Protein AF-A0A5E4J7X2-F1 (afdb_monomer_lite)

Secondary structure (DSSP, 8-state):
---------------------------------TTHHHHHHHHHHHHHHT-------HHHHHHHHT--TTTTTSHHHHHHHHHTT-SSHHHHHHHHHHHHHHH-EE-HHHHHHT------HHHHHHHSEE-HHHHHHHHHHHHHHTT-EEEEEEEEE--TT--TT----SS--EEEEEEEETTEEEEE-TTGGGEEE-TTS-EEE---GGGSSB-HHHHTTTEEESSGGGG--SSPPPHHHHHHB-EE-HHHHHTT-EESS--BSEEEESSEEEEEEE--TTEEEEEEEEESS--S-----TT-EEEEEETTEEEEEEE-SSSEEEEEEEEEEETTS-SPPEEEEEEEEEESSPPPTT---PEEPHHHHHTT-EEEE---SEE-TTSEEEEEEE-TT-SEEEEEETTEEEEPEEETTEEEEEEE--SS-EEEEEEEETTEEEEEEEEEE-

Sequence (450 aa):
MKRMPIFVIVILMAFSILGIMALSDETDAKATDPSASSILVLADEINDTAKNDDYSYERIDKYALNTPSSAETSIESLAAYLIAPARNDREKARSIFRWIAENIDYNVEGYYTGSFGNMESADVLRSRKSVCEGYSDLFQSLADASGLEAVRISGYGKGYSYQPGIGINEPSNHAWNAVKINGTWYLMDSTWGAGYINENKKFVREFDDHYFMTPPAQFIFDHLPENESWQLLTRPVSKTEFEQLIYVKSDFFKYGLAVSNYSDGVCKAKSDINISILAPKGVLLMADLNYAENNPSTDSLDNMVFRQRAGDKYYILAQFPVRGKYLLRVYAKQKDEPDIFHEAIEYLVDATAGSNANAGFPMIYSKFTESGAYLYSPMEGRLKSGVGQHFKILVPGAENVSVTCGENWSDLDLKGEIFEGNLTAEKGDVRVFARFEKESYDGLLGYTGY

Foldseek 3Di:
DDDDDDDDDDDDDDDDDDDDDDDDDPDDDPPPDPLVVVVVQLVVLLVVVPPDPPDDLVVLLVQLVPDDVVQLQFLLSVLCSSCPVPPFLLSSLVSLLSNLLAQAFEPLVCLVVVNFDDLALRVCSVVSYGHQSSSQNVSCSSCVSNVWDKDKFWAFFCAPPHAQPDADPDPTSHIFMWTAGPNDIFFAGSRVQSAGQDPVSGGDGDGDPCRRRHRLSVCLQGTDTPDQVVSVDPDGDDSVSSSQAFRFDSVCVVQPKDWPDRRGLEAEAAFKDKTKMFGDPQKFKDKDKDAPDVDVDPDDLPQQWDWADDDRIIIIMGGAQAFHKMKMWMWMDGNPDPPDTHTTGIHIYGHRGGDDPQHGAWDFDPLLRVQRKDWPDDGGLEDEAQDKTKGKMFGPQFPWKWKDAPNDIDTFDDDPRMGIDIDHHHQAKMWMWTHNDDDDTDTGTIGHYD

Radius of gyration: 26.77 Å; chains: 1; bounding box: 60×85×67 Å

pLDDT: mean 86.41, std 20.01, range [22.5, 98.88]

Structure (mmCIF, N/CA/C/O backbone):
data_AF-A0A5E4J7X2-F1
#
_entry.id   AF-A0A5E4J7X2-F1
#
loop_
_atom_site.group_PDB
_atom_site.id
_atom_site.type_symbol
_atom_site.label_atom_id
_atom_site.label_alt_id
_atom_site.label_comp_id
_atom_site.label_asym_id
_atom_site.label_entity_id
_atom_site.label_seq_id
_atom_site.pdbx_PDB_ins_code
_atom_site.Cartn_x
_atom_site.Cartn_y
_atom_site.Cartn_z
_atom_site.occupancy
_atom_site.B_iso_or_equiv
_atom_site.auth_seq_id
_atom_site.auth_comp_id
_atom_site.auth_asym_id
_atom_site.auth_atom_id
_atom_site.pdbx_PDB_model_num
ATOM 1 N N . MET A 1 1 ? -5.197 -67.584 -11.672 1.00 36.66 1 MET A N 1
ATOM 2 C CA . MET A 1 1 ? -4.759 -66.832 -12.870 1.00 36.66 1 MET A CA 1
ATOM 3 C C . MET A 1 1 ? -4.195 -65.496 -12.399 1.00 36.66 1 MET A C 1
ATOM 5 O O . MET A 1 1 ? -4.678 -64.968 -11.409 1.00 36.66 1 MET A O 1
ATOM 9 N N . LYS A 1 2 ? -3.074 -65.081 -12.986 1.00 33.31 2 LYS A N 1
ATOM 10 C CA . LYS A 1 2 ? -2.024 -64.224 -12.410 1.00 33.31 2 LYS A CA 1
ATOM 11 C C . LYS A 1 2 ? -2.469 -62.790 -12.071 1.00 33.31 2 LYS A C 1
ATOM 13 O O . LYS A 1 2 ? -3.167 -62.163 -12.855 1.00 33.31 2 LYS A O 1
ATOM 18 N N . ARG A 1 3 ? -1.963 -62.268 -10.944 1.00 28.20 3 ARG A N 1
ATOM 19 C CA . ARG A 1 3 ? -1.819 -60.826 -10.679 1.00 28.20 3 ARG A CA 1
ATOM 20 C C . ARG A 1 3 ? -0.707 -60.268 -11.584 1.00 28.20 3 ARG A C 1
ATOM 22 O O . ARG A 1 3 ? 0.366 -60.863 -11.641 1.00 28.20 3 ARG A O 1
ATOM 29 N N . MET A 1 4 ? -0.954 -59.137 -12.240 1.00 28.67 4 MET A N 1
ATOM 30 C CA . MET A 1 4 ? 0.055 -58.263 -12.857 1.00 28.67 4 MET A CA 1
ATOM 31 C C . MET A 1 4 ? -0.172 -56.833 -12.342 1.00 28.67 4 MET A C 1
ATOM 33 O O . MET A 1 4 ? -1.332 -56.444 -12.200 1.00 28.67 4 MET A O 1
ATOM 37 N N . PRO A 1 5 ? 0.886 -56.063 -12.037 1.00 32.47 5 PRO A N 1
ATOM 38 C CA . PRO A 1 5 ? 0.756 -54.687 -11.579 1.00 32.47 5 PRO A CA 1
ATOM 39 C C . PRO A 1 5 ? 0.677 -53.713 -12.762 1.00 32.47 5 PRO A C 1
ATOM 41 O O . PRO A 1 5 ? 1.351 -53.883 -13.778 1.00 32.47 5 PRO A O 1
ATOM 44 N N . ILE A 1 6 ? -0.144 -52.677 -12.597 1.00 27.98 6 ILE A N 1
ATOM 45 C CA . ILE A 1 6 ? -0.243 -51.517 -13.484 1.00 27.98 6 ILE A CA 1
ATOM 46 C C . ILE A 1 6 ? 0.908 -50.571 -13.121 1.00 27.98 6 ILE A C 1
ATOM 48 O O . ILE A 1 6 ? 0.916 -49.995 -12.037 1.00 27.98 6 ILE A O 1
ATOM 52 N N . PHE A 1 7 ? 1.884 -50.429 -14.017 1.00 25.72 7 PHE A N 1
ATOM 53 C CA . PHE A 1 7 ? 2.825 -49.308 -14.016 1.00 25.72 7 PHE A CA 1
ATOM 54 C C . PHE A 1 7 ? 2.171 -48.153 -14.780 1.00 25.72 7 PHE A C 1
ATOM 56 O O . PHE A 1 7 ? 1.925 -48.264 -15.980 1.00 25.72 7 PHE A O 1
ATOM 63 N N . VAL A 1 8 ? 1.879 -47.051 -14.090 1.00 26.08 8 VAL A N 1
ATOM 64 C CA . VAL A 1 8 ? 1.510 -45.782 -14.727 1.00 26.08 8 VAL A CA 1
ATOM 65 C C . VAL A 1 8 ? 2.808 -45.077 -15.111 1.00 26.08 8 VAL A C 1
ATOM 67 O O . VAL A 1 8 ? 3.563 -44.629 -14.253 1.00 26.08 8 VAL A O 1
ATOM 70 N N . ILE A 1 9 ? 3.079 -45.025 -16.413 1.00 24.44 9 ILE A N 1
ATOM 71 C CA . ILE A 1 9 ? 4.140 -44.216 -17.014 1.00 24.44 9 ILE A CA 1
ATOM 72 C C . ILE A 1 9 ? 3.576 -42.800 -17.169 1.00 24.44 9 ILE A C 1
ATOM 74 O O . ILE A 1 9 ? 2.712 -42.569 -18.011 1.00 24.44 9 ILE A O 1
ATOM 78 N N . VAL A 1 10 ? 4.048 -41.858 -16.352 1.00 25.52 10 VAL A N 1
ATOM 79 C CA . VAL A 1 10 ? 3.838 -40.423 -16.584 1.00 25.52 10 VAL A CA 1
ATOM 80 C C . VAL A 1 10 ? 4.968 -39.939 -17.486 1.00 25.52 10 VAL A C 1
ATOM 82 O O . VAL A 1 10 ? 6.132 -39.918 -17.092 1.00 25.52 10 VAL A O 1
ATOM 85 N N . ILE A 1 11 ? 4.615 -39.595 -18.723 1.00 25.08 11 ILE A N 1
ATOM 86 C CA . ILE A 1 11 ? 5.504 -38.971 -19.704 1.00 25.08 11 ILE A CA 1
ATOM 87 C C . ILE A 1 11 ? 5.664 -37.498 -19.305 1.00 25.08 11 ILE A C 1
ATOM 89 O O . ILE A 1 11 ? 4.776 -36.687 -19.549 1.00 25.08 11 ILE A O 1
ATOM 93 N N . LEU A 1 12 ? 6.795 -37.154 -18.686 1.00 24.36 12 LEU A N 1
ATOM 94 C CA . LEU A 1 12 ? 7.281 -35.775 -18.629 1.00 24.36 12 LEU A CA 1
ATOM 95 C C . LEU A 1 12 ? 7.917 -35.443 -19.984 1.00 24.36 12 LEU A C 1
ATOM 97 O O . LEU A 1 12 ? 8.978 -35.968 -20.322 1.00 24.36 12 LEU A O 1
ATOM 101 N N . MET A 1 13 ? 7.268 -34.579 -20.767 1.00 24.91 13 MET A N 1
ATOM 102 C CA . MET A 1 13 ? 7.913 -33.939 -21.912 1.00 24.91 13 MET A CA 1
ATOM 103 C C . MET A 1 13 ? 8.907 -32.895 -21.400 1.00 24.91 13 MET A C 1
ATOM 105 O O . MET A 1 13 ? 8.528 -31.817 -20.950 1.00 24.91 13 MET A O 1
ATOM 109 N N . ALA A 1 14 ? 10.188 -33.245 -21.469 1.00 23.97 14 ALA A N 1
ATOM 110 C CA . ALA A 1 14 ? 11.294 -32.312 -21.372 1.00 23.97 14 ALA A CA 1
ATOM 111 C C . ALA A 1 14 ? 11.418 -31.546 -22.698 1.00 23.97 14 ALA A C 1
ATOM 113 O O . ALA A 1 14 ? 11.655 -32.154 -23.741 1.00 23.97 14 ALA A O 1
ATOM 114 N N . PHE A 1 15 ? 11.286 -30.220 -22.654 1.00 25.33 15 PHE A N 1
ATOM 115 C CA . PHE A 1 15 ? 11.829 -29.350 -23.692 1.00 25.33 15 PHE A CA 1
ATOM 116 C C . PHE A 1 15 ? 13.174 -28.822 -23.207 1.00 25.33 15 PHE A C 1
ATOM 118 O O . PHE A 1 15 ? 13.259 -28.001 -22.299 1.00 25.33 15 PHE A O 1
ATOM 125 N N . SER A 1 16 ? 14.232 -29.322 -23.828 1.00 22.50 16 SER A N 1
ATOM 126 C CA . SER A 1 16 ? 15.571 -28.760 -23.781 1.00 22.50 16 SER A CA 1
ATOM 127 C C . SER A 1 16 ? 16.037 -28.556 -25.218 1.00 22.50 16 SER A C 1
ATOM 129 O O . SER A 1 16 ? 15.926 -29.468 -26.034 1.00 22.50 16 SER A O 1
ATOM 131 N N . ILE A 1 17 ? 16.530 -27.351 -25.527 1.00 25.30 17 ILE A N 1
ATOM 132 C CA . ILE A 1 17 ? 17.867 -27.082 -26.089 1.00 25.30 17 ILE A CA 1
ATOM 133 C C . ILE A 1 17 ? 17.982 -25.596 -26.492 1.00 25.30 17 ILE A C 1
ATOM 135 O O . ILE A 1 17 ? 17.219 -25.115 -27.321 1.00 25.30 17 ILE A O 1
ATOM 139 N N . LEU A 1 18 ? 18.954 -24.937 -25.838 1.00 25.59 18 LEU A N 1
ATOM 140 C CA . LEU A 1 18 ? 19.943 -23.928 -26.273 1.00 25.59 18 LEU A CA 1
ATOM 141 C C . LEU A 1 18 ? 19.576 -22.921 -27.386 1.00 25.59 18 LEU A C 1
ATOM 143 O O . LEU A 1 18 ? 19.073 -23.288 -28.434 1.00 25.59 18 LEU A O 1
ATOM 147 N N . GLY A 1 19 ? 19.973 -21.649 -27.325 1.00 23.31 19 GLY A N 1
ATOM 148 C CA . GLY A 1 19 ? 20.878 -20.947 -26.415 1.00 23.31 19 GLY A CA 1
ATOM 149 C C . GLY A 1 19 ? 21.475 -19.733 -27.135 1.00 23.31 19 GLY A C 1
ATOM 150 O O . GLY A 1 19 ? 21.730 -19.831 -28.325 1.00 23.31 19 GLY A O 1
ATOM 151 N N . ILE A 1 20 ? 21.722 -18.628 -26.425 1.00 25.70 20 ILE A N 1
ATOM 152 C CA . ILE A 1 20 ? 22.729 -17.606 -26.761 1.00 25.70 20 ILE A CA 1
ATOM 153 C C . ILE A 1 20 ? 23.336 -17.150 -25.426 1.00 25.70 20 ILE A C 1
ATOM 155 O O . ILE A 1 20 ? 22.627 -16.721 -24.519 1.00 25.70 20 ILE A O 1
ATOM 159 N N . MET A 1 21 ? 24.654 -17.314 -25.319 1.00 24.14 21 MET A N 1
ATOM 160 C CA . MET A 1 21 ? 25.515 -16.789 -24.263 1.00 24.14 21 MET A CA 1
ATOM 161 C C . MET A 1 21 ? 25.517 -15.256 -24.265 1.00 24.14 21 MET A C 1
ATOM 163 O O . MET A 1 21 ? 25.766 -14.649 -25.303 1.00 24.14 21 MET A O 1
ATOM 167 N N . ALA A 1 22 ? 25.426 -14.657 -23.082 1.00 25.09 22 ALA A N 1
ATOM 168 C CA . ALA A 1 22 ? 26.248 -13.508 -22.721 1.00 25.09 22 ALA A CA 1
ATOM 169 C C . ALA A 1 22 ? 26.648 -13.676 -21.251 1.00 25.09 22 ALA A C 1
ATOM 171 O O . ALA A 1 22 ? 25.803 -13.788 -20.369 1.00 25.09 22 ALA A O 1
ATOM 172 N N . LEU A 1 23 ? 27.956 -13.804 -21.037 1.00 27.55 23 LEU A N 1
ATOM 173 C CA . LEU A 1 23 ? 28.608 -13.922 -19.742 1.00 27.55 23 LEU A CA 1
ATOM 174 C C . LEU A 1 23 ? 28.537 -12.590 -18.986 1.00 27.55 23 LEU A C 1
ATOM 176 O O . LEU A 1 23 ? 29.002 -11.577 -19.502 1.00 27.55 23 LEU A O 1
ATOM 180 N N . SER A 1 24 ? 28.092 -12.636 -17.734 1.00 25.62 24 SER A N 1
ATOM 181 C CA . SER A 1 24 ? 28.666 -11.824 -16.659 1.00 25.62 24 SER A CA 1
ATOM 182 C C . SER A 1 24 ? 28.486 -12.564 -15.333 1.00 25.62 24 SER A C 1
ATOM 184 O O . SER A 1 24 ? 27.365 -12.729 -14.862 1.00 25.62 24 SER A O 1
ATOM 186 N N . ASP A 1 25 ? 29.611 -13.058 -14.820 1.00 23.75 25 ASP A N 1
ATOM 187 C CA . ASP A 1 25 ? 29.900 -13.625 -13.500 1.00 23.75 25 ASP A CA 1
ATOM 188 C C . ASP A 1 25 ? 28.760 -13.654 -12.461 1.00 23.75 25 ASP A C 1
ATOM 190 O O . ASP A 1 25 ? 28.558 -12.719 -11.686 1.00 23.75 25 ASP A O 1
ATOM 194 N N . GLU A 1 26 ? 28.096 -14.809 -12.354 1.00 30.86 26 GLU A N 1
ATOM 195 C CA . GLU A 1 26 ? 27.507 -15.267 -11.094 1.00 30.86 26 GLU A CA 1
ATOM 196 C C . GLU A 1 26 ? 28.633 -15.791 -10.194 1.00 30.86 26 GLU A C 1
ATOM 198 O O . GLU A 1 26 ? 28.995 -16.968 -10.242 1.00 30.86 26 GLU A O 1
ATOM 203 N N . THR A 1 27 ? 29.184 -14.930 -9.341 1.00 27.67 27 THR A N 1
ATOM 204 C CA . THR A 1 27 ? 29.908 -15.390 -8.151 1.00 27.67 27 THR A CA 1
ATOM 205 C C . THR A 1 27 ? 29.493 -14.586 -6.925 1.00 27.67 27 THR A C 1
ATOM 207 O O . THR A 1 27 ? 29.711 -13.378 -6.850 1.00 27.67 27 THR A O 1
ATOM 210 N N . ASP A 1 28 ? 28.949 -15.337 -5.967 1.00 29.86 28 ASP A N 1
ATOM 211 C CA . ASP A 1 28 ? 28.850 -15.078 -4.531 1.00 29.86 28 ASP A CA 1
ATOM 212 C C . ASP A 1 28 ? 27.777 -14.115 -4.004 1.00 29.86 28 ASP A C 1
ATOM 214 O O . ASP A 1 28 ? 28.030 -12.977 -3.619 1.00 29.86 28 ASP A O 1
ATOM 218 N N . ALA A 1 29 ? 26.590 -14.692 -3.787 1.00 28.61 29 ALA A N 1
ATOM 219 C CA . ALA A 1 29 ? 25.763 -14.402 -2.616 1.00 28.61 29 ALA A CA 1
ATOM 220 C C . ALA A 1 29 ? 25.119 -15.694 -2.073 1.00 28.61 29 ALA A C 1
ATOM 222 O O . ALA A 1 29 ? 23.903 -15.834 -2.001 1.00 28.61 29 ALA A O 1
ATOM 223 N N . LYS A 1 30 ? 25.944 -16.671 -1.672 1.00 28.53 30 LYS A N 1
ATOM 224 C CA . LYS A 1 30 ? 25.521 -17.705 -0.712 1.00 28.53 30 LYS A CA 1
ATOM 225 C C . LYS A 1 30 ? 25.768 -17.187 0.705 1.00 28.53 30 LYS A C 1
ATOM 227 O O . LYS A 1 30 ? 26.695 -17.610 1.387 1.00 28.53 30 LYS A O 1
ATOM 232 N N . ALA A 1 31 ? 24.924 -16.259 1.136 1.00 26.42 31 ALA A N 1
ATOM 233 C CA . ALA A 1 31 ? 24.621 -16.092 2.548 1.00 26.42 31 ALA A CA 1
ATOM 234 C C . ALA A 1 31 ? 23.268 -16.775 2.764 1.00 26.42 31 ALA A C 1
ATOM 236 O O . ALA A 1 31 ? 22.237 -16.277 2.326 1.00 26.42 31 ALA A O 1
ATOM 237 N N . THR A 1 32 ? 23.273 -17.969 3.354 1.00 31.98 32 THR A N 1
ATOM 238 C CA . THR A 1 32 ? 22.054 -18.543 3.929 1.00 31.98 32 THR A CA 1
ATOM 239 C C . THR A 1 32 ? 21.699 -17.691 5.140 1.00 31.98 32 THR A C 1
ATOM 241 O O . THR A 1 32 ? 22.252 -17.891 6.221 1.00 31.98 32 THR A O 1
ATOM 244 N N . ASP A 1 33 ? 20.868 -16.682 4.907 1.00 35.72 33 ASP A N 1
ATOM 245 C CA . ASP A 1 33 ? 20.341 -15.784 5.923 1.00 35.72 33 ASP A CA 1
ATOM 246 C C . ASP A 1 33 ? 19.298 -16.528 6.782 1.00 35.72 33 ASP A C 1
ATOM 248 O O . ASP A 1 33 ? 18.353 -17.099 6.226 1.00 35.72 33 ASP A O 1
ATOM 252 N N . PRO A 1 34 ? 19.439 -16.569 8.118 1.00 31.62 34 PRO A N 1
ATOM 253 C CA . PRO A 1 34 ? 18.409 -17.098 9.009 1.00 31.62 34 PRO A CA 1
ATOM 254 C C . PRO A 1 34 ? 17.042 -16.400 8.865 1.00 31.62 34 PRO A C 1
ATOM 256 O O . PRO A 1 34 ? 16.033 -17.024 9.190 1.00 31.62 34 PRO A O 1
ATOM 259 N N . SER A 1 35 ? 16.978 -15.163 8.347 1.00 38.53 35 SER A N 1
ATOM 260 C CA . SER A 1 35 ? 15.724 -14.420 8.101 1.00 38.53 35 SER A CA 1
ATOM 261 C C . SER A 1 35 ? 14.833 -15.069 7.031 1.00 38.53 35 SER A C 1
ATOM 263 O O . SER A 1 35 ? 13.603 -15.016 7.122 1.00 38.53 35 SER A O 1
ATOM 265 N N . ALA A 1 36 ? 15.436 -15.787 6.073 1.00 38.16 36 ALA A N 1
ATOM 266 C CA . ALA A 1 36 ? 14.711 -16.496 5.021 1.00 38.16 36 ALA A CA 1
ATOM 267 C C . ALA A 1 36 ? 13.767 -17.570 5.596 1.00 38.16 36 ALA A C 1
ATOM 269 O O . ALA A 1 36 ? 12.735 -17.872 5.003 1.00 38.16 36 ALA A O 1
ATOM 270 N N . SER A 1 37 ? 14.077 -18.113 6.780 1.00 47.00 37 SER A N 1
ATOM 271 C CA . SER A 1 37 ? 13.227 -19.076 7.490 1.00 47.00 37 SER A CA 1
ATOM 272 C C . SER A 1 37 ? 11.927 -18.454 8.005 1.00 47.00 37 SER A C 1
ATOM 274 O O . SER A 1 37 ? 10.902 -19.128 8.050 1.00 47.00 37 SER A O 1
ATOM 276 N N . SER A 1 38 ? 11.965 -17.197 8.442 1.00 46.72 38 SER A N 1
ATOM 277 C CA . SER A 1 38 ? 10.856 -16.540 9.138 1.00 46.72 38 SER A CA 1
ATOM 278 C C . SER A 1 38 ? 9.774 -16.054 8.178 1.00 46.72 38 SER A C 1
ATOM 280 O O . SER A 1 38 ? 8.587 -16.148 8.487 1.00 46.72 38 SER A O 1
ATOM 282 N N . ILE A 1 39 ? 10.182 -15.593 6.995 1.00 52.66 39 ILE A N 1
ATOM 283 C CA . ILE A 1 39 ? 9.281 -15.040 5.979 1.00 52.66 39 ILE A CA 1
ATOM 284 C C . ILE A 1 39 ? 8.671 -16.136 5.105 1.00 52.66 39 ILE A C 1
ATOM 286 O O . ILE A 1 39 ? 7.512 -16.014 4.726 1.00 52.66 39 ILE A O 1
ATOM 290 N N . LEU A 1 40 ? 9.379 -17.246 4.856 1.00 49.66 40 LEU A N 1
ATOM 291 C CA . LEU A 1 40 ? 8.777 -18.418 4.205 1.00 49.66 40 LEU A CA 1
ATOM 292 C C . LEU A 1 40 ? 7.606 -18.983 5.028 1.00 49.66 40 LEU A C 1
ATOM 294 O O . LEU A 1 40 ? 6.582 -19.344 4.458 1.00 49.66 40 LEU A O 1
ATOM 298 N N . VAL A 1 41 ? 7.721 -18.980 6.362 1.00 53.62 41 VAL A N 1
ATOM 299 C CA . VAL A 1 41 ? 6.631 -19.399 7.262 1.00 53.62 41 VAL A CA 1
ATOM 300 C C . VAL A 1 41 ? 5.436 -18.443 7.176 1.00 53.62 41 VAL A C 1
ATOM 302 O O . VAL A 1 41 ? 4.301 -18.901 7.086 1.00 53.62 41 VAL A O 1
ATOM 305 N N . LEU A 1 42 ? 5.676 -17.126 7.144 1.00 59.75 42 LEU A N 1
ATOM 306 C CA . LEU A 1 42 ? 4.600 -16.143 6.962 1.00 59.75 42 LEU A CA 1
ATOM 307 C C . LEU A 1 42 ? 3.968 -16.242 5.568 1.00 59.75 42 LEU A C 1
ATOM 309 O O . LEU A 1 42 ? 2.758 -16.113 5.454 1.00 59.75 42 LEU A O 1
ATOM 313 N N . ALA A 1 43 ? 4.744 -16.510 4.516 1.00 58.88 43 ALA A N 1
ATOM 314 C CA . ALA A 1 43 ? 4.229 -16.654 3.154 1.00 58.88 43 ALA A CA 1
ATOM 315 C C . ALA A 1 43 ? 3.238 -17.826 3.025 1.00 58.88 43 ALA A C 1
ATOM 317 O O . ALA A 1 43 ? 2.209 -17.688 2.360 1.00 58.88 43 ALA A O 1
ATOM 318 N N . ASP A 1 44 ? 3.510 -18.951 3.691 1.00 55.19 44 ASP A N 1
ATOM 319 C CA . ASP A 1 44 ? 2.592 -20.093 3.730 1.00 55.19 44 ASP A CA 1
ATOM 320 C C . ASP A 1 44 ? 1.301 -19.763 4.511 1.00 55.19 44 ASP A C 1
ATOM 322 O O . ASP A 1 44 ? 0.206 -20.092 4.050 1.00 55.19 44 ASP A O 1
ATOM 326 N N . GLU A 1 45 ? 1.395 -19.042 5.638 1.00 61.56 45 GLU A N 1
ATOM 327 C CA . GLU A 1 45 ? 0.224 -18.593 6.416 1.00 61.56 45 GLU A CA 1
ATOM 328 C C . GLU A 1 45 ? -0.590 -17.488 5.698 1.00 61.56 45 GLU A C 1
ATOM 330 O O . GLU A 1 45 ? -1.824 -17.484 5.748 1.00 61.56 45 GLU A O 1
ATOM 335 N N . ILE A 1 46 ? 0.062 -16.577 4.964 1.00 60.41 46 ILE A N 1
ATOM 336 C CA . ILE A 1 46 ? -0.595 -15.565 4.113 1.00 60.41 46 ILE A CA 1
ATOM 337 C C . ILE A 1 46 ? -1.414 -16.254 3.014 1.00 60.41 46 ILE A C 1
ATOM 339 O O . ILE A 1 46 ? -2.566 -15.891 2.778 1.00 60.41 46 ILE A O 1
ATOM 343 N N . ASN A 1 47 ? -0.854 -17.284 2.374 1.00 52.66 47 ASN A N 1
ATOM 344 C CA . ASN A 1 47 ? -1.546 -18.026 1.320 1.00 52.66 47 ASN A CA 1
ATOM 345 C C . ASN A 1 47 ? -2.758 -18.823 1.838 1.00 52.66 47 ASN A C 1
ATOM 347 O O . ASN A 1 47 ? -3.741 -18.960 1.109 1.00 52.66 47 ASN A O 1
ATOM 351 N N . ASP A 1 48 ? -2.730 -19.332 3.077 1.00 48.75 48 ASP A N 1
ATOM 352 C CA . ASP A 1 48 ? -3.877 -20.054 3.658 1.00 48.75 48 ASP A CA 1
ATOM 353 C C . ASP A 1 48 ? -4.982 -19.106 4.168 1.00 48.75 48 ASP A C 1
ATOM 355 O O . ASP A 1 48 ? -6.170 -19.439 4.120 1.00 48.75 48 ASP A O 1
ATOM 359 N N . THR A 1 49 ? -4.614 -17.889 4.585 1.00 52.06 49 THR A N 1
ATOM 360 C CA . THR A 1 49 ? -5.554 -16.849 5.049 1.00 52.06 49 THR A CA 1
ATOM 361 C C . THR A 1 49 ? -6.182 -16.025 3.922 1.00 52.06 49 THR A C 1
ATOM 363 O O . THR A 1 49 ? -7.234 -15.427 4.129 1.00 52.06 49 THR A O 1
ATOM 366 N N . ALA A 1 50 ? -5.629 -16.070 2.704 1.00 47.41 50 ALA A N 1
ATOM 367 C CA . ALA A 1 50 ? -6.218 -15.481 1.495 1.00 47.41 50 ALA A CA 1
ATOM 368 C C . ALA A 1 50 ? -7.523 -16.167 1.022 1.00 47.41 50 ALA A C 1
ATOM 370 O O . ALA A 1 50 ? -8.082 -15.810 -0.019 1.00 47.41 50 ALA A O 1
ATOM 371 N N . LYS A 1 51 ? -8.041 -17.153 1.770 1.00 45.62 51 LYS A N 1
ATOM 372 C CA . LYS A 1 51 ? -9.402 -17.669 1.589 1.00 45.62 51 LYS A CA 1
ATOM 373 C C . LYS A 1 51 ? -10.405 -16.589 1.993 1.00 45.62 51 LYS A C 1
ATOM 375 O O . LYS A 1 51 ? -10.849 -16.541 3.134 1.00 45.62 51 LYS A O 1
ATOM 380 N N . ASN A 1 52 ? -10.748 -15.744 1.020 1.00 48.59 52 ASN A N 1
ATOM 381 C CA . ASN A 1 52 ? -11.867 -14.809 1.065 1.00 48.59 52 ASN A CA 1
ATOM 382 C C . ASN A 1 52 ? -13.105 -15.502 1.647 1.00 48.59 52 ASN A C 1
ATOM 384 O O . ASN A 1 52 ? -13.735 -16.330 0.983 1.00 48.59 52 ASN A O 1
ATOM 388 N N . ASP A 1 53 ? -13.478 -15.136 2.869 1.00 57.97 53 ASP A N 1
ATOM 389 C CA . ASP A 1 53 ? -14.870 -15.246 3.271 1.00 57.97 53 ASP A CA 1
ATOM 390 C C . ASP A 1 53 ? -15.633 -14.244 2.397 1.00 57.97 53 ASP A C 1
ATOM 392 O O . ASP A 1 53 ? -15.470 -13.037 2.560 1.00 57.97 53 ASP A O 1
ATOM 396 N N . ASP A 1 54 ? -16.444 -14.735 1.458 1.00 65.00 54 ASP A N 1
ATOM 397 C CA . ASP A 1 54 ? -17.369 -13.956 0.614 1.00 65.00 54 ASP A CA 1
ATOM 398 C C . ASP A 1 54 ? -18.519 -13.357 1.460 1.00 65.00 54 ASP A C 1
ATOM 400 O O . ASP A 1 54 ? -19.709 -13.601 1.249 1.00 65.00 54 ASP A O 1
ATOM 404 N N . TYR A 1 55 ? -18.159 -12.652 2.534 1.00 81.50 55 TYR A N 1
ATOM 405 C CA . TYR A 1 55 ? -19.069 -12.098 3.520 1.00 81.50 55 TYR A CA 1
ATOM 406 C C . TYR A 1 55 ? -19.307 -10.623 3.211 1.00 81.50 55 TYR A C 1
ATOM 408 O O . TYR A 1 55 ? -18.464 -9.771 3.472 1.00 81.50 55 TYR A O 1
ATOM 416 N N . SER A 1 56 ? -20.490 -10.299 2.694 1.00 89.94 56 SER A N 1
ATOM 417 C CA . SER A 1 56 ? -20.859 -8.906 2.433 1.00 89.94 56 SER A CA 1
ATOM 418 C C . SER A 1 56 ? -21.220 -8.160 3.724 1.00 89.94 56 SER A C 1
ATOM 420 O O . SER A 1 56 ? -22.139 -8.549 4.455 1.00 89.94 56 SER A O 1
ATOM 422 N N . TYR A 1 57 ? -20.533 -7.040 3.972 1.00 94.81 57 TYR A N 1
ATOM 423 C CA . TYR A 1 57 ? -20.805 -6.128 5.089 1.00 94.81 57 TYR A CA 1
ATOM 424 C C . TYR A 1 57 ? -21.707 -4.942 4.729 1.00 94.81 57 TYR A C 1
ATOM 426 O O . TYR A 1 57 ? -22.141 -4.226 5.629 1.00 94.81 57 TYR A O 1
ATOM 434 N N . GLU A 1 58 ? -22.078 -4.767 3.456 1.00 95.94 58 GLU A N 1
ATOM 435 C CA . GLU A 1 58 ? -22.782 -3.577 2.941 1.00 95.94 58 GLU A CA 1
ATOM 436 C C . GLU A 1 58 ? -23.996 -3.160 3.779 1.00 95.94 58 GLU A C 1
ATOM 438 O O . GLU A 1 58 ? -24.207 -1.984 4.069 1.00 95.94 58 GLU A O 1
ATOM 443 N N . ARG A 1 59 ? -24.817 -4.134 4.189 1.00 97.25 59 ARG A N 1
ATOM 444 C CA . ARG A 1 59 ? -26.021 -3.887 4.991 1.00 97.25 59 ARG A CA 1
ATOM 445 C C . ARG A 1 59 ? -25.683 -3.334 6.375 1.00 97.25 59 ARG A C 1
ATOM 447 O O . ARG A 1 59 ? -26.380 -2.440 6.852 1.00 97.25 59 ARG A O 1
ATOM 454 N N . ILE A 1 60 ? -24.678 -3.915 7.024 1.00 98.31 60 ILE A N 1
ATOM 455 C CA . ILE A 1 60 ? -24.247 -3.514 8.364 1.00 98.31 60 ILE A CA 1
ATOM 456 C C . ILE A 1 60 ? -23.550 -2.160 8.292 1.00 98.31 60 ILE A C 1
ATOM 458 O O . ILE A 1 60 ? -23.908 -1.263 9.049 1.00 98.31 60 ILE A O 1
ATOM 462 N N . ASP A 1 61 ? -22.667 -1.974 7.314 1.00 98.44 61 ASP A N 1
ATOM 463 C CA . ASP A 1 61 ? -21.966 -0.713 7.098 1.00 98.44 61 ASP A CA 1
ATOM 464 C C . ASP A 1 61 ? -22.949 0.415 6.822 1.00 98.44 61 ASP A C 1
ATOM 466 O O . ASP A 1 61 ? -22.904 1.453 7.475 1.00 98.44 61 ASP A O 1
ATOM 470 N N . LYS A 1 62 ? -23.917 0.197 5.925 1.00 98.44 62 LYS A N 1
ATOM 471 C CA . LYS A 1 62 ? -24.960 1.186 5.651 1.00 98.44 62 LYS A CA 1
ATOM 472 C C . LYS A 1 62 ? -25.738 1.551 6.911 1.00 98.44 62 LYS A C 1
ATOM 474 O O . LYS A 1 62 ? -26.060 2.720 7.090 1.00 98.44 62 LYS A O 1
ATOM 479 N N . TYR A 1 63 ? -26.066 0.588 7.768 1.00 98.62 63 TYR A N 1
ATOM 480 C CA . TYR A 1 63 ? -26.780 0.882 9.008 1.00 98.62 63 TYR A CA 1
ATOM 481 C C . TYR A 1 63 ? -25.913 1.704 9.974 1.00 98.62 63 TYR A C 1
ATOM 483 O O . TYR A 1 63 ? -26.366 2.741 10.452 1.00 98.62 63 TYR A O 1
ATOM 491 N N . ALA A 1 64 ? -24.654 1.304 10.182 1.00 98.62 64 ALA A N 1
ATOM 492 C CA . ALA A 1 64 ? -23.689 2.027 11.008 1.00 98.62 64 ALA A CA 1
ATOM 493 C C . ALA A 1 64 ? -23.506 3.481 10.539 1.00 98.62 64 ALA A C 1
ATOM 495 O O . ALA A 1 64 ? -23.584 4.411 11.339 1.00 98.62 64 ALA A O 1
ATOM 496 N N . LEU A 1 65 ? -23.359 3.694 9.230 1.00 98.44 65 LEU A N 1
ATOM 497 C CA . LEU A 1 65 ? -23.185 5.019 8.624 1.00 98.44 65 LEU A CA 1
ATOM 498 C C . LEU A 1 65 ? -24.432 5.912 8.705 1.00 98.44 65 LEU A C 1
ATOM 500 O O . LEU A 1 65 ? -24.322 7.123 8.550 1.00 98.44 65 LEU A O 1
ATOM 504 N N . ASN A 1 66 ? -25.615 5.341 8.947 1.00 98.31 66 ASN A N 1
ATOM 505 C CA . ASN A 1 66 ? -26.870 6.084 9.107 1.00 98.31 66 ASN A CA 1
ATOM 506 C C . ASN A 1 66 ? -27.298 6.209 10.581 1.00 98.31 66 ASN A C 1
ATOM 508 O O . ASN A 1 66 ? -28.480 6.424 10.864 1.00 98.31 66 ASN A O 1
ATOM 512 N N . THR A 1 67 ? -26.355 6.076 11.520 1.00 98.56 67 THR A N 1
ATOM 513 C CA . THR A 1 67 ? -26.632 6.228 12.953 1.00 98.56 67 THR A CA 1
ATOM 514 C C . THR A 1 67 ? -27.159 7.636 13.256 1.00 98.56 67 THR A C 1
ATOM 516 O O . THR A 1 67 ? -26.509 8.623 12.914 1.00 98.56 67 THR A O 1
ATOM 519 N N . PRO A 1 68 ? -28.347 7.779 13.873 1.00 98.00 68 PRO A N 1
ATOM 520 C CA . PRO A 1 68 ? -28.891 9.083 14.215 1.00 98.00 68 PRO A CA 1
ATOM 521 C C . PRO A 1 68 ? -28.232 9.615 15.489 1.00 98.00 68 PRO A C 1
ATOM 523 O O . PRO A 1 68 ? -28.018 8.865 16.439 1.00 98.00 68 PRO A O 1
ATOM 526 N N . SER A 1 69 ? -28.052 10.933 15.591 1.00 96.00 69 SER A N 1
ATOM 527 C CA . SER A 1 69 ? -27.454 11.565 16.781 1.00 96.00 69 SER A CA 1
ATOM 528 C C . SER A 1 69 ? -28.191 11.253 18.093 1.00 96.00 69 SER A C 1
ATOM 530 O O . SER A 1 69 ? -27.595 11.307 19.163 1.00 96.00 69 SER A O 1
ATOM 532 N N . SER A 1 70 ? -29.479 10.887 18.041 1.00 97.31 70 SER A N 1
ATOM 533 C CA . SER A 1 70 ? -30.242 10.447 19.220 1.00 97.31 70 SER A CA 1
ATOM 534 C C . SER A 1 70 ? -29.765 9.114 19.808 1.00 97.31 70 SER A C 1
ATOM 536 O O . SER A 1 70 ? -30.047 8.842 20.970 1.00 97.31 70 SER A O 1
ATOM 538 N N . ALA A 1 71 ? -29.085 8.277 19.021 1.00 97.62 71 ALA A N 1
ATOM 539 C CA . ALA A 1 71 ? -28.465 7.038 19.489 1.00 97.62 71 ALA A CA 1
ATOM 540 C C . ALA A 1 71 ? -27.066 7.278 20.084 1.00 97.62 71 ALA A C 1
ATOM 542 O O . ALA A 1 71 ? -26.567 6.465 20.847 1.00 97.62 71 ALA A O 1
ATOM 543 N N . GLU A 1 72 ? -26.438 8.415 19.792 1.00 97.06 72 GLU A N 1
ATOM 544 C CA . GLU A 1 72 ? -25.032 8.691 20.115 1.00 97.06 72 GLU A CA 1
ATOM 545 C C . GLU A 1 72 ? -24.845 9.361 21.489 1.00 97.06 72 GLU A C 1
ATOM 547 O O . GLU A 1 72 ? -23.846 10.027 21.744 1.00 97.06 72 GLU A O 1
ATOM 552 N N . THR A 1 73 ? -25.828 9.227 22.383 1.00 96.06 73 THR A N 1
ATOM 553 C CA . THR A 1 73 ? -25.876 9.943 23.669 1.00 96.06 73 THR A CA 1
ATOM 554 C C . THR A 1 73 ? -25.027 9.307 24.766 1.00 96.06 73 THR A C 1
ATOM 556 O O . THR A 1 73 ? -24.642 9.988 25.714 1.00 96.06 73 THR A O 1
ATOM 559 N N . SER A 1 74 ? -24.786 8.000 24.678 1.00 98.31 74 SER A N 1
ATOM 560 C CA . SER A 1 74 ? -23.930 7.237 25.588 1.00 98.31 74 SER A CA 1
ATOM 561 C C . SER A 1 74 ? -23.397 5.996 24.877 1.00 98.31 74 SER A C 1
ATOM 563 O O . SER A 1 74 ? -23.902 5.628 23.813 1.00 98.31 74 SER A O 1
ATOM 565 N N . ILE A 1 75 ? -22.408 5.337 25.480 1.00 98.62 75 ILE A N 1
ATOM 566 C CA . ILE A 1 75 ? -21.846 4.081 24.970 1.00 98.62 75 ILE A CA 1
ATOM 567 C C . ILE A 1 75 ? -22.937 3.013 24.843 1.00 98.62 75 ILE A C 1
ATOM 569 O O . ILE A 1 75 ? -23.044 2.366 23.809 1.00 98.62 75 ILE A O 1
ATOM 573 N N . GLU A 1 76 ? -23.803 2.873 25.846 1.00 98.56 76 GLU A N 1
ATOM 574 C CA . GLU A 1 76 ? -24.862 1.859 25.880 1.00 98.56 76 GLU A CA 1
ATOM 575 C C . GLU A 1 76 ? -25.936 2.120 24.821 1.00 98.56 76 GLU A C 1
ATOM 577 O O . GLU A 1 76 ? -26.367 1.192 24.137 1.00 98.56 76 GLU A O 1
ATOM 582 N N . SER A 1 77 ? -26.359 3.382 24.669 1.00 98.56 77 SER A N 1
ATOM 583 C CA . SER A 1 77 ? -27.351 3.780 23.661 1.00 98.56 77 SER A CA 1
ATOM 584 C C . SER A 1 77 ? -26.828 3.518 22.248 1.00 98.56 77 SER A C 1
ATOM 586 O O . SER A 1 77 ? -27.523 2.928 21.414 1.00 98.56 77 SER A O 1
ATOM 588 N N . LEU A 1 78 ? -25.566 3.881 22.006 1.00 98.81 78 LEU A N 1
ATOM 589 C CA . LEU A 1 78 ? -24.922 3.701 20.716 1.00 98.81 78 LEU A CA 1
ATOM 590 C C . LEU A 1 78 ? -24.700 2.220 20.405 1.00 98.81 78 LEU A C 1
ATOM 592 O O . LEU A 1 78 ? -25.071 1.767 19.325 1.00 98.81 78 LEU A O 1
ATOM 596 N N . ALA A 1 79 ? -24.153 1.455 21.352 1.00 98.81 79 ALA A N 1
ATOM 597 C CA . ALA A 1 79 ? -23.951 0.017 21.205 1.00 98.81 79 ALA A CA 1
ATOM 598 C C . ALA A 1 79 ? -25.271 -0.693 20.877 1.00 98.81 79 ALA A C 1
ATOM 600 O O . ALA A 1 79 ? -25.346 -1.419 19.885 1.00 98.81 79 ALA A O 1
ATOM 601 N N . ALA A 1 80 ? -26.338 -0.415 21.637 1.00 98.69 80 ALA A N 1
ATOM 602 C CA . ALA A 1 80 ? -27.659 -0.994 21.404 1.00 98.69 80 ALA A CA 1
ATOM 603 C C . ALA A 1 80 ? -28.203 -0.677 20.002 1.00 98.69 80 ALA A C 1
ATOM 605 O O . ALA A 1 80 ? -28.792 -1.550 19.360 1.00 98.69 80 ALA A O 1
ATOM 606 N N . TYR A 1 81 ? -27.989 0.548 19.508 1.00 98.81 81 TYR A N 1
ATOM 607 C CA . TYR A 1 81 ? -28.364 0.913 18.145 1.00 98.81 81 TYR A CA 1
ATOM 608 C C . TYR A 1 81 ? -27.542 0.139 17.111 1.00 98.81 81 TYR A C 1
ATOM 610 O O . TYR A 1 81 ? -28.131 -0.514 16.249 1.00 98.81 81 TYR A O 1
ATOM 618 N N . LEU A 1 82 ? -26.208 0.183 17.204 1.00 98.75 82 LEU A N 1
ATOM 619 C CA . LEU A 1 82 ? -25.287 -0.398 16.220 1.00 98.75 82 LEU A CA 1
ATOM 620 C C . LEU A 1 82 ? -25.479 -1.908 16.051 1.00 98.75 82 LEU A C 1
ATOM 622 O O . LEU A 1 82 ? -25.368 -2.417 14.939 1.00 98.75 82 LEU A O 1
ATOM 626 N N . ILE A 1 83 ? -25.815 -2.634 17.119 1.00 98.19 83 ILE A N 1
ATOM 627 C CA . ILE A 1 83 ? -26.008 -4.088 17.035 1.00 98.19 83 ILE A CA 1
ATOM 628 C C . ILE A 1 83 ? -27.422 -4.517 16.648 1.00 98.19 83 ILE A C 1
ATOM 630 O O . ILE A 1 83 ? -27.623 -5.692 16.347 1.00 98.19 83 ILE A O 1
ATOM 634 N N . ALA A 1 84 ? -28.404 -3.613 16.629 1.00 98.44 84 ALA A N 1
ATOM 635 C CA . ALA A 1 84 ? -29.789 -3.946 16.294 1.00 98.44 84 ALA A CA 1
ATOM 636 C C . ALA A 1 84 ? -29.963 -4.725 14.967 1.00 98.44 84 ALA A C 1
ATOM 638 O O . ALA A 1 84 ? -30.779 -5.651 14.933 1.00 98.44 84 ALA A O 1
ATOM 639 N N . PRO A 1 85 ? -29.229 -4.424 13.872 1.00 97.62 85 PRO A N 1
ATOM 640 C CA . PRO A 1 85 ? -29.316 -5.199 12.635 1.00 97.62 85 PRO A CA 1
ATOM 641 C C . PRO A 1 85 ? -28.418 -6.450 12.625 1.00 97.62 85 PRO A C 1
ATOM 643 O O . PRO A 1 85 ? -28.486 -7.217 11.658 1.00 97.62 85 PRO A O 1
ATOM 646 N N . ALA A 1 86 ? -27.541 -6.641 13.612 1.00 97.44 86 ALA A N 1
ATOM 647 C CA . ALA A 1 86 ? -26.523 -7.685 13.597 1.00 97.44 86 ALA A CA 1
ATOM 648 C C . ALA A 1 86 ? -27.117 -9.071 13.888 1.00 97.44 86 ALA A C 1
ATOM 650 O O . ALA A 1 86 ? -27.948 -9.256 14.774 1.00 97.44 86 ALA A O 1
ATOM 651 N N . ARG A 1 87 ? -26.668 -10.072 13.131 1.00 95.94 87 ARG A N 1
ATOM 652 C CA . ARG A 1 87 ? -27.130 -11.468 13.212 1.00 95.94 87 ARG A CA 1
ATOM 653 C C . ARG A 1 87 ? -26.158 -12.378 13.952 1.00 95.94 87 ARG A C 1
ATOM 655 O O . ARG A 1 87 ? -26.510 -13.502 14.293 1.00 95.94 87 ARG A O 1
ATOM 662 N N . ASN A 1 88 ? -24.928 -11.922 14.137 1.00 95.25 88 ASN A N 1
ATOM 663 C CA . ASN A 1 88 ? -23.836 -12.661 14.752 1.00 95.25 88 ASN A CA 1
ATOM 664 C C . ASN A 1 88 ? -22.790 -11.674 15.292 1.00 95.25 88 ASN A C 1
ATOM 666 O O . ASN A 1 88 ? -22.851 -10.475 15.012 1.00 95.25 88 ASN A O 1
ATOM 670 N N . ASP A 1 89 ? -21.828 -12.181 16.057 1.00 96.81 89 ASP A N 1
ATOM 671 C CA . ASP A 1 89 ? -20.810 -11.351 16.711 1.00 96.81 89 ASP A CA 1
ATOM 672 C C . ASP A 1 89 ? -19.869 -10.655 15.717 1.00 96.81 89 ASP A C 1
ATOM 674 O O . ASP A 1 89 ? -19.468 -9.517 15.951 1.00 96.81 89 ASP A O 1
ATOM 678 N N . ARG A 1 90 ? -19.603 -11.277 14.558 1.00 96.88 90 ARG A N 1
ATOM 679 C CA . ARG A 1 90 ? -18.852 -10.652 13.456 1.00 96.88 90 ARG A CA 1
ATOM 680 C C . ARG A 1 90 ? -19.541 -9.379 12.961 1.00 96.88 90 ARG A C 1
ATOM 682 O O . ARG A 1 90 ? -18.882 -8.361 12.788 1.00 96.88 90 ARG A O 1
ATOM 689 N N . GLU A 1 91 ? -20.855 -9.409 12.749 1.00 97.81 91 GLU A N 1
ATOM 690 C CA . GLU A 1 91 ? -21.612 -8.227 12.318 1.00 97.81 91 GLU A CA 1
ATOM 691 C C . GLU A 1 91 ? -21.683 -7.144 13.400 1.00 97.81 91 GLU A C 1
ATOM 693 O O . GLU A 1 91 ? -21.636 -5.962 13.068 1.00 97.81 91 GLU A O 1
ATOM 698 N N . LYS A 1 92 ? -21.748 -7.521 14.685 1.00 98.56 92 LYS A N 1
ATOM 699 C CA . LYS A 1 92 ? -21.670 -6.548 15.788 1.00 98.56 92 LYS A CA 1
ATOM 700 C C . LYS A 1 92 ? -20.327 -5.817 15.765 1.00 98.56 92 LYS A C 1
ATOM 702 O O . LYS A 1 92 ? -20.304 -4.589 15.727 1.00 98.56 92 LYS A O 1
ATOM 707 N N . ALA A 1 93 ? -19.226 -6.573 15.718 1.00 98.50 93 ALA A N 1
ATOM 708 C CA . ALA A 1 93 ? -17.874 -6.023 15.646 1.00 98.50 93 ALA A CA 1
ATOM 709 C C . ALA A 1 93 ? -17.706 -5.126 14.412 1.00 98.50 93 ALA A C 1
ATOM 711 O O . ALA A 1 93 ? -17.182 -4.019 14.523 1.00 98.50 93 ALA A O 1
ATOM 712 N N . ARG A 1 94 ? -18.230 -5.558 13.254 1.00 98.25 94 ARG A N 1
ATOM 713 C CA . ARG A 1 94 ? -18.207 -4.769 12.018 1.00 98.25 94 ARG A CA 1
ATOM 714 C C . ARG A 1 94 ? -18.924 -3.433 12.164 1.00 98.25 94 ARG A C 1
ATOM 716 O O . ARG A 1 94 ? -18.378 -2.407 11.770 1.00 98.25 94 ARG A O 1
ATOM 723 N N . SER A 1 95 ? -20.136 -3.440 12.718 1.00 98.75 95 SER A N 1
ATOM 724 C CA . SER A 1 95 ? -20.930 -2.219 12.864 1.00 98.75 95 SER A CA 1
ATOM 725 C C . SER A 1 95 ? -20.231 -1.192 13.755 1.00 98.75 95 SER A C 1
ATOM 727 O O . SER A 1 95 ? -20.247 -0.003 13.444 1.00 98.75 95 SER A O 1
ATOM 729 N N . ILE A 1 96 ? -19.602 -1.652 14.843 1.00 98.88 96 ILE A N 1
ATOM 730 C CA . ILE A 1 96 ? -18.816 -0.810 15.755 1.00 98.88 96 ILE A CA 1
ATOM 731 C C . ILE A 1 96 ? -17.591 -0.249 15.031 1.00 98.88 96 ILE A C 1
ATOM 733 O O . ILE A 1 96 ? -17.400 0.966 15.011 1.00 98.88 96 ILE A O 1
ATOM 737 N N . PHE A 1 97 ? -16.808 -1.119 14.384 1.00 98.88 97 PHE A N 1
ATOM 738 C CA . PHE A 1 97 ? -15.615 -0.738 13.627 1.00 98.88 97 PHE A CA 1
ATOM 739 C C . PHE A 1 97 ? -15.929 0.333 12.579 1.00 98.88 97 PHE A C 1
ATOM 741 O O . PHE A 1 97 ? -15.302 1.392 12.566 1.00 98.88 97 PHE A O 1
ATOM 748 N N . ARG A 1 98 ? -16.945 0.092 11.737 1.00 98.75 98 ARG A N 1
ATOM 749 C CA . ARG A 1 98 ? -17.316 1.012 10.657 1.00 98.75 98 ARG A CA 1
ATOM 750 C C . ARG A 1 98 ? -17.804 2.352 11.196 1.00 98.75 98 ARG A C 1
ATOM 752 O O . ARG A 1 98 ? -17.444 3.383 10.634 1.00 98.75 98 ARG A O 1
ATOM 759 N N . TRP A 1 99 ? -18.592 2.355 12.273 1.00 98.88 99 TRP A N 1
ATOM 760 C CA . TRP A 1 99 ? -19.064 3.602 12.874 1.00 98.88 99 TRP A CA 1
ATOM 761 C C . TRP A 1 99 ? -17.904 4.425 13.451 1.00 98.88 99 TRP A C 1
ATOM 763 O O . TRP A 1 99 ? -17.846 5.626 13.191 1.00 98.88 99 TRP A O 1
ATOM 773 N N . ILE A 1 100 ? -16.953 3.809 14.167 1.00 98.88 100 ILE A N 1
ATOM 774 C CA . ILE A 1 100 ? -15.777 4.521 14.706 1.00 98.88 100 ILE A CA 1
ATOM 775 C C . ILE A 1 100 ? -14.948 5.108 13.562 1.00 98.88 100 ILE A C 1
ATOM 777 O O . ILE A 1 100 ? -14.637 6.300 13.578 1.00 98.88 100 ILE A O 1
ATOM 781 N N . ALA A 1 101 ? -14.663 4.289 12.546 1.00 98.62 101 ALA A N 1
ATOM 782 C CA . ALA A 1 101 ? -13.869 4.675 11.386 1.00 98.62 101 ALA A CA 1
ATOM 783 C C . ALA A 1 101 ? -14.477 5.839 10.583 1.00 98.62 101 ALA A C 1
ATOM 785 O O . ALA A 1 101 ? -13.760 6.559 9.894 1.00 98.62 101 ALA A O 1
ATOM 786 N N . GLU A 1 102 ? -15.792 6.048 10.669 1.00 98.50 102 GLU A N 1
ATOM 787 C CA . GLU A 1 102 ? -16.477 7.180 10.042 1.00 98.50 102 GLU A CA 1
ATOM 788 C C . GLU A 1 102 ? -16.562 8.418 10.947 1.00 98.50 102 GLU A C 1
ATOM 790 O O . GLU A 1 102 ? -16.528 9.542 10.457 1.00 98.50 102 GLU A O 1
ATOM 795 N N . ASN A 1 103 ? -16.691 8.236 12.264 1.00 98.56 103 ASN A N 1
ATOM 796 C CA . ASN A 1 103 ? -17.141 9.309 13.155 1.00 98.56 103 ASN A CA 1
ATOM 797 C C . ASN A 1 103 ? -16.059 9.892 14.065 1.00 98.56 103 ASN A C 1
ATOM 799 O O . ASN A 1 103 ? -16.322 10.894 14.731 1.00 98.56 103 ASN A O 1
ATOM 803 N N . ILE A 1 104 ? -14.875 9.284 14.144 1.00 98.62 104 ILE A N 1
ATOM 804 C CA . ILE A 1 104 ? -13.774 9.785 14.976 1.00 98.62 104 ILE A CA 1
ATOM 805 C C . ILE A 1 104 ? -12.660 10.310 14.069 1.00 98.62 104 ILE A C 1
ATOM 807 O O . ILE A 1 104 ? -12.284 9.653 13.102 1.00 98.62 104 ILE A O 1
ATOM 811 N N . ASP A 1 105 ? -12.193 11.535 14.311 1.00 98.25 105 ASP A N 1
ATOM 812 C CA . ASP A 1 105 ? -11.044 12.162 13.650 1.00 98.25 105 ASP A CA 1
ATOM 813 C C . ASP A 1 105 ? -9.750 11.874 14.418 1.00 98.25 105 ASP A C 1
ATOM 815 O O . ASP A 1 105 ? -9.721 11.849 15.653 1.00 98.25 105 ASP A O 1
ATOM 819 N N . TYR A 1 106 ? -8.639 11.686 13.706 1.00 97.81 106 TYR A N 1
ATOM 820 C CA . TYR A 1 106 ? -7.347 11.520 14.367 1.00 97.81 106 TYR A CA 1
ATOM 821 C C . TYR A 1 106 ? -6.826 12.857 14.922 1.00 97.81 106 TYR A C 1
ATOM 823 O O . TYR A 1 106 ? -6.798 13.885 14.236 1.00 97.81 106 TYR A O 1
ATOM 831 N N . ASN A 1 107 ? -6.379 12.864 16.179 1.00 97.00 107 ASN A N 1
ATOM 832 C CA . ASN A 1 107 ? -5.834 14.041 16.848 1.00 97.00 107 ASN A CA 1
ATOM 833 C C . ASN A 1 107 ? -4.372 14.288 16.457 1.00 97.00 107 ASN A C 1
ATOM 835 O O . ASN A 1 107 ? -3.459 14.114 17.260 1.00 97.00 107 ASN A O 1
ATOM 839 N N . VAL A 1 108 ? -4.157 14.732 15.217 1.00 94.88 108 VAL A N 1
ATOM 840 C CA . VAL A 1 108 ? -2.817 14.971 14.657 1.00 94.88 108 VAL A CA 1
ATOM 841 C C . VAL A 1 108 ? -2.006 15.988 15.470 1.00 94.88 108 VAL A C 1
ATOM 843 O O . VAL A 1 108 ? -0.822 15.785 15.718 1.00 94.88 108 VAL A O 1
ATOM 846 N N . GLU A 1 109 ? -2.636 17.072 15.927 1.00 94.31 109 GLU A N 1
ATOM 847 C CA . GLU A 1 109 ? -1.976 18.078 16.770 1.00 94.31 109 GLU A CA 1
ATOM 848 C C . GLU A 1 109 ? -1.539 17.485 18.114 1.00 94.31 109 GLU A C 1
ATOM 850 O O . GLU A 1 109 ? -0.383 17.638 18.511 1.00 94.31 109 GLU A O 1
ATOM 855 N N . GLY A 1 110 ? -2.438 16.762 18.790 1.00 92.75 110 GLY A N 1
ATOM 856 C CA . GLY A 1 110 ? -2.114 16.077 20.040 1.00 92.75 110 GLY A CA 1
ATOM 857 C C . GLY A 1 110 ? -0.996 15.054 19.861 1.00 92.75 110 GLY A C 1
ATOM 858 O O . GLY A 1 110 ? -0.087 15.003 20.683 1.00 92.75 110 GLY A O 1
ATOM 859 N N . TYR A 1 111 ? -1.011 14.309 18.752 1.00 90.75 111 TYR A N 1
ATOM 860 C CA . TYR A 1 111 ? 0.038 13.358 18.391 1.00 90.75 111 TYR A CA 1
ATOM 861 C C . TYR A 1 111 ? 1.419 14.025 18.293 1.00 90.75 111 TYR A C 1
ATOM 863 O O . TYR A 1 111 ? 2.352 13.599 18.966 1.00 90.75 111 TYR A O 1
ATOM 871 N N . TYR A 1 112 ? 1.554 15.113 17.525 1.00 89.00 112 TYR A N 1
ATOM 872 C CA . TYR A 1 112 ? 2.852 15.782 17.351 1.00 89.00 112 TYR A CA 1
ATOM 873 C C . TYR A 1 112 ? 3.329 16.568 18.577 1.00 89.00 112 TYR A C 1
ATOM 875 O O . TYR A 1 112 ? 4.526 16.805 18.720 1.00 89.00 112 TYR A O 1
ATOM 883 N N . THR A 1 113 ? 2.413 17.011 19.438 1.00 92.38 113 THR A N 1
ATOM 884 C CA . THR A 1 113 ? 2.748 17.788 20.644 1.00 92.38 113 THR A CA 1
ATOM 885 C C . THR A 1 113 ? 2.905 16.923 21.895 1.00 92.38 113 THR A C 1
ATOM 887 O O . THR A 1 113 ? 3.331 17.433 22.930 1.00 92.38 113 THR A O 1
ATOM 890 N N . GLY A 1 114 ? 2.520 15.643 21.838 1.00 88.56 114 GLY A N 1
ATOM 891 C CA . GLY A 1 114 ? 2.387 14.774 23.012 1.00 88.56 114 GLY A CA 1
ATOM 892 C C . GLY A 1 114 ? 1.207 15.136 23.927 1.00 88.56 114 GLY A C 1
ATOM 893 O O . GLY A 1 114 ? 1.059 14.564 25.003 1.00 88.56 114 GLY A O 1
ATOM 894 N N . SER A 1 115 ? 0.364 16.097 23.531 1.00 91.81 115 SER A N 1
ATOM 895 C CA . SER A 1 115 ? -0.805 16.547 24.295 1.00 91.81 115 SER A CA 1
ATOM 896 C C . SER A 1 115 ? -2.071 15.875 23.766 1.00 91.81 115 SER A C 1
ATOM 898 O O . SER A 1 115 ? -2.893 16.495 23.092 1.00 91.81 115 SER A O 1
ATOM 900 N N . PHE A 1 116 ? -2.218 14.579 24.045 1.00 90.75 116 PHE A N 1
ATOM 901 C CA . PHE A 1 116 ? -3.251 13.738 23.424 1.00 90.75 116 PHE A CA 1
ATOM 902 C C . PHE A 1 116 ? -4.694 14.131 23.779 1.00 90.75 116 PHE A C 1
ATOM 904 O O . PHE A 1 116 ? -5.600 13.915 22.971 1.00 90.75 116 PHE A O 1
ATOM 911 N N . GLY A 1 117 ? -4.903 14.781 24.928 1.00 90.69 117 GLY A N 1
ATOM 912 C CA . GLY A 1 117 ? -6.231 15.105 25.454 1.00 90.69 117 GLY A CA 1
ATOM 913 C C . GLY A 1 117 ? -6.824 13.953 26.268 1.00 90.69 117 GLY A C 1
ATOM 914 O O . GLY A 1 117 ? -6.101 13.048 26.677 1.00 90.69 117 GLY A O 1
ATOM 915 N N . ASN A 1 118 ? -8.133 14.004 26.539 1.00 92.44 118 ASN A N 1
ATOM 916 C CA . ASN A 1 118 ? -8.823 12.897 27.203 1.00 92.44 118 ASN A CA 1
ATOM 917 C C . ASN A 1 118 ? -9.170 11.804 26.181 1.00 92.44 118 ASN A C 1
ATOM 919 O O . ASN A 1 118 ? -9.795 12.093 25.161 1.00 92.44 118 ASN A O 1
ATOM 923 N N . MET A 1 119 ? -8.757 10.572 26.469 1.00 95.62 119 MET A N 1
ATOM 924 C CA . MET A 1 119 ? -8.910 9.406 25.598 1.00 95.62 119 MET A CA 1
ATOM 925 C C . MET A 1 119 ? -9.983 8.428 26.094 1.00 95.62 119 MET A C 1
ATOM 927 O O . MET A 1 119 ? -10.230 7.429 25.430 1.00 95.62 119 MET A O 1
ATOM 931 N N . GLU A 1 120 ? -10.652 8.734 27.209 1.00 95.88 120 GLU A N 1
ATOM 932 C CA . GLU A 1 120 ? -11.766 7.946 27.742 1.00 95.88 120 GLU A CA 1
ATOM 933 C C . GLU A 1 120 ? -12.922 7.863 26.734 1.00 95.88 120 GLU A C 1
ATOM 935 O O . GLU A 1 120 ? -13.364 8.877 26.183 1.00 95.88 120 GLU A O 1
ATOM 940 N N . SER A 1 121 ? -13.472 6.664 26.544 1.00 97.00 121 SER A N 1
ATOM 941 C CA . SER A 1 121 ? -14.530 6.365 25.566 1.00 97.00 121 SER A CA 1
ATOM 942 C C . SER A 1 121 ? -15.688 7.377 25.520 1.00 97.00 121 SER A C 1
ATOM 944 O O . SER A 1 121 ? -16.094 7.818 24.443 1.00 97.00 121 SER A O 1
ATOM 946 N N . ALA A 1 122 ? -16.223 7.787 26.676 1.00 96.38 122 ALA A N 1
ATOM 947 C CA . ALA A 1 122 ? -17.334 8.745 26.744 1.00 96.38 122 ALA A CA 1
ATOM 948 C C . ALA A 1 122 ? -16.944 10.152 26.249 1.00 96.38 122 ALA A C 1
ATOM 950 O O . ALA A 1 122 ? -17.772 10.887 25.701 1.00 96.38 122 ALA A O 1
ATOM 951 N N . ASP A 1 123 ? -15.680 10.527 26.431 1.00 97.12 123 ASP A N 1
ATOM 952 C CA . ASP A 1 123 ? -15.140 11.795 25.966 1.00 97.12 123 ASP A CA 1
ATOM 953 C C . ASP A 1 123 ? -14.816 11.748 24.478 1.00 97.12 123 ASP A C 1
ATOM 955 O O . ASP A 1 123 ? -15.151 12.702 23.781 1.00 97.12 123 ASP A O 1
ATOM 959 N N . VAL A 1 124 ? -14.274 10.635 23.974 1.00 98.25 124 VAL A N 1
ATOM 960 C CA . VAL A 1 124 ? -14.033 10.425 22.536 1.00 98.25 124 VAL A CA 1
ATOM 961 C C . VAL A 1 124 ? -15.346 10.413 21.749 1.00 98.25 124 VAL A C 1
ATOM 963 O O . VAL A 1 124 ? -15.451 11.090 20.725 1.00 98.25 124 VAL A O 1
ATOM 966 N N . LEU A 1 125 ? -16.380 9.725 22.254 1.00 98.25 125 LEU A N 1
ATOM 967 C CA . LEU A 1 125 ? -17.731 9.739 21.674 1.00 98.25 125 LEU A CA 1
ATOM 968 C C . LEU A 1 125 ? -18.260 11.175 21.527 1.00 98.25 125 LEU A C 1
ATOM 970 O O . LEU A 1 125 ? -18.826 11.531 20.495 1.00 98.25 125 LEU A O 1
ATOM 974 N N . ARG A 1 126 ? -18.047 12.014 22.546 1.00 97.25 126 ARG A N 1
ATOM 975 C CA . ARG A 1 126 ? -18.514 13.404 22.557 1.00 97.25 126 ARG A CA 1
ATOM 976 C C . ARG A 1 126 ? -17.656 14.328 21.691 1.00 97.25 126 ARG A C 1
ATOM 978 O O . ARG A 1 126 ? -18.201 15.191 21.009 1.00 97.25 126 ARG A O 1
ATOM 985 N N . SER A 1 127 ? -16.332 14.203 21.762 1.00 97.25 127 SER A N 1
ATOM 986 C CA . SER A 1 127 ? -15.379 15.098 21.093 1.00 97.25 127 SER A CA 1
ATOM 987 C C . SER A 1 127 ? -15.212 14.788 19.609 1.00 97.25 127 SER A C 1
ATOM 989 O O . SER A 1 127 ? -14.778 15.668 18.867 1.00 97.25 127 SER A O 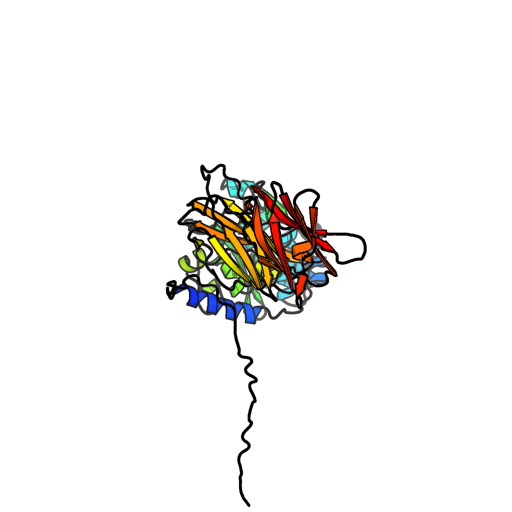1
ATOM 991 N N . ARG A 1 128 ? -15.531 13.552 19.192 1.00 97.88 128 ARG A N 1
ATOM 992 C CA . ARG A 1 128 ? -15.298 13.027 17.839 1.00 97.88 128 ARG A CA 1
ATOM 993 C C . ARG A 1 128 ? -13.825 13.034 17.434 1.00 97.88 128 ARG A C 1
ATOM 995 O O . ARG A 1 128 ? -13.524 13.044 16.247 1.00 97.88 128 ARG A O 1
ATOM 1002 N N . LYS A 1 129 ? -12.892 13.046 18.394 1.00 98.19 129 LYS A N 1
ATOM 1003 C CA . LYS A 1 129 ? -11.457 13.185 18.110 1.00 98.19 129 LYS A CA 1
ATOM 1004 C C . LYS A 1 129 ? -10.588 12.501 19.161 1.00 98.19 129 LYS A C 1
ATOM 1006 O O . LYS A 1 129 ? -10.775 12.751 20.350 1.00 98.19 129 LYS A O 1
ATOM 1011 N N . SER A 1 130 ? -9.609 11.701 18.735 1.00 98.12 130 SER A N 1
ATOM 1012 C CA . SER A 1 130 ? -8.621 11.085 19.640 1.00 98.12 130 SER A CA 1
ATOM 1013 C C . SER A 1 130 ? -7.366 10.584 18.910 1.00 98.12 130 SER A C 1
ATOM 1015 O O . SER A 1 130 ? -7.252 10.738 17.698 1.00 98.12 130 SER A O 1
ATOM 1017 N N . VAL A 1 131 ? -6.413 10.003 19.639 1.00 96.94 131 VAL A N 1
ATOM 1018 C CA . VAL A 1 131 ? -5.311 9.181 19.092 1.00 96.94 131 VAL A CA 1
ATOM 1019 C C . VAL A 1 131 ? -5.635 7.687 19.248 1.00 96.94 131 VAL A C 1
ATOM 1021 O O . VAL A 1 131 ? -6.678 7.350 19.809 1.00 96.94 131 VAL A O 1
ATOM 1024 N N . CYS A 1 132 ? -4.760 6.794 18.774 1.00 96.88 132 CYS A N 1
ATOM 1025 C CA . CYS A 1 132 ? -4.984 5.339 18.726 1.00 96.88 132 CYS A CA 1
ATOM 1026 C C . CYS A 1 132 ? -5.500 4.719 20.039 1.00 96.88 132 CYS A C 1
ATOM 1028 O O . CYS A 1 132 ? -6.402 3.880 20.020 1.00 96.88 132 CYS A O 1
ATOM 1030 N N . GLU A 1 133 ? -5.013 5.182 21.193 1.00 97.00 133 GLU A N 1
ATOM 1031 C CA . GLU A 1 133 ? -5.497 4.722 22.499 1.00 97.00 133 GLU A CA 1
ATOM 1032 C C . GLU A 1 133 ? -6.995 4.997 22.701 1.00 97.00 133 GLU A C 1
ATOM 1034 O O . GLU A 1 133 ? -7.724 4.104 23.117 1.00 97.00 133 GLU A O 1
ATOM 1039 N N . GLY A 1 134 ? -7.498 6.180 22.335 1.00 98.31 134 GLY A N 1
ATOM 1040 C CA . GLY A 1 134 ? -8.924 6.480 22.483 1.00 98.31 134 GLY A CA 1
ATOM 1041 C C . GLY A 1 134 ? -9.815 5.831 21.423 1.00 98.31 134 GLY A C 1
ATOM 1042 O O . GLY A 1 134 ? -10.979 5.557 21.701 1.00 98.31 134 GLY A O 1
ATOM 1043 N N . TYR A 1 135 ? -9.290 5.545 20.226 1.00 98.69 135 TYR A N 1
ATOM 1044 C CA . TYR A 1 135 ? -10.000 4.715 19.240 1.00 98.69 135 TYR A CA 1
ATOM 1045 C C . TYR A 1 135 ? -10.194 3.295 19.771 1.00 98.69 135 TYR A C 1
ATOM 1047 O O . TYR A 1 135 ? -11.309 2.772 19.771 1.00 98.69 135 TYR A O 1
ATOM 1055 N N . SER A 1 136 ? -9.109 2.691 20.255 1.00 98.56 136 SER A N 1
ATOM 1056 C CA . SER A 1 136 ? -9.120 1.315 20.746 1.00 98.56 136 SER A CA 1
ATOM 1057 C C . SER A 1 136 ? -9.867 1.154 22.075 1.00 98.56 136 SER A C 1
ATOM 1059 O O . SER A 1 136 ? -10.526 0.132 22.283 1.00 98.56 136 SER A O 1
ATOM 1061 N N . ASP A 1 137 ? -9.844 2.169 22.945 1.00 98.56 137 ASP A N 1
ATOM 1062 C CA . ASP A 1 137 ? -10.680 2.236 24.151 1.00 98.56 137 ASP A CA 1
ATOM 1063 C C . ASP A 1 137 ? -12.174 2.326 23.803 1.00 98.56 137 ASP A C 1
ATOM 1065 O O . ASP A 1 137 ? -12.971 1.523 24.291 1.00 98.56 137 ASP A O 1
ATOM 1069 N N . LEU A 1 138 ? -12.551 3.230 22.887 1.00 98.81 138 LEU A N 1
ATOM 1070 C CA . LEU A 1 138 ? -13.938 3.377 22.437 1.00 98.81 138 LEU A CA 1
ATOM 1071 C C . LEU A 1 138 ? -14.469 2.103 21.780 1.00 98.81 138 LEU A C 1
ATOM 1073 O O . LEU A 1 138 ? -15.608 1.703 22.038 1.00 98.81 138 LEU A O 1
ATOM 1077 N N . PHE A 1 139 ? -13.648 1.452 20.954 1.00 98.81 139 PHE A N 1
ATOM 1078 C CA . PHE A 1 139 ? -13.999 0.169 20.362 1.00 98.81 139 PHE A CA 1
ATOM 1079 C C . PHE A 1 139 ? -14.280 -0.875 21.446 1.00 98.81 139 PHE A C 1
ATOM 1081 O O . PHE A 1 139 ? -15.329 -1.520 21.404 1.00 98.81 139 PHE A O 1
ATOM 1088 N N . GLN A 1 140 ? -13.382 -1.021 22.427 1.00 98.81 140 GLN A N 1
ATOM 1089 C CA . GLN A 1 140 ? -13.556 -1.994 23.504 1.00 98.81 140 GLN A CA 1
ATOM 1090 C C . GLN A 1 140 ? -14.824 -1.705 24.320 1.00 98.81 140 GLN A C 1
ATOM 1092 O O . GLN A 1 140 ? -15.629 -2.610 24.510 1.00 98.81 140 GLN A O 1
ATOM 1097 N N . SER A 1 141 ? -15.074 -0.452 24.707 1.00 98.75 141 SER A N 1
ATOM 1098 C CA . SER A 1 141 ? -16.278 -0.076 25.463 1.00 98.75 141 SER A CA 1
ATOM 1099 C C . SER A 1 141 ? -17.579 -0.379 24.713 1.00 98.75 141 SER A C 1
ATOM 1101 O O . SER A 1 141 ? -18.543 -0.872 25.302 1.00 98.75 141 SER A O 1
ATOM 1103 N N . LEU A 1 142 ? -17.627 -0.116 23.402 1.00 98.88 142 LEU A N 1
ATOM 1104 C CA . LEU A 1 142 ? -18.788 -0.457 22.573 1.00 98.88 142 LEU A CA 1
ATOM 1105 C C . LEU A 1 142 ? -18.935 -1.971 22.384 1.00 98.88 142 LEU A C 1
ATOM 1107 O O . LEU A 1 142 ? -20.062 -2.473 22.346 1.00 98.88 142 LEU A O 1
ATOM 1111 N N . ALA A 1 143 ? -17.824 -2.699 22.276 1.00 98.75 143 ALA A N 1
ATOM 1112 C CA . ALA A 1 143 ? -17.812 -4.153 22.179 1.00 98.75 143 ALA A CA 1
ATOM 1113 C C . ALA A 1 143 ? -18.329 -4.801 23.476 1.00 98.75 143 ALA A C 1
ATOM 1115 O O . ALA A 1 143 ? -19.246 -5.623 23.414 1.00 98.75 143 ALA A O 1
ATOM 1116 N N . ASP A 1 144 ? -17.844 -4.355 24.634 1.00 98.56 144 ASP A N 1
ATOM 1117 C CA . ASP A 1 144 ? -18.278 -4.816 25.955 1.00 98.56 144 ASP A CA 1
ATOM 1118 C C . ASP A 1 144 ? -19.780 -4.550 26.163 1.00 98.56 144 ASP A C 1
ATOM 1120 O O . ASP A 1 144 ? -20.540 -5.456 26.516 1.00 98.56 144 ASP A O 1
ATOM 1124 N N . ALA A 1 145 ? -20.253 -3.338 25.840 1.00 98.69 145 ALA A N 1
ATOM 1125 C CA . ALA A 1 145 ? -21.677 -2.984 25.888 1.00 98.69 145 ALA A CA 1
ATOM 1126 C C . ALA A 1 145 ? -22.543 -3.791 24.896 1.00 98.69 145 ALA A C 1
ATOM 1128 O O . ALA A 1 145 ? -23.754 -3.924 25.083 1.00 98.69 145 ALA A O 1
ATOM 1129 N N . SER A 1 146 ? -21.924 -4.362 23.861 1.00 98.44 146 SER A N 1
ATOM 1130 C CA . SER A 1 146 ? -22.553 -5.235 22.861 1.00 98.44 146 SER A CA 1
ATOM 1131 C C . SER A 1 146 ? -22.493 -6.727 23.216 1.00 98.44 146 SER A C 1
ATOM 1133 O O . SER A 1 146 ? -22.968 -7.572 22.442 1.00 98.44 146 SER A O 1
ATOM 1135 N N . GLY A 1 147 ? -21.912 -7.065 24.372 1.00 98.06 147 GLY A N 1
ATOM 1136 C CA . GLY A 1 147 ? -21.706 -8.438 24.828 1.00 98.06 147 GLY A CA 1
ATOM 1137 C C . GLY A 1 147 ? -20.638 -9.199 24.041 1.00 98.06 147 GLY A C 1
ATOM 1138 O O . GLY A 1 147 ? -20.717 -10.423 23.958 1.00 98.06 147 GLY A O 1
ATOM 1139 N N . LEU A 1 148 ? -19.688 -8.494 23.423 1.00 98.44 148 LEU A N 1
ATOM 1140 C CA . LEU A 1 148 ? -18.509 -9.082 22.790 1.00 98.44 148 LEU A CA 1
ATOM 1141 C C . LEU A 1 148 ? -17.358 -9.160 23.798 1.00 98.44 148 LEU A C 1
ATOM 1143 O O . LEU A 1 148 ? -17.240 -8.313 24.674 1.00 98.44 148 LEU A O 1
ATOM 1147 N N . GLU A 1 149 ? -16.479 -10.150 23.643 1.00 98.31 149 GLU A N 1
ATOM 1148 C CA . GLU A 1 149 ? -15.190 -10.170 24.342 1.00 98.31 149 GLU A CA 1
ATOM 1149 C C . GLU A 1 149 ? -14.156 -9.443 23.465 1.00 98.31 149 GLU A C 1
ATOM 1151 O O . GLU A 1 149 ? -13.770 -9.958 22.410 1.00 98.31 149 GLU A O 1
ATOM 1156 N N . ALA A 1 150 ? -13.711 -8.256 23.885 1.00 98.12 150 ALA A N 1
ATOM 1157 C CA . ALA A 1 150 ? -12.675 -7.479 23.207 1.00 98.12 150 ALA A CA 1
ATOM 1158 C C . ALA A 1 150 ? -11.543 -7.094 24.169 1.00 98.12 150 ALA A C 1
ATOM 1160 O O . ALA A 1 150 ? -11.754 -6.918 25.365 1.00 98.12 150 ALA A O 1
ATOM 1161 N N . VAL A 1 151 ? -10.328 -6.966 23.641 1.00 98.25 151 VAL A N 1
ATOM 1162 C CA . VAL A 1 151 ? -9.141 -6.574 24.409 1.00 98.25 151 VAL A CA 1
ATOM 1163 C C . VAL A 1 151 ? -8.375 -5.516 23.632 1.00 98.25 151 VAL A C 1
ATOM 1165 O O . VAL A 1 151 ? -8.058 -5.725 22.461 1.00 98.25 151 VAL A O 1
ATOM 1168 N N . ARG A 1 152 ? -8.063 -4.388 24.273 1.00 98.31 152 ARG A N 1
ATOM 1169 C CA . ARG A 1 152 ? -7.081 -3.423 23.773 1.00 98.31 152 ARG A CA 1
ATOM 1170 C C . ARG A 1 152 ? -5.668 -3.988 23.905 1.00 98.31 152 ARG A C 1
ATOM 1172 O O . ARG A 1 152 ? -5.279 -4.486 24.961 1.00 98.31 152 ARG A O 1
ATOM 1179 N N . ILE A 1 153 ? -4.901 -3.872 22.834 1.00 98.56 153 ILE A N 1
ATOM 1180 C CA . ILE A 1 153 ? -3.519 -4.326 22.725 1.00 98.56 153 ILE A CA 1
ATOM 1181 C C . ILE A 1 153 ? -2.639 -3.100 22.497 1.00 98.56 153 ILE A C 1
ATOM 1183 O O . ILE A 1 153 ? -2.933 -2.291 21.621 1.00 98.56 153 ILE A O 1
ATOM 1187 N N . SER A 1 154 ? -1.564 -2.988 23.274 1.00 97.62 154 SER A N 1
ATOM 1188 C CA . SER A 1 154 ? -0.506 -1.992 23.078 1.00 97.62 154 SER A CA 1
ATOM 1189 C C . SER A 1 154 ? 0.703 -2.628 22.391 1.00 97.62 154 SER A C 1
ATOM 1191 O O . SER A 1 154 ? 0.998 -3.814 22.598 1.00 97.62 154 SER A O 1
ATOM 1193 N N . GLY A 1 155 ? 1.412 -1.847 21.580 1.00 96.56 155 GLY A N 1
ATOM 1194 C CA . GLY A 1 155 ? 2.606 -2.310 20.888 1.00 96.56 155 GLY A CA 1
ATOM 1195 C C . GLY A 1 155 ? 3.223 -1.308 19.923 1.00 96.56 155 GLY A C 1
ATOM 1196 O O . GLY A 1 155 ? 3.128 -0.088 20.066 1.00 96.56 155 GLY A O 1
ATOM 1197 N N . TYR A 1 156 ? 3.907 -1.860 18.932 1.00 96.25 156 TYR A N 1
ATOM 1198 C CA . TYR A 1 156 ? 4.694 -1.135 17.953 1.00 96.25 156 TYR A CA 1
ATOM 1199 C C . TYR A 1 156 ? 3.975 -1.117 16.607 1.00 96.25 156 TYR A C 1
ATOM 1201 O O . TYR A 1 156 ? 3.725 -2.170 16.026 1.00 96.25 156 TYR A O 1
ATOM 1209 N N . GLY A 1 157 ? 3.679 0.081 16.112 1.00 94.62 157 GLY A N 1
ATOM 1210 C CA . GLY A 1 157 ? 3.135 0.334 14.785 1.00 94.62 157 GLY A CA 1
ATOM 1211 C C . GLY A 1 157 ? 4.197 0.881 13.829 1.00 94.62 157 GLY A C 1
ATOM 1212 O O . GLY A 1 157 ? 4.882 1.856 14.164 1.00 94.62 157 GLY A O 1
ATOM 1213 N N . LYS A 1 158 ? 4.293 0.330 12.613 1.00 94.00 158 LYS A N 1
ATOM 1214 C CA . LYS A 1 158 ? 5.023 0.944 11.485 1.00 94.00 158 LYS A CA 1
ATOM 1215 C C . LYS A 1 158 ? 4.137 1.953 10.744 1.00 94.00 158 LYS A C 1
ATOM 1217 O O . LY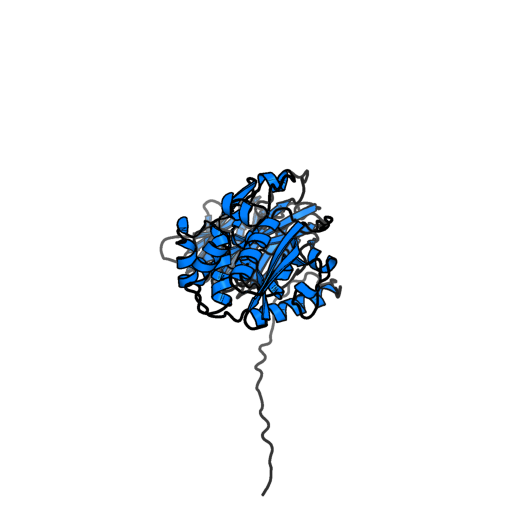S A 1 158 ? 3.809 1.779 9.580 1.00 94.00 158 LYS A O 1
ATOM 1222 N N . GLY A 1 159 ? 3.694 2.984 11.461 1.00 86.38 159 GLY A N 1
ATOM 1223 C CA . GLY A 1 159 ? 2.790 4.007 10.926 1.00 86.38 159 GLY A CA 1
ATOM 1224 C C . GLY A 1 159 ? 3.506 5.142 10.184 1.00 86.38 159 GLY A C 1
ATOM 1225 O O . GLY A 1 159 ? 4.662 5.033 9.793 1.00 86.38 159 GLY A O 1
ATOM 1226 N N . TYR A 1 160 ? 2.836 6.293 10.068 1.00 80.44 160 TYR A N 1
ATOM 1227 C CA . TYR A 1 160 ? 3.308 7.477 9.326 1.00 80.44 160 TYR A CA 1
ATOM 1228 C C . TYR A 1 160 ? 4.751 7.929 9.634 1.00 80.44 160 TYR A C 1
ATOM 1230 O O . TYR A 1 160 ? 5.435 8.456 8.762 1.00 80.44 160 TYR A O 1
ATOM 1238 N N . SER A 1 161 ? 5.210 7.787 10.880 1.00 81.25 161 SER A N 1
ATOM 1239 C CA . SER A 1 161 ? 6.553 8.211 11.298 1.00 81.25 161 SER A CA 1
ATOM 1240 C C . SER A 1 161 ? 7.634 7.143 11.117 1.00 81.25 161 SER A C 1
ATOM 1242 O O . SER A 1 161 ? 8.805 7.428 11.373 1.00 81.25 161 SER A O 1
ATOM 1244 N N . TYR A 1 162 ? 7.267 5.927 10.710 1.00 88.81 162 TYR A N 1
ATOM 1245 C CA . TYR A 1 162 ? 8.207 4.834 10.512 1.00 88.81 162 TYR A CA 1
ATOM 1246 C C . TYR A 1 162 ? 8.927 4.962 9.169 1.00 88.81 162 TYR A C 1
ATOM 1248 O O . TYR A 1 162 ? 8.334 5.331 8.159 1.00 88.81 162 TYR A O 1
ATOM 1256 N N . GLN A 1 163 ? 10.214 4.625 9.172 1.00 86.31 163 GLN A N 1
ATOM 1257 C CA . GLN A 1 163 ? 11.029 4.478 7.972 1.00 86.31 163 GLN A CA 1
ATOM 1258 C C . GLN A 1 163 ? 11.844 3.187 8.099 1.00 86.31 163 GLN A C 1
ATOM 1260 O O . GLN A 1 163 ? 12.419 2.946 9.172 1.00 86.31 163 GLN A O 1
ATOM 1265 N N . PRO A 1 164 ? 11.950 2.367 7.039 1.00 89.06 164 PRO A N 1
ATOM 1266 C CA . PRO A 1 164 ? 12.765 1.162 7.072 1.00 89.06 164 PRO A CA 1
ATOM 1267 C C . PRO A 1 164 ? 14.206 1.486 7.474 1.00 89.06 164 PRO A C 1
ATOM 1269 O O . PRO A 1 164 ? 14.784 2.483 7.047 1.00 89.06 164 PRO A O 1
ATOM 1272 N N . GLY A 1 165 ? 14.795 0.647 8.324 1.00 85.62 165 GLY A N 1
ATOM 1273 C CA . GLY A 1 165 ? 16.154 0.842 8.841 1.00 85.62 165 GLY A CA 1
ATOM 1274 C C . GLY A 1 165 ? 16.281 1.818 10.013 1.00 85.62 165 GLY A C 1
ATOM 1275 O O . GLY A 1 165 ? 17.365 1.910 10.595 1.00 85.62 165 GLY A O 1
ATOM 1276 N N . ILE A 1 166 ? 15.199 2.491 10.414 1.00 84.31 166 ILE A N 1
ATOM 1277 C CA . ILE A 1 166 ? 15.112 3.188 11.698 1.00 84.31 166 ILE A CA 1
ATOM 1278 C C . ILE A 1 166 ? 14.466 2.237 12.713 1.00 84.31 166 ILE A C 1
ATOM 1280 O O . ILE A 1 166 ? 13.290 1.897 12.608 1.00 84.31 166 ILE A O 1
ATOM 1284 N N . GLY A 1 167 ? 15.249 1.779 13.694 1.00 83.31 167 GLY A N 1
ATOM 1285 C CA . GLY A 1 167 ? 14.741 0.926 14.773 1.00 83.31 167 GLY A CA 1
ATOM 1286 C C . GLY A 1 167 ? 13.708 1.650 15.642 1.00 83.31 167 GLY A C 1
ATOM 1287 O O . GLY A 1 167 ? 13.785 2.867 15.837 1.00 83.31 167 GLY A O 1
ATOM 1288 N N . ILE A 1 168 ? 12.754 0.903 16.198 1.00 85.38 168 ILE A N 1
ATOM 1289 C CA . ILE A 1 168 ? 11.688 1.453 17.038 1.00 85.38 168 ILE A CA 1
ATOM 1290 C C . ILE A 1 168 ? 12.201 1.513 18.475 1.00 85.38 168 ILE A C 1
ATOM 1292 O O . ILE A 1 168 ? 12.211 0.518 19.192 1.00 85.38 168 ILE A O 1
ATOM 1296 N N . ASN A 1 169 ? 12.682 2.675 18.904 1.00 81.38 169 ASN A N 1
ATOM 1297 C CA . ASN A 1 169 ? 13.322 2.817 20.219 1.00 81.38 169 ASN A CA 1
ATOM 1298 C C . ASN A 1 169 ? 12.362 3.261 21.334 1.00 81.38 169 ASN A C 1
ATOM 1300 O O . ASN A 1 169 ? 12.764 3.334 22.495 1.00 81.38 169 ASN A O 1
ATOM 1304 N N . GLU A 1 170 ? 11.113 3.572 20.994 1.00 76.88 170 GLU A N 1
ATOM 1305 C CA . GLU A 1 170 ? 10.085 3.970 21.959 1.00 76.88 170 GLU A CA 1
ATOM 1306 C C . GLU A 1 170 ? 9.445 2.741 22.631 1.00 76.88 170 GLU A C 1
ATOM 1308 O O . GLU A 1 170 ? 9.488 1.663 22.043 1.00 76.88 170 GLU A O 1
ATOM 1313 N N . PRO A 1 171 ? 8.868 2.856 23.846 1.00 78.12 171 PRO A N 1
ATOM 1314 C CA . PRO A 1 171 ? 8.329 1.708 24.584 1.00 78.12 171 PRO A CA 1
ATOM 1315 C C . PRO A 1 171 ? 7.174 0.999 23.866 1.00 78.12 171 PRO A C 1
ATOM 1317 O O . PRO A 1 171 ? 7.220 -0.215 23.722 1.00 78.12 171 PRO A O 1
ATOM 1320 N N . SER A 1 172 ? 6.185 1.768 23.402 1.00 86.19 172 SER A N 1
ATOM 1321 C CA . SER A 1 172 ? 5.026 1.368 22.596 1.00 86.19 172 SER A CA 1
ATOM 1322 C C . SER A 1 172 ? 4.475 2.648 21.968 1.00 86.19 172 SER A C 1
ATOM 1324 O O . SER A 1 172 ? 4.320 3.648 22.670 1.00 86.19 172 SER A O 1
ATOM 1326 N N . ASN A 1 173 ? 4.212 2.643 20.662 1.00 90.88 173 ASN A N 1
ATOM 1327 C CA . ASN A 1 173 ? 3.778 3.829 19.911 1.00 90.88 173 ASN A CA 1
ATOM 1328 C C . ASN A 1 173 ? 2.386 3.666 19.279 1.00 90.88 173 ASN A C 1
ATOM 1330 O O . ASN A 1 173 ? 1.930 4.581 18.592 1.00 90.88 173 ASN A O 1
ATOM 1334 N N . HIS A 1 174 ? 1.723 2.522 19.483 1.00 96.12 174 HIS A N 1
ATOM 1335 C CA . HIS A 1 174 ? 0.420 2.243 18.887 1.00 96.12 174 HIS A CA 1
ATOM 1336 C C . HIS A 1 174 ? -0.472 1.365 19.773 1.00 96.12 174 HIS A C 1
ATOM 1338 O O . HIS A 1 174 ? 0.015 0.648 20.650 1.00 96.12 174 HIS A O 1
ATOM 1344 N N . ALA A 1 175 ? -1.785 1.436 19.540 1.00 97.44 175 ALA A N 1
ATOM 1345 C CA . ALA A 1 175 ? -2.791 0.649 20.247 1.00 97.44 175 ALA A CA 1
ATOM 1346 C C . ALA A 1 175 ? -3.955 0.268 19.319 1.00 97.44 175 ALA A C 1
ATOM 1348 O O . ALA A 1 175 ? -4.440 1.100 18.555 1.00 97.44 175 ALA A O 1
ATOM 1349 N N . TRP A 1 176 ? -4.409 -0.981 19.415 1.00 98.75 176 TRP A N 1
ATOM 1350 C CA . TRP A 1 176 ? -5.467 -1.579 18.586 1.00 98.75 176 TRP A CA 1
ATOM 1351 C C . TRP A 1 176 ? -6.280 -2.594 19.405 1.00 98.75 176 TRP A C 1
ATOM 1353 O O . TRP A 1 176 ? -6.145 -2.650 20.629 1.00 98.75 176 TRP A O 1
ATOM 1363 N N . ASN A 1 177 ? -7.139 -3.403 18.774 1.00 98.75 177 ASN A N 1
ATOM 1364 C CA . ASN A 1 177 ? -7.966 -4.387 19.477 1.00 98.75 177 ASN A CA 1
ATOM 1365 C C . ASN A 1 177 ? -7.827 -5.808 18.918 1.00 98.75 177 ASN A C 1
ATOM 1367 O O . ASN A 1 177 ? -7.582 -6.024 17.732 1.00 98.75 177 ASN A O 1
ATOM 1371 N N . ALA A 1 178 ? -8.080 -6.791 19.781 1.00 98.56 178 ALA A N 1
ATOM 1372 C CA . ALA A 1 178 ? -8.519 -8.120 19.379 1.00 98.56 178 ALA A CA 1
ATOM 1373 C C . ALA A 1 178 ? -9.955 -8.361 19.853 1.00 98.56 178 ALA A C 1
ATOM 1375 O O . ALA A 1 178 ? -10.335 -7.929 20.942 1.00 98.56 178 ALA A O 1
ATOM 1376 N N . VAL A 1 179 ? -10.747 -9.076 19.056 1.00 98.12 179 VAL A N 1
ATOM 1377 C CA . VAL A 1 179 ? -12.135 -9.437 19.379 1.00 98.12 179 VAL A CA 1
ATOM 1378 C C . VAL A 1 179 ? -12.344 -10.918 19.166 1.00 98.12 179 VAL A C 1
ATOM 1380 O O . VAL A 1 179 ? -11.922 -11.480 18.155 1.00 98.12 179 VAL A O 1
ATOM 1383 N N . LYS A 1 180 ? -13.022 -11.558 20.110 1.00 97.38 180 LYS A N 1
ATOM 1384 C CA . LYS A 1 180 ? -13.354 -12.972 20.019 1.00 97.38 180 LYS A CA 1
ATOM 1385 C C . LYS A 1 180 ? -14.692 -13.155 19.316 1.00 97.38 180 LYS A C 1
ATOM 1387 O O . LYS A 1 180 ? -15.723 -12.673 19.774 1.00 97.38 180 LYS A O 1
ATOM 1392 N N . ILE A 1 181 ? -14.682 -13.892 18.215 1.00 93.06 181 ILE A N 1
ATOM 1393 C CA . ILE A 1 181 ? -15.855 -14.203 17.400 1.00 93.06 181 ILE A CA 1
ATOM 1394 C C . ILE A 1 181 ? -15.935 -15.722 17.283 1.00 93.06 181 ILE A C 1
ATOM 1396 O O . ILE A 1 181 ? -14.986 -16.368 16.843 1.00 93.06 181 ILE A O 1
ATOM 1400 N N . ASN A 1 182 ? -17.063 -16.311 17.693 1.00 88.81 182 ASN A N 1
ATOM 1401 C CA . ASN A 1 182 ? -17.278 -17.766 17.676 1.00 88.81 182 ASN A CA 1
ATOM 1402 C C . ASN A 1 182 ? -16.152 -18.575 18.359 1.00 88.81 182 ASN A C 1
ATOM 1404 O O . ASN A 1 182 ? -15.833 -19.686 17.942 1.00 88.81 182 ASN A O 1
ATOM 1408 N N . GLY A 1 183 ? -15.545 -18.018 19.412 1.00 90.69 183 GLY A N 1
ATOM 1409 C CA . GLY A 1 183 ? -14.459 -18.655 20.162 1.00 90.69 183 GLY A CA 1
ATOM 1410 C C . GLY A 1 183 ? -13.045 -18.393 19.631 1.00 90.69 183 GLY A C 1
ATOM 1411 O O . GLY A 1 183 ? -12.091 -18.758 20.315 1.00 90.69 183 GLY A O 1
ATOM 1412 N N . THR A 1 184 ? -12.899 -17.720 18.488 1.00 94.94 184 THR A N 1
ATOM 1413 C CA . THR A 1 184 ? -11.607 -17.402 17.859 1.00 94.94 184 THR A CA 1
ATOM 1414 C C . THR A 1 184 ? -11.309 -15.910 17.971 1.00 94.94 184 THR A C 1
ATOM 1416 O O . THR A 1 184 ? -12.199 -15.091 17.758 1.00 94.94 184 THR A O 1
ATOM 1419 N N . TRP A 1 185 ? -10.070 -15.544 18.302 1.00 97.81 185 TRP A N 1
ATOM 1420 C CA . TRP A 1 185 ? -9.627 -14.148 18.361 1.00 97.81 185 TRP A CA 1
ATOM 1421 C C . TRP A 1 185 ? -9.250 -13.620 16.975 1.00 97.81 185 TRP A C 1
ATOM 1423 O O . TRP A 1 185 ? -8.587 -14.315 16.209 1.00 97.81 185 TRP A O 1
ATOM 1433 N N . TYR A 1 186 ? -9.645 -12.384 16.685 1.00 97.50 186 TYR A N 1
ATOM 1434 C CA . TYR A 1 186 ? -9.335 -11.668 15.448 1.00 97.50 186 TYR A CA 1
ATOM 1435 C C . TYR A 1 186 ? -8.772 -10.288 15.763 1.00 97.50 186 TYR A C 1
ATOM 1437 O O . TYR A 1 186 ? -9.271 -9.624 16.671 1.00 97.50 186 TYR A O 1
ATOM 1445 N N . LEU A 1 187 ? -7.766 -9.861 15.002 1.00 98.50 187 LEU A N 1
ATOM 1446 C CA . LEU A 1 187 ? -7.106 -8.563 15.149 1.00 98.50 187 LEU A CA 1
ATOM 1447 C C . LEU A 1 187 ? -7.831 -7.500 14.324 1.00 98.50 187 LEU A C 1
ATOM 1449 O O . LEU A 1 187 ? -8.342 -7.788 13.242 1.00 98.50 187 LEU A O 1
ATOM 1453 N N . MET A 1 188 ? -7.901 -6.278 14.841 1.00 98.25 188 MET A N 1
ATOM 1454 C CA . MET A 1 188 ? -8.413 -5.131 14.098 1.00 98.25 188 MET A CA 1
ATOM 1455 C C . MET A 1 188 ? -7.883 -3.812 14.649 1.00 98.25 188 MET A C 1
ATOM 1457 O O . MET A 1 188 ? -7.676 -3.675 15.856 1.00 98.25 188 MET A O 1
ATOM 1461 N N . ASP A 1 189 ? -7.744 -2.821 13.774 1.00 98.69 189 ASP A N 1
ATOM 1462 C CA . ASP A 1 189 ? -7.372 -1.458 14.144 1.00 98.69 189 ASP A CA 1
ATOM 1463 C C . ASP A 1 189 ? -8.349 -0.441 13.545 1.00 98.69 189 ASP A C 1
ATOM 1465 O O . ASP A 1 189 ? -8.327 -0.131 12.354 1.00 98.69 189 ASP A O 1
ATOM 1469 N N . SER A 1 190 ? -9.226 0.098 14.394 1.00 98.44 190 SER A N 1
ATOM 1470 C CA . SER A 1 190 ? -10.183 1.130 13.981 1.00 98.44 190 SER A CA 1
ATOM 1471 C C . SER A 1 190 ? -9.530 2.491 13.722 1.00 98.44 190 SER A C 1
ATOM 1473 O O . SER A 1 190 ? -10.147 3.335 13.076 1.00 98.44 190 SER A O 1
ATOM 1475 N N . THR A 1 191 ? -8.292 2.704 14.180 1.00 98.38 191 THR A N 1
ATOM 1476 C CA . THR A 1 191 ? -7.513 3.922 13.931 1.00 98.38 191 THR A CA 1
ATOM 1477 C C . THR A 1 191 ? -7.055 3.969 12.482 1.00 98.38 191 THR A C 1
ATOM 1479 O O . THR A 1 191 ? -7.372 4.921 11.773 1.00 98.38 191 THR A O 1
ATOM 1482 N N . TRP A 1 192 ? -6.332 2.943 12.023 1.00 97.88 192 TRP A N 1
ATOM 1483 C CA . TRP A 1 192 ? -5.855 2.873 10.639 1.00 97.88 192 TRP A CA 1
ATOM 1484 C C . TRP A 1 192 ? -6.965 2.465 9.665 1.00 97.88 192 TRP A C 1
ATOM 1486 O O . TRP A 1 192 ? -6.939 2.870 8.508 1.00 97.88 192 TRP A O 1
ATOM 1496 N N . GLY A 1 193 ? -8.018 1.795 10.147 1.00 98.06 193 GLY A N 1
ATOM 1497 C CA . GLY A 1 193 ? -9.260 1.613 9.393 1.00 98.06 193 GLY A CA 1
ATOM 1498 C C . GLY A 1 193 ? -10.039 2.910 9.129 1.00 98.06 193 GLY A C 1
ATOM 1499 O O . GLY A 1 193 ? -10.864 2.944 8.218 1.00 98.06 193 GLY A O 1
ATOM 1500 N N . ALA A 1 194 ? -9.807 3.979 9.902 1.00 98.44 194 ALA A N 1
ATOM 1501 C CA . ALA A 1 194 ? -10.456 5.280 9.705 1.00 98.44 194 ALA A CA 1
ATOM 1502 C C . ALA A 1 194 ? -9.793 6.137 8.617 1.00 98.44 194 ALA A C 1
ATOM 1504 O O . ALA A 1 194 ? -10.434 7.042 8.073 1.00 98.44 194 ALA A O 1
ATOM 1505 N N . GLY A 1 195 ? -8.511 5.902 8.342 1.00 96.56 195 GLY A N 1
ATOM 1506 C CA . GLY A 1 195 ? -7.725 6.679 7.397 1.00 96.56 195 GLY A CA 1
ATOM 1507 C C . GLY A 1 195 ? -6.279 6.857 7.836 1.00 96.56 195 GLY A C 1
ATOM 1508 O O . GLY A 1 195 ? -5.747 6.098 8.644 1.00 96.56 195 GLY A O 1
ATOM 1509 N N . TYR A 1 196 ? -5.633 7.891 7.304 1.00 94.50 196 TYR A N 1
ATOM 1510 C CA . TYR A 1 196 ? -4.188 8.076 7.425 1.00 94.50 196 TYR A CA 1
ATOM 1511 C C . TYR A 1 196 ? -3.795 9.546 7.612 1.00 94.50 196 TYR A C 1
ATOM 1513 O O . TYR A 1 196 ? -4.588 10.468 7.416 1.00 94.50 196 TYR A O 1
ATOM 1521 N N . ILE A 1 197 ? -2.544 9.782 8.012 1.00 93.50 197 ILE A N 1
ATOM 1522 C CA . ILE A 1 197 ? -1.938 11.119 8.010 1.00 93.50 197 ILE A CA 1
ATOM 1523 C C . ILE A 1 197 ? -1.224 11.303 6.671 1.00 93.50 197 ILE A C 1
ATOM 1525 O O . ILE A 1 197 ? -0.388 10.484 6.304 1.00 93.50 197 ILE A O 1
ATOM 1529 N N . ASN A 1 198 ? -1.544 12.364 5.934 1.00 89.62 198 ASN A N 1
ATOM 1530 C CA . ASN A 1 198 ? -0.863 12.680 4.677 1.00 89.62 198 ASN A CA 1
ATOM 1531 C C . ASN A 1 198 ? 0.423 13.497 4.898 1.00 89.62 198 ASN A C 1
ATOM 1533 O O . ASN A 1 198 ? 0.686 13.993 5.993 1.00 89.62 198 ASN A O 1
ATOM 1537 N N . GLU A 1 199 ? 1.187 13.714 3.827 1.00 84.88 199 GLU A N 1
ATOM 1538 C CA . GLU A 1 199 ? 2.455 14.465 3.835 1.00 84.88 199 GLU A CA 1
ATOM 1539 C C . GLU A 1 199 ? 2.340 15.886 4.417 1.00 84.88 199 GLU A C 1
ATOM 1541 O O . GLU A 1 199 ? 3.284 16.423 4.999 1.00 84.88 199 GLU A O 1
ATOM 1546 N N . ASN A 1 200 ? 1.151 16.495 4.322 1.00 89.50 200 ASN A N 1
ATOM 1547 C CA . ASN A 1 200 ? 0.855 17.813 4.883 1.00 89.50 200 ASN A CA 1
ATOM 1548 C C . ASN A 1 200 ? 0.515 17.768 6.381 1.00 89.50 200 ASN A C 1
ATOM 1550 O O . ASN A 1 200 ? 0.023 18.762 6.923 1.00 89.50 200 ASN A O 1
ATOM 1554 N N . LYS A 1 201 ? 0.745 16.630 7.050 1.00 91.06 201 LYS A N 1
ATOM 1555 C CA . LYS A 1 201 ? 0.412 16.392 8.460 1.00 91.06 201 LYS A CA 1
ATOM 1556 C C . LYS A 1 201 ? -1.069 16.638 8.748 1.00 91.06 201 LYS A C 1
ATOM 1558 O O . LYS A 1 201 ? -1.425 17.263 9.747 1.00 91.06 201 LYS A O 1
ATOM 1563 N N . LYS A 1 202 ? -1.944 16.177 7.854 1.00 94.44 202 LYS A N 1
ATOM 1564 C CA . LYS A 1 202 ? -3.399 16.232 8.032 1.00 94.44 202 LYS A CA 1
ATOM 1565 C C . LYS A 1 202 ? -3.974 14.830 8.032 1.00 94.44 202 LYS A C 1
ATOM 1567 O O . LYS A 1 202 ? -3.564 14.001 7.227 1.00 94.44 202 LYS A O 1
ATOM 1572 N N . PHE A 1 203 ? -4.942 14.604 8.911 1.00 96.75 203 PHE A N 1
ATOM 1573 C CA . PHE A 1 203 ? -5.749 13.396 8.872 1.00 96.75 203 PHE A CA 1
ATOM 1574 C C . PHE A 1 203 ? -6.646 13.435 7.635 1.00 96.75 203 PHE A C 1
ATOM 1576 O O . PHE A 1 203 ? -7.339 14.428 7.397 1.00 96.75 203 PHE A O 1
ATOM 1583 N N . VAL A 1 204 ? -6.592 12.369 6.849 1.00 96.69 204 VAL A N 1
ATOM 1584 C CA . VAL A 1 204 ? -7.467 12.106 5.714 1.00 96.69 204 VAL A CA 1
ATOM 1585 C C . VAL A 1 204 ? -8.303 10.898 6.094 1.00 96.69 204 VAL A C 1
ATOM 1587 O O . VAL A 1 204 ? -7.760 9.815 6.304 1.00 96.69 204 VAL A O 1
ATOM 1590 N N . ARG A 1 205 ? -9.617 11.102 6.207 1.00 97.69 205 ARG A N 1
ATOM 1591 C CA . ARG A 1 205 ? -10.561 10.008 6.414 1.00 97.69 205 ARG A CA 1
ATOM 1592 C C . ARG A 1 205 ? -10.696 9.232 5.112 1.00 97.69 205 ARG A C 1
ATOM 1594 O O . ARG A 1 205 ? -11.181 9.773 4.121 1.00 97.69 205 ARG A O 1
ATOM 1601 N N . GLU A 1 206 ? -10.287 7.977 5.144 1.00 96.19 206 GLU A N 1
ATOM 1602 C CA . GLU A 1 206 ? -10.369 7.045 4.029 1.00 96.19 206 GLU A CA 1
ATOM 1603 C C . GLU A 1 206 ? -10.542 5.658 4.633 1.00 96.19 206 GLU A C 1
ATOM 1605 O O . GLU A 1 206 ? -9.652 5.156 5.312 1.00 96.19 206 GLU A O 1
ATOM 1610 N N . PHE A 1 207 ? -11.731 5.082 4.473 1.00 97.56 207 PHE A N 1
ATOM 1611 C CA . PHE A 1 207 ? -12.040 3.819 5.124 1.00 97.56 207 PHE A CA 1
ATOM 1612 C C . PHE A 1 207 ? -11.192 2.689 4.543 1.00 97.56 207 PHE A C 1
ATOM 1614 O O . PHE A 1 207 ? -11.275 2.413 3.345 1.00 97.56 207 PHE A O 1
ATOM 1621 N N . ASP A 1 208 ? -10.442 2.008 5.405 1.00 96.62 208 ASP A N 1
ATOM 1622 C CA . ASP A 1 208 ? -9.605 0.881 5.021 1.00 96.62 208 ASP A CA 1
ATOM 1623 C C . ASP A 1 208 ? -10.095 -0.421 5.662 1.00 96.62 208 ASP A C 1
ATOM 1625 O O . ASP A 1 208 ? -9.910 -0.683 6.853 1.00 96.62 208 ASP A O 1
ATOM 1629 N N . ASP A 1 209 ? -10.717 -1.254 4.829 1.00 95.31 209 ASP A N 1
ATOM 1630 C CA . ASP A 1 209 ? -11.269 -2.548 5.221 1.00 95.31 209 ASP A CA 1
ATOM 1631 C C . ASP A 1 209 ? -10.206 -3.548 5.685 1.00 95.31 209 ASP A C 1
ATOM 1633 O O . ASP A 1 209 ? -10.512 -4.438 6.477 1.00 95.31 209 ASP A O 1
ATOM 1637 N N . HIS A 1 210 ? -8.956 -3.382 5.232 1.00 95.44 210 HIS A N 1
ATOM 1638 C CA . HIS A 1 210 ? -7.853 -4.287 5.549 1.00 95.44 210 HIS A CA 1
ATOM 1639 C C . HIS A 1 210 ? -7.676 -4.465 7.055 1.00 95.44 210 HIS A C 1
ATOM 1641 O O . HIS A 1 210 ? -7.355 -5.566 7.493 1.00 95.44 210 HIS A O 1
ATOM 1647 N N . TYR A 1 211 ? -7.926 -3.414 7.842 1.00 97.94 211 TYR A N 1
ATOM 1648 C CA . TYR A 1 211 ? -7.749 -3.412 9.294 1.00 97.94 211 TYR A CA 1
ATOM 1649 C C . TYR A 1 211 ? -8.941 -3.980 10.077 1.00 97.94 211 TYR A C 1
ATOM 1651 O O . TYR A 1 211 ? -8.956 -3.896 11.305 1.00 97.94 211 TYR A O 1
ATOM 1659 N N . PHE A 1 212 ? -9.947 -4.563 9.414 1.00 97.69 212 PHE A N 1
ATOM 1660 C CA . PHE A 1 212 ? -11.030 -5.289 10.073 1.00 97.69 212 PHE A CA 1
ATOM 1661 C C . PHE A 1 212 ? -10.816 -6.805 9.989 1.00 97.69 212 PHE A C 1
ATOM 1663 O O . PHE A 1 212 ? -10.872 -7.389 8.912 1.00 97.69 212 PHE A O 1
ATOM 1670 N N . MET A 1 213 ? -10.647 -7.466 11.141 1.00 95.56 213 MET A N 1
ATOM 1671 C CA . MET A 1 213 ? -10.391 -8.914 11.223 1.00 95.56 213 MET A CA 1
ATOM 1672 C C . MET A 1 213 ? -9.187 -9.361 10.372 1.00 95.56 213 MET A C 1
ATOM 1674 O O . MET A 1 213 ? -9.211 -10.443 9.779 1.00 95.56 213 MET A O 1
ATOM 1678 N N . THR A 1 214 ? -8.141 -8.536 10.315 1.00 95.31 214 THR A N 1
ATOM 1679 C CA . THR A 1 214 ? -6.946 -8.787 9.509 1.00 95.31 214 THR A CA 1
ATOM 1680 C C . THR A 1 214 ? -6.288 -10.102 9.922 1.00 95.31 214 THR A C 1
ATOM 1682 O O . THR A 1 214 ? -6.093 -10.342 11.122 1.00 95.31 214 THR A O 1
ATOM 1685 N N . PRO A 1 215 ? -5.906 -10.962 8.965 1.00 95.06 215 PRO A N 1
ATOM 1686 C CA . PRO A 1 215 ? -5.155 -12.161 9.283 1.00 95.06 215 PRO A CA 1
ATOM 1687 C C . PRO A 1 215 ? -3.851 -11.837 10.031 1.00 95.06 215 PRO A C 1
ATOM 1689 O O . PRO A 1 215 ? -3.113 -10.954 9.590 1.00 95.06 215 PRO A O 1
ATOM 1692 N N . PRO A 1 216 ? -3.508 -12.577 11.101 1.00 96.06 216 PRO A N 1
ATOM 1693 C CA . PRO A 1 216 ? -2.272 -12.381 11.865 1.00 96.06 216 PRO A CA 1
ATOM 1694 C C . PRO A 1 216 ? -0.999 -12.279 11.018 1.00 96.06 216 PRO A C 1
ATOM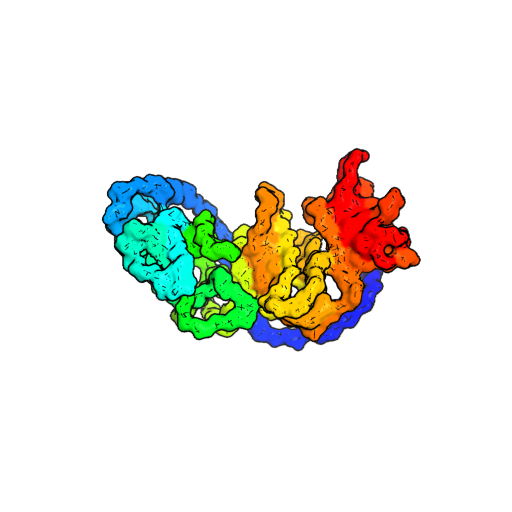 1696 O O . PRO A 1 216 ? -0.168 -11.400 11.238 1.00 96.06 216 PRO A O 1
ATOM 1699 N N . ALA A 1 217 ? -0.876 -13.138 10.003 1.00 93.81 217 ALA A N 1
ATOM 1700 C CA . ALA A 1 217 ? 0.283 -13.178 9.115 1.00 93.81 217 ALA A CA 1
ATOM 1701 C C . ALA A 1 217 ? 0.401 -11.953 8.190 1.00 93.81 217 ALA A C 1
ATOM 1703 O O . ALA A 1 217 ? 1.471 -11.722 7.640 1.00 93.81 217 ALA A O 1
ATOM 1704 N N . GLN A 1 218 ? -0.666 -11.162 8.033 1.00 94.75 218 GLN A N 1
ATOM 1705 C CA . GLN A 1 218 ? -0.633 -9.865 7.349 1.00 94.75 218 GLN A CA 1
ATOM 1706 C C . GLN A 1 218 ? -0.442 -8.727 8.360 1.00 94.75 218 GLN A C 1
ATOM 1708 O O . GLN A 1 218 ? 0.421 -7.877 8.173 1.00 94.75 218 GLN A O 1
ATOM 1713 N N . PHE A 1 219 ? -1.173 -8.769 9.478 1.00 97.12 219 PHE A N 1
ATOM 1714 C CA . PHE A 1 219 ? -1.155 -7.738 10.521 1.00 97.12 219 PHE A CA 1
ATOM 1715 C C . PHE A 1 219 ? 0.228 -7.566 11.176 1.00 97.12 219 PHE A C 1
ATOM 1717 O O . PHE A 1 219 ? 0.601 -6.473 11.584 1.00 97.12 219 PHE A O 1
ATOM 1724 N N . ILE A 1 220 ? 1.042 -8.626 11.243 1.00 96.88 220 ILE A N 1
ATOM 1725 C CA . ILE A 1 220 ? 2.397 -8.555 11.814 1.00 96.88 220 ILE A CA 1
ATOM 1726 C C . ILE A 1 220 ? 3.378 -7.709 10.988 1.00 96.88 220 ILE A C 1
ATOM 1728 O O . ILE A 1 220 ? 4.463 -7.402 11.474 1.00 96.88 220 ILE A O 1
ATOM 1732 N N . PHE A 1 221 ? 3.056 -7.339 9.743 1.00 95.81 221 PHE A N 1
ATOM 1733 C CA . PHE A 1 221 ? 3.965 -6.522 8.932 1.00 95.81 221 PHE A CA 1
ATOM 1734 C C . PHE A 1 221 ? 4.095 -5.099 9.461 1.00 95.81 221 PHE A C 1
ATOM 1736 O O . PHE A 1 221 ? 5.164 -4.498 9.312 1.00 95.81 221 PHE A O 1
ATOM 1743 N N . ASP A 1 222 ? 3.052 -4.600 10.120 1.00 96.12 222 ASP A N 1
ATOM 1744 C CA . ASP A 1 222 ? 2.958 -3.238 10.621 1.00 96.12 222 ASP A CA 1
ATOM 1745 C C . ASP A 1 222 ? 2.498 -3.133 12.088 1.00 96.12 222 ASP A C 1
ATOM 1747 O O . ASP A 1 222 ? 2.681 -2.061 12.662 1.00 96.12 222 ASP A O 1
ATOM 1751 N N . HIS A 1 223 ? 2.045 -4.221 12.729 1.00 97.50 223 HIS A N 1
ATOM 1752 C CA . HIS A 1 223 ? 1.685 -4.272 14.153 1.00 97.50 223 HIS A CA 1
ATOM 1753 C C . HIS A 1 223 ? 2.409 -5.387 14.923 1.00 97.50 223 HIS A C 1
ATOM 1755 O O . HIS A 1 223 ? 2.135 -6.575 14.750 1.00 97.50 223 HIS A O 1
ATOM 1761 N N . LEU A 1 224 ? 3.261 -5.010 15.877 1.00 97.81 224 LEU A N 1
ATOM 1762 C CA . LEU A 1 224 ? 3.898 -5.939 16.813 1.00 97.81 224 LEU A CA 1
ATOM 1763 C C . LEU A 1 224 ? 3.431 -5.664 18.252 1.00 97.81 224 LEU A C 1
ATOM 1765 O O . LEU A 1 224 ? 3.779 -4.620 18.799 1.00 97.81 224 LEU A O 1
ATOM 1769 N N . PRO A 1 225 ? 2.687 -6.563 18.915 1.00 97.88 225 PRO A N 1
ATOM 1770 C CA . PRO A 1 225 ? 2.242 -6.356 20.293 1.00 97.88 225 PRO A CA 1
ATOM 1771 C C . PRO A 1 225 ? 3.396 -6.459 21.299 1.00 97.88 225 PRO A C 1
ATOM 1773 O O . PRO A 1 225 ? 4.334 -7.231 21.099 1.00 97.88 225 PRO A O 1
ATOM 1776 N N . GLU A 1 226 ? 3.286 -5.758 22.433 1.00 96.44 226 GLU A N 1
ATOM 1777 C CA . GLU A 1 226 ? 4.224 -5.920 23.561 1.00 96.44 226 GLU A CA 1
ATOM 1778 C C . GLU A 1 226 ? 4.185 -7.344 24.139 1.00 96.44 226 GLU A C 1
ATOM 1780 O O . GLU A 1 226 ? 5.208 -7.909 24.525 1.00 96.44 226 GLU A O 1
ATOM 1785 N N . ASN A 1 227 ? 2.989 -7.938 24.193 1.00 96.62 227 ASN A N 1
ATOM 1786 C CA . ASN A 1 227 ? 2.789 -9.327 24.585 1.00 96.62 227 ASN A CA 1
ATOM 1787 C C . ASN A 1 227 ? 2.657 -10.200 23.331 1.00 96.62 227 ASN A C 1
ATOM 1789 O O . ASN A 1 227 ? 1.643 -10.154 22.636 1.00 96.62 227 ASN A O 1
ATOM 1793 N N . GLU A 1 228 ? 3.661 -11.043 23.091 1.00 96.75 228 GLU A N 1
ATOM 1794 C CA . GLU A 1 228 ? 3.767 -11.903 21.906 1.00 96.75 228 GLU A CA 1
ATOM 1795 C C . GLU A 1 228 ? 2.573 -12.846 21.686 1.00 96.75 228 GLU A C 1
ATOM 1797 O O . GLU A 1 228 ? 2.281 -13.199 20.546 1.00 96.75 228 GLU A O 1
ATOM 1802 N N . SER A 1 229 ? 1.828 -13.212 22.738 1.00 96.88 229 SER A N 1
ATOM 1803 C CA . SER A 1 229 ? 0.635 -14.062 22.594 1.00 96.88 229 SER A CA 1
ATOM 1804 C C . SER A 1 229 ? -0.468 -13.408 21.757 1.00 96.88 229 SER A C 1
ATOM 1806 O O . SER A 1 229 ? -1.254 -14.110 21.123 1.00 96.88 229 SER A O 1
ATOM 1808 N N . TRP A 1 230 ? -0.487 -12.072 21.690 1.00 98.06 230 TRP A N 1
ATOM 1809 C CA . TRP A 1 230 ? -1.430 -11.315 20.870 1.00 98.06 230 TRP A CA 1
ATOM 1810 C C . TRP A 1 230 ? -1.027 -11.208 19.402 1.00 98.06 230 TRP A C 1
ATOM 1812 O O . TRP A 1 230 ? -1.778 -10.640 18.617 1.00 98.06 230 TRP A O 1
ATOM 1822 N N . GLN A 1 231 ? 0.111 -11.782 19.001 1.00 97.69 231 GLN A N 1
ATOM 1823 C CA . GLN A 1 231 ? 0.420 -11.917 17.580 1.00 97.69 231 GLN A CA 1
ATOM 1824 C C . GLN A 1 231 ? -0.527 -12.901 16.903 1.00 97.69 231 GLN A C 1
ATOM 1826 O O . GLN A 1 231 ? -0.755 -12.775 15.712 1.00 97.69 231 GLN A O 1
ATOM 1831 N N . LEU A 1 232 ? -1.069 -13.876 17.648 1.00 95.81 232 LEU A N 1
ATOM 1832 C CA . LEU A 1 232 ? -1.914 -14.960 17.127 1.00 95.81 232 LEU A CA 1
ATOM 1833 C C . LEU A 1 232 ? -1.250 -15.778 15.997 1.00 95.81 232 LEU A C 1
ATOM 1835 O O . LEU A 1 232 ? -1.935 -16.457 15.235 1.00 95.81 232 LEU A O 1
ATOM 1839 N N . LEU A 1 233 ? 0.081 -15.727 15.910 1.00 94.50 233 LEU A N 1
ATOM 1840 C CA . LEU A 1 233 ? 0.898 -16.496 14.976 1.00 94.50 233 LEU A CA 1
ATOM 1841 C C . LEU A 1 233 ? 1.310 -17.832 15.586 1.00 94.50 233 LEU A C 1
ATOM 1843 O O . LEU A 1 233 ? 1.546 -17.934 16.792 1.00 94.50 233 LEU A O 1
ATOM 1847 N N . THR A 1 234 ? 1.496 -18.843 14.736 1.00 91.44 234 THR A N 1
ATOM 1848 C CA . THR A 1 234 ? 2.044 -20.140 15.160 1.00 91.44 234 THR A CA 1
ATOM 1849 C C . THR A 1 234 ? 3.465 -19.987 15.707 1.00 91.44 234 THR A C 1
ATOM 1851 O O . THR A 1 234 ? 3.831 -20.610 16.705 1.00 91.44 234 THR A O 1
ATOM 1854 N N . ARG A 1 235 ? 4.271 -19.143 15.051 1.00 93.19 235 ARG A N 1
ATOM 1855 C CA . ARG A 1 235 ? 5.621 -18.770 15.476 1.00 93.19 235 ARG A CA 1
ATOM 1856 C C . ARG A 1 235 ? 5.669 -17.257 15.688 1.00 93.19 235 ARG A C 1
ATOM 1858 O O . ARG A 1 235 ? 5.646 -16.527 14.696 1.00 93.19 235 ARG A O 1
ATOM 1865 N N . PRO A 1 236 ? 5.782 -16.791 16.940 1.00 94.81 236 PRO A N 1
ATOM 1866 C CA . PRO A 1 236 ? 5.936 -15.374 17.208 1.00 94.81 236 PRO A CA 1
ATOM 1867 C C . PRO A 1 236 ? 7.164 -14.780 16.507 1.00 94.81 236 PRO A C 1
ATOM 1869 O O . PRO A 1 236 ? 8.241 -15.382 16.473 1.00 94.81 236 PRO A O 1
ATOM 1872 N N . VAL A 1 237 ? 6.975 -13.591 15.951 1.00 95.19 237 VAL A N 1
ATOM 1873 C CA . VAL A 1 237 ? 7.993 -12.720 15.372 1.00 95.19 237 VAL A CA 1
ATOM 1874 C C . VAL A 1 237 ? 8.577 -11.862 16.492 1.00 95.19 237 VAL A C 1
ATOM 1876 O O . VAL A 1 237 ? 7.855 -11.212 17.248 1.00 95.19 237 VAL A O 1
ATOM 1879 N N . SER A 1 238 ? 9.900 -11.859 16.619 1.00 94.94 238 SER A N 1
ATOM 1880 C CA . SER A 1 238 ? 10.604 -10.988 17.561 1.00 94.94 238 SER A CA 1
ATOM 1881 C C . SER A 1 238 ? 10.635 -9.536 17.076 1.00 94.94 238 SER A C 1
ATOM 1883 O O . SER A 1 238 ? 10.515 -9.258 15.885 1.00 94.94 238 SER A O 1
ATOM 1885 N N . LYS A 1 239 ? 10.891 -8.585 17.981 1.00 93.06 239 LYS A N 1
ATOM 1886 C CA . LYS A 1 239 ? 11.034 -7.166 17.615 1.00 93.06 239 LYS A CA 1
ATOM 1887 C C . LYS A 1 239 ? 12.124 -6.910 16.571 1.00 93.06 239 LYS A C 1
ATOM 1889 O O . LYS A 1 239 ? 11.930 -6.094 15.680 1.00 93.06 239 LYS A O 1
ATOM 1894 N N . THR A 1 240 ? 13.241 -7.632 16.648 1.00 91.88 240 THR A N 1
ATOM 1895 C CA . THR A 1 240 ? 14.320 -7.526 15.656 1.00 91.88 240 THR A CA 1
ATOM 1896 C C . THR A 1 240 ? 13.883 -8.027 14.283 1.00 91.88 240 THR A C 1
ATOM 1898 O O . THR A 1 240 ? 14.160 -7.362 13.292 1.00 91.88 240 THR A O 1
ATOM 1901 N N . GLU A 1 241 ? 13.177 -9.158 14.212 1.00 93.44 241 GLU A N 1
ATOM 1902 C CA . GLU A 1 241 ? 12.624 -9.646 12.942 1.00 93.44 241 GLU A CA 1
ATOM 1903 C C . GLU A 1 241 ? 11.574 -8.674 12.395 1.00 93.44 241 GLU A C 1
ATOM 1905 O O . GLU A 1 241 ? 11.621 -8.330 11.220 1.00 93.44 241 GLU A O 1
ATOM 1910 N N . PHE A 1 242 ? 10.674 -8.172 13.245 1.00 94.62 242 PHE A N 1
ATOM 1911 C CA . PHE A 1 242 ? 9.667 -7.183 12.865 1.00 94.62 242 PHE A CA 1
ATOM 1912 C C . PHE A 1 242 ? 10.293 -5.932 12.244 1.00 94.62 242 PHE A C 1
ATOM 1914 O O . PHE A 1 242 ? 9.851 -5.493 11.189 1.00 94.62 242 PHE A O 1
ATOM 1921 N N . GLU A 1 243 ? 11.347 -5.378 12.847 1.00 92.50 243 GLU A N 1
ATOM 1922 C CA . GLU A 1 243 ? 12.070 -4.213 12.315 1.00 92.50 243 GLU A CA 1
ATOM 1923 C C . GLU A 1 243 ? 12.795 -4.494 10.989 1.00 92.50 243 GLU A C 1
ATOM 1925 O O . GLU A 1 243 ? 13.077 -3.555 10.245 1.00 92.50 243 GLU A O 1
ATOM 1930 N N . GLN A 1 244 ? 13.095 -5.762 10.696 1.00 91.44 244 GLN A N 1
ATOM 1931 C CA . GLN A 1 244 ? 13.724 -6.194 9.447 1.00 91.44 244 GLN A CA 1
ATOM 1932 C C . GLN A 1 244 ? 12.715 -6.495 8.343 1.00 91.44 244 GLN A C 1
ATOM 1934 O O . GLN A 1 244 ? 13.068 -6.313 7.181 1.00 91.44 244 GLN A O 1
ATOM 1939 N N . LEU A 1 245 ? 11.487 -6.919 8.678 1.00 92.56 245 LEU A N 1
ATOM 1940 C CA . LEU A 1 245 ? 10.441 -7.205 7.692 1.00 92.56 245 LEU A CA 1
ATOM 1941 C C . LEU A 1 245 ? 10.295 -6.044 6.708 1.00 92.56 245 LEU A C 1
ATOM 1943 O O . LEU A 1 245 ? 10.253 -4.877 7.117 1.00 92.56 245 LEU A O 1
ATOM 1947 N N . ILE A 1 246 ? 10.164 -6.389 5.426 1.00 93.38 246 ILE A N 1
ATOM 1948 C CA . ILE A 1 246 ? 9.748 -5.465 4.373 1.00 93.38 246 ILE A CA 1
ATOM 1949 C C . ILE A 1 246 ? 8.614 -4.563 4.854 1.00 93.38 246 ILE A C 1
ATOM 1951 O O . ILE A 1 246 ? 7.651 -5.013 5.480 1.00 93.38 246 ILE A O 1
ATOM 1955 N N . TYR A 1 247 ? 8.756 -3.269 4.585 1.00 94.88 247 TYR A N 1
ATOM 1956 C CA . TYR A 1 247 ? 7.727 -2.311 4.930 1.00 94.88 247 TYR A CA 1
ATOM 1957 C C . TYR A 1 247 ? 6.697 -2.274 3.808 1.00 94.88 247 TYR A C 1
ATOM 1959 O O . TYR A 1 247 ? 6.971 -1.823 2.695 1.00 94.88 247 TYR A O 1
ATOM 1967 N N . VAL A 1 248 ? 5.525 -2.818 4.113 1.00 95.12 248 VAL A N 1
ATOM 1968 C CA . VAL A 1 248 ? 4.377 -2.868 3.214 1.00 95.12 248 VAL A CA 1
ATOM 1969 C C . VAL A 1 248 ? 3.196 -2.158 3.857 1.00 95.12 248 VAL A C 1
ATOM 1971 O O . VAL A 1 248 ? 3.084 -2.123 5.081 1.00 95.12 248 VAL A O 1
ATOM 1974 N N . LYS A 1 249 ? 2.323 -1.599 3.023 1.00 94.06 249 LYS A N 1
ATOM 1975 C CA . LYS A 1 249 ? 1.044 -1.007 3.436 1.00 94.06 249 LYS A CA 1
ATOM 1976 C C . LYS A 1 249 ? -0.103 -1.958 3.109 1.00 94.06 249 LYS A C 1
ATOM 1978 O O . LYS A 1 249 ? 0.084 -2.925 2.371 1.00 94.06 249 LYS A O 1
ATOM 1983 N N . SER A 1 250 ? -1.303 -1.665 3.603 1.00 94.62 250 SER A N 1
ATOM 1984 C CA . SER A 1 250 ? -2.507 -2.467 3.342 1.00 94.62 250 SER A CA 1
ATOM 1985 C C . SER A 1 250 ? -2.738 -2.746 1.848 1.00 94.62 250 SER A C 1
ATOM 1987 O O . SER A 1 250 ? -3.147 -3.849 1.481 1.00 94.62 250 SER A O 1
ATOM 1989 N N . ASP A 1 251 ? -2.399 -1.798 0.968 1.00 94.69 251 ASP A N 1
ATOM 1990 C CA . ASP A 1 251 ? -2.494 -1.933 -0.491 1.00 94.69 251 ASP A CA 1
ATOM 1991 C C . ASP A 1 251 ? -1.676 -3.099 -1.062 1.00 94.69 251 ASP A C 1
ATOM 1993 O O . ASP A 1 251 ? -2.106 -3.739 -2.022 1.00 94.69 251 ASP A O 1
ATOM 1997 N N . PHE A 1 252 ? -0.552 -3.464 -0.439 1.00 96.06 252 PHE A N 1
ATOM 1998 C CA . PHE A 1 252 ? 0.198 -4.668 -0.807 1.00 96.06 252 PHE A CA 1
ATOM 1999 C C . PHE A 1 252 ? -0.687 -5.918 -0.767 1.00 96.06 252 PHE A C 1
ATOM 2001 O O . PHE A 1 252 ? -0.711 -6.704 -1.717 1.00 96.06 252 PHE A O 1
ATOM 2008 N N . PHE A 1 253 ? -1.468 -6.062 0.305 1.00 94.56 253 PHE A N 1
ATOM 2009 C CA . PHE A 1 253 ? -2.372 -7.189 0.492 1.00 94.56 253 PHE A CA 1
ATOM 2010 C C . PHE A 1 253 ? -3.640 -7.048 -0.356 1.00 94.56 253 PHE A C 1
ATOM 2012 O O . PHE A 1 253 ? -4.046 -8.019 -0.995 1.00 94.56 253 PHE A O 1
ATOM 2019 N N . LYS A 1 254 ? -4.234 -5.846 -0.439 1.00 92.75 254 LYS A N 1
ATOM 2020 C CA . LYS A 1 254 ? -5.441 -5.588 -1.254 1.00 92.75 254 LYS A CA 1
ATOM 2021 C C . LYS A 1 254 ? -5.226 -5.907 -2.733 1.00 92.75 254 LYS A C 1
ATOM 2023 O O . LYS A 1 254 ? -6.104 -6.477 -3.378 1.00 92.75 254 LYS A O 1
ATOM 2028 N N . TYR A 1 255 ? -4.052 -5.571 -3.267 1.00 93.69 255 TYR A N 1
ATOM 2029 C CA . TYR A 1 255 ? -3.694 -5.858 -4.656 1.00 93.69 255 TYR A CA 1
ATOM 2030 C C . TYR A 1 255 ? -3.113 -7.269 -4.858 1.00 93.69 255 TYR A C 1
ATOM 2032 O O . TYR A 1 255 ? -2.751 -7.620 -5.981 1.00 93.69 255 TYR A O 1
ATOM 2040 N N . GLY A 1 256 ? -3.045 -8.102 -3.812 1.00 93.25 256 GLY A N 1
ATOM 2041 C CA . GLY A 1 256 ? -2.562 -9.483 -3.901 1.00 93.25 256 GLY A CA 1
ATOM 2042 C C . GLY A 1 256 ? -1.102 -9.578 -4.340 1.00 93.25 256 GLY A C 1
ATOM 2043 O O . GLY A 1 256 ? -0.747 -10.465 -5.120 1.00 93.25 256 GLY A O 1
ATOM 2044 N N . LEU A 1 257 ? -0.276 -8.626 -3.905 1.00 95.25 257 LEU A N 1
ATOM 2045 C CA . LEU A 1 257 ? 1.141 -8.600 -4.230 1.00 95.25 257 LEU A CA 1
ATOM 2046 C C . LEU A 1 257 ? 1.905 -9.617 -3.381 1.00 95.25 257 LEU A C 1
ATOM 2048 O O . LEU A 1 257 ? 1.544 -9.918 -2.246 1.00 95.25 257 LEU A O 1
ATOM 2052 N N . ALA A 1 258 ? 3.006 -10.119 -3.930 1.00 93.31 258 ALA A N 1
ATOM 2053 C CA . ALA A 1 258 ? 3.979 -10.890 -3.171 1.00 93.31 258 ALA A CA 1
ATOM 2054 C C . ALA A 1 258 ? 5.393 -10.554 -3.633 1.00 93.31 258 ALA A C 1
ATOM 2056 O O . ALA A 1 258 ? 5.645 -10.328 -4.815 1.00 93.31 258 ALA A O 1
ATOM 2057 N N . VAL A 1 259 ? 6.346 -10.544 -2.710 1.00 89.75 259 VAL A N 1
ATOM 2058 C CA . VAL A 1 259 ? 7.750 -10.292 -3.038 1.00 89.75 259 VAL A CA 1
ATOM 2059 C C . VAL A 1 259 ? 8.470 -11.616 -3.255 1.00 89.75 259 VAL A C 1
ATOM 2061 O O . VAL A 1 259 ? 8.350 -12.534 -2.450 1.00 89.75 259 VAL A O 1
ATOM 2064 N N . SER A 1 260 ? 9.211 -11.729 -4.360 1.00 85.12 260 SER A N 1
ATOM 2065 C CA . SER A 1 260 ? 9.940 -12.961 -4.709 1.00 85.12 260 SER A CA 1
ATOM 2066 C C . SER A 1 260 ? 11.436 -12.921 -4.376 1.00 85.12 260 SER A C 1
ATOM 2068 O O . SER A 1 260 ? 12.085 -13.965 -4.370 1.00 85.12 260 SER A O 1
ATOM 2070 N N . ASN A 1 261 ? 11.985 -11.741 -4.080 1.00 85.94 261 ASN A N 1
ATOM 2071 C CA . ASN A 1 261 ? 13.334 -11.524 -3.555 1.00 85.94 261 ASN A CA 1
ATOM 2072 C C . ASN A 1 261 ? 13.380 -10.212 -2.754 1.00 85.94 261 ASN A C 1
ATOM 2074 O O . ASN A 1 261 ? 12.594 -9.320 -3.032 1.00 85.94 261 ASN A O 1
ATOM 2078 N N . TYR A 1 262 ? 14.327 -10.076 -1.820 1.00 86.00 262 TYR A N 1
ATOM 2079 C CA . TYR A 1 262 ? 14.419 -8.926 -0.902 1.00 86.00 262 TYR A CA 1
ATOM 2080 C C . TYR A 1 262 ? 13.197 -8.793 0.010 1.00 86.00 262 TYR A C 1
ATOM 2082 O O . TYR A 1 262 ? 12.392 -7.883 -0.101 1.00 86.00 262 TYR A O 1
ATOM 2090 N N . SER A 1 263 ? 13.060 -9.729 0.937 1.00 86.38 263 SER A N 1
ATOM 2091 C CA . SER A 1 263 ? 11.976 -9.737 1.919 1.00 86.38 263 SER A CA 1
ATOM 2092 C C . SER A 1 263 ? 12.209 -8.812 3.122 1.00 86.38 263 SER A C 1
ATOM 2094 O O . SER A 1 263 ? 11.345 -8.701 3.993 1.00 86.38 263 SER A O 1
ATOM 2096 N N . ASP A 1 264 ? 13.363 -8.149 3.157 1.00 90.94 264 ASP A N 1
ATOM 2097 C CA . ASP A 1 264 ? 13.765 -7.245 4.224 1.00 90.94 264 ASP A CA 1
ATOM 2098 C C . ASP A 1 264 ? 13.531 -5.794 3.794 1.00 90.94 264 ASP A C 1
ATOM 2100 O O . ASP A 1 264 ? 13.820 -5.412 2.658 1.00 90.94 264 ASP A O 1
ATOM 2104 N N . GLY A 1 265 ? 13.067 -4.953 4.719 1.00 89.25 265 GLY A N 1
ATOM 2105 C CA . GLY A 1 265 ? 12.832 -3.529 4.465 1.00 89.25 265 GLY A CA 1
ATOM 2106 C C . GLY A 1 265 ? 14.120 -2.749 4.206 1.00 89.25 265 GLY A C 1
ATOM 2107 O O . GLY A 1 265 ? 14.080 -1.674 3.610 1.00 89.25 265 GLY A O 1
ATOM 2108 N N . VAL A 1 266 ? 15.270 -3.299 4.613 1.00 93.25 266 VAL A N 1
ATOM 2109 C CA . VAL A 1 266 ? 16.595 -2.737 4.344 1.00 93.25 266 VAL A CA 1
ATOM 2110 C C . VAL A 1 266 ? 17.362 -3.644 3.395 1.00 93.25 266 VAL A C 1
ATOM 2112 O O . VAL A 1 266 ? 17.759 -4.752 3.744 1.00 93.25 266 VAL A O 1
ATOM 2115 N N . CYS A 1 267 ? 17.643 -3.135 2.203 1.00 92.69 267 CYS A N 1
ATOM 2116 C CA . CYS A 1 267 ? 18.405 -3.835 1.181 1.00 92.69 267 CYS A CA 1
ATOM 2117 C C . CYS A 1 267 ? 19.826 -3.278 1.090 1.00 92.69 267 CYS A C 1
ATOM 2119 O O . CYS A 1 267 ? 20.036 -2.070 1.166 1.00 92.69 267 CYS A O 1
ATOM 2121 N N . LYS A 1 268 ? 20.813 -4.145 0.849 1.00 93.94 268 LYS A N 1
ATOM 2122 C CA . LYS A 1 268 ? 22.160 -3.720 0.444 1.00 93.94 268 LYS A CA 1
ATOM 2123 C C . LYS A 1 268 ? 22.340 -3.932 -1.046 1.00 93.94 268 LYS A C 1
ATOM 2125 O O . LYS A 1 268 ? 22.056 -5.013 -1.558 1.00 93.94 268 LYS A O 1
ATOM 2130 N N . ALA A 1 269 ? 22.876 -2.922 -1.714 1.00 95.19 269 ALA A N 1
ATOM 2131 C CA . ALA A 1 269 ? 23.153 -2.960 -3.140 1.00 95.19 269 ALA A CA 1
ATOM 2132 C C . ALA A 1 269 ? 24.554 -2.412 -3.439 1.00 95.19 269 ALA A C 1
ATOM 2134 O O . ALA A 1 269 ? 25.164 -1.722 -2.618 1.00 95.19 269 ALA A O 1
ATOM 2135 N N . LYS A 1 270 ? 25.104 -2.736 -4.615 1.00 94.69 270 LYS A N 1
ATOM 2136 C CA . LYS A 1 270 ? 26.307 -2.060 -5.126 1.00 94.69 270 LYS A CA 1
ATOM 2137 C C . LYS A 1 270 ? 25.896 -0.725 -5.739 1.00 94.69 270 LYS A C 1
ATOM 2139 O O . LYS A 1 270 ? 25.734 0.236 -4.998 1.00 94.69 270 LYS A O 1
ATOM 2144 N N . SER A 1 271 ? 25.715 -0.703 -7.055 1.00 94.31 271 SER A N 1
ATOM 2145 C CA . SER A 1 271 ? 25.299 0.450 -7.863 1.00 94.31 271 SER A CA 1
ATOM 2146 C C . SER A 1 271 ? 23.878 0.325 -8.409 1.00 94.31 271 SER A C 1
ATOM 2148 O O . SER A 1 271 ? 23.373 1.271 -9.004 1.00 94.31 271 SER A O 1
ATOM 2150 N N . ASP A 1 272 ? 23.248 -0.834 -8.235 1.00 95.62 272 ASP A N 1
ATOM 2151 C CA . ASP A 1 272 ? 21.944 -1.170 -8.792 1.00 95.62 272 ASP A CA 1
ATOM 2152 C C . ASP A 1 272 ? 21.284 -2.309 -8.002 1.00 95.62 272 ASP A C 1
ATOM 2154 O O . ASP A 1 272 ? 21.944 -3.015 -7.231 1.00 95.62 272 ASP A O 1
ATOM 2158 N N . ILE A 1 273 ? 19.969 -2.448 -8.168 1.00 96.38 273 ILE A N 1
ATOM 2159 C CA . ILE A 1 273 ? 19.148 -3.512 -7.584 1.00 96.38 273 ILE A CA 1
ATOM 2160 C C . ILE A 1 273 ? 18.033 -3.921 -8.558 1.00 96.38 273 ILE A C 1
ATOM 2162 O O . ILE A 1 273 ? 17.550 -3.105 -9.344 1.00 96.38 273 ILE A O 1
ATOM 2166 N N . ASN A 1 274 ? 17.607 -5.185 -8.483 1.00 96.69 274 ASN A N 1
ATOM 2167 C CA . ASN A 1 274 ? 16.464 -5.723 -9.222 1.00 96.69 274 ASN A CA 1
ATOM 2168 C C . ASN A 1 274 ? 15.485 -6.404 -8.258 1.00 96.69 274 ASN A C 1
ATOM 2170 O O . ASN A 1 274 ? 15.732 -7.524 -7.799 1.00 96.69 274 ASN A O 1
ATOM 2174 N N . ILE A 1 275 ? 14.374 -5.736 -7.962 1.00 95.88 275 ILE A N 1
ATOM 2175 C CA . ILE A 1 275 ? 13.313 -6.259 -7.099 1.00 95.88 275 ILE A CA 1
ATOM 2176 C C . ILE A 1 275 ? 12.245 -6.918 -7.965 1.00 95.88 275 ILE A C 1
ATOM 2178 O O . ILE A 1 275 ? 11.765 -6.347 -8.939 1.00 95.88 275 ILE A O 1
ATOM 2182 N N . SER A 1 276 ? 11.868 -8.138 -7.606 1.00 95.75 276 SER A N 1
ATOM 2183 C CA . SER A 1 276 ? 10.898 -8.954 -8.320 1.00 95.75 276 SER A CA 1
ATOM 2184 C C . SER A 1 276 ? 9.627 -9.125 -7.492 1.00 95.75 276 SER A C 1
ATOM 2186 O O . SER A 1 276 ? 9.642 -9.769 -6.439 1.00 95.75 276 SER A O 1
ATOM 2188 N N . ILE A 1 277 ? 8.515 -8.601 -8.004 1.00 95.94 277 ILE A N 1
ATOM 2189 C CA . ILE A 1 277 ? 7.208 -8.587 -7.333 1.00 95.94 277 ILE A CA 1
ATOM 2190 C C . ILE A 1 277 ? 6.218 -9.396 -8.166 1.00 95.94 277 ILE A C 1
ATOM 2192 O O . ILE A 1 277 ? 6.047 -9.140 -9.355 1.00 95.94 277 ILE A O 1
ATOM 2196 N N . LEU A 1 278 ? 5.564 -10.376 -7.555 1.00 96.00 278 LEU A N 1
ATOM 2197 C CA . LEU A 1 278 ? 4.413 -11.054 -8.134 1.00 96.00 278 LEU A CA 1
ATOM 2198 C C . LEU A 1 278 ? 3.190 -10.146 -8.000 1.00 96.00 278 LEU A C 1
ATOM 2200 O O . LEU A 1 278 ? 2.918 -9.625 -6.920 1.00 96.00 278 LEU A O 1
ATOM 2204 N N . ALA A 1 279 ? 2.465 -9.964 -9.098 1.00 95.19 279 ALA A N 1
ATOM 2205 C CA . ALA A 1 279 ? 1.254 -9.162 -9.154 1.00 95.19 279 ALA A CA 1
ATOM 2206 C C . ALA A 1 279 ? 0.198 -9.846 -10.046 1.00 95.19 279 ALA A C 1
ATOM 2208 O O . ALA A 1 279 ? 0.532 -10.320 -11.144 1.00 95.19 279 ALA A O 1
ATOM 2209 N N . PRO A 1 280 ? -1.088 -9.863 -9.646 1.00 95.00 280 PRO A N 1
ATOM 2210 C CA . PRO A 1 280 ? -2.182 -10.359 -10.479 1.00 95.00 280 PRO A CA 1
ATOM 2211 C C . PRO A 1 280 ? -2.268 -9.653 -11.840 1.00 95.00 280 PRO A C 1
ATOM 2213 O O . PRO A 1 280 ? -1.800 -8.529 -12.021 1.00 95.00 280 PRO A O 1
ATOM 2216 N N . LYS A 1 281 ? -2.876 -10.295 -12.850 1.00 90.50 281 LYS A N 1
ATOM 2217 C CA . LYS A 1 281 ? -2.942 -9.759 -14.231 1.00 90.50 281 LYS A CA 1
ATOM 2218 C C . LYS A 1 281 ? -3.537 -8.350 -14.330 1.00 90.50 281 LYS A C 1
ATOM 2220 O O . LYS A 1 281 ? -3.040 -7.570 -15.137 1.00 90.50 281 LYS A O 1
ATOM 2225 N N . GLY A 1 282 ? -4.528 -8.033 -13.500 1.00 91.38 282 GLY A N 1
ATOM 2226 C CA . GLY A 1 282 ? -5.196 -6.729 -13.466 1.00 91.38 282 GLY A CA 1
ATOM 2227 C C . GLY A 1 282 ? -4.430 -5.614 -12.753 1.00 91.38 282 GLY A C 1
ATOM 2228 O O . GLY A 1 282 ? -4.834 -4.467 -12.875 1.00 91.38 282 GLY A O 1
ATOM 2229 N N . VAL A 1 283 ? -3.329 -5.911 -12.057 1.00 94.06 283 VAL A N 1
ATOM 2230 C CA . VAL A 1 283 ? -2.609 -4.921 -11.245 1.00 94.06 283 VAL A CA 1
ATOM 2231 C C . VAL A 1 283 ? -1.460 -4.304 -12.034 1.00 94.06 283 VAL A C 1
ATOM 2233 O O . VAL A 1 283 ? -0.674 -5.014 -12.668 1.00 94.06 283 VAL A O 1
ATOM 2236 N N . LEU A 1 284 ? -1.364 -2.975 -11.978 1.00 93.25 284 LEU A N 1
ATOM 2237 C CA . LEU A 1 284 ? -0.277 -2.189 -12.552 1.00 93.25 284 LEU A CA 1
ATOM 2238 C C . LEU A 1 284 ? 0.620 -1.659 -11.438 1.00 93.25 284 LEU A C 1
ATOM 2240 O O . LEU A 1 284 ? 0.113 -1.163 -10.436 1.00 93.25 284 LEU A O 1
ATOM 2244 N N . LEU A 1 285 ? 1.939 -1.711 -11.646 1.00 94.88 285 LEU A N 1
ATOM 2245 C CA . LEU A 1 285 ? 2.914 -1.150 -10.713 1.00 94.88 285 LEU A CA 1
ATOM 2246 C C . LEU A 1 285 ? 3.584 0.112 -11.263 1.00 94.88 285 LEU A C 1
ATOM 2248 O O . LEU A 1 285 ? 3.907 0.212 -12.453 1.00 94.88 285 LEU A O 1
ATOM 2252 N N . MET A 1 286 ? 3.847 1.044 -10.355 1.00 93.50 286 MET A N 1
ATOM 2253 C CA . MET A 1 286 ? 4.739 2.186 -10.522 1.00 93.50 286 MET A CA 1
ATOM 2254 C C . MET A 1 286 ? 5.820 2.126 -9.446 1.00 93.50 286 MET A C 1
ATOM 2256 O O . MET A 1 286 ? 5.612 1.529 -8.395 1.00 93.50 286 MET A O 1
ATOM 2260 N N . ALA A 1 287 ? 6.979 2.718 -9.707 1.00 95.62 287 ALA A N 1
ATOM 2261 C CA . ALA A 1 287 ? 8.019 2.847 -8.703 1.00 95.62 287 ALA A CA 1
ATOM 2262 C C . ALA A 1 287 ? 8.749 4.177 -8.865 1.00 95.62 287 ALA A C 1
ATOM 2264 O O . ALA A 1 287 ? 8.910 4.654 -9.993 1.00 95.62 287 ALA A O 1
ATOM 2265 N N . ASP A 1 288 ? 9.181 4.745 -7.746 1.00 93.94 288 ASP A N 1
ATOM 2266 C CA . ASP A 1 288 ? 10.021 5.936 -7.690 1.00 93.94 288 ASP A CA 1
ATOM 2267 C C . ASP A 1 288 ? 11.239 5.705 -6.790 1.00 93.94 288 ASP A C 1
ATOM 2269 O O . ASP A 1 288 ? 11.333 4.714 -6.062 1.00 93.94 288 ASP A O 1
ATOM 2273 N N . LEU A 1 289 ? 12.210 6.606 -6.900 1.00 95.19 289 LEU A N 1
ATOM 2274 C CA . LEU A 1 289 ? 13.423 6.574 -6.104 1.00 95.19 289 LEU A CA 1
ATOM 2275 C C . LEU A 1 289 ? 13.699 7.964 -5.552 1.00 95.19 289 LEU A C 1
ATOM 2277 O O . LEU A 1 289 ? 13.790 8.942 -6.297 1.00 95.19 289 LEU A O 1
ATOM 2281 N N . ASN A 1 290 ? 13.888 8.043 -4.243 1.00 92.69 290 ASN A N 1
ATOM 2282 C CA . ASN A 1 290 ? 14.299 9.257 -3.556 1.00 92.69 290 ASN A CA 1
ATOM 2283 C C . ASN A 1 290 ? 15.536 8.993 -2.700 1.00 92.69 290 ASN A C 1
ATOM 2285 O O . ASN A 1 290 ? 15.838 7.861 -2.334 1.00 92.69 290 ASN A O 1
ATOM 2289 N N . TYR A 1 291 ? 16.258 10.047 -2.338 1.00 90.94 291 TYR A N 1
ATOM 2290 C CA . TYR A 1 291 ? 17.279 9.942 -1.301 1.00 90.94 291 TYR A CA 1
ATOM 2291 C C . TYR A 1 291 ? 16.614 9.817 0.080 1.00 90.94 291 TYR A C 1
ATOM 2293 O O . TYR A 1 291 ? 15.644 10.517 0.358 1.00 90.94 291 TYR A O 1
ATOM 2301 N N . ALA A 1 292 ? 17.130 8.935 0.943 1.00 85.75 292 ALA A N 1
ATOM 2302 C CA . ALA A 1 292 ? 16.549 8.683 2.271 1.00 85.75 292 ALA A CA 1
ATOM 2303 C C . ALA A 1 292 ? 16.919 9.743 3.328 1.00 85.75 292 ALA A C 1
ATOM 2305 O O . ALA A 1 292 ? 16.248 9.882 4.345 1.00 85.75 292 ALA A O 1
ATOM 2306 N N . GLU A 1 293 ? 17.997 10.489 3.095 1.00 72.00 293 GLU A N 1
ATOM 2307 C CA . GLU A 1 293 ? 18.484 11.568 3.960 1.00 72.00 293 GLU A CA 1
ATOM 2308 C C . GLU A 1 293 ? 18.556 12.874 3.147 1.00 72.00 293 GLU A C 1
ATOM 2310 O O . GLU A 1 293 ? 18.382 12.856 1.925 1.00 72.00 293 GLU A O 1
ATOM 2315 N N . ASN A 1 294 ? 18.880 14.000 3.798 1.00 58.72 294 ASN A N 1
ATOM 2316 C CA . ASN A 1 294 ? 19.380 15.196 3.109 1.00 58.72 294 ASN A CA 1
ATOM 2317 C C . ASN A 1 294 ? 20.720 14.847 2.440 1.00 58.72 294 ASN A C 1
ATOM 2319 O O . ASN A 1 294 ? 21.794 15.155 2.959 1.00 58.72 294 ASN A O 1
ATOM 2323 N N . ASN A 1 295 ? 20.657 14.130 1.321 1.00 55.47 295 ASN A N 1
ATOM 2324 C CA . ASN A 1 295 ? 21.817 13.786 0.531 1.00 55.47 295 ASN A CA 1
ATOM 2325 C C . ASN A 1 295 ? 22.364 15.098 -0.049 1.00 55.47 295 ASN A C 1
ATOM 2327 O O . ASN A 1 295 ? 21.610 15.838 -0.680 1.00 55.47 295 ASN A O 1
ATOM 2331 N N . PRO A 1 296 ? 23.651 15.423 0.161 1.00 52.16 296 PRO A N 1
ATOM 2332 C CA . PRO A 1 296 ? 24.257 16.617 -0.422 1.00 52.16 296 PRO A CA 1
ATOM 2333 C C . PRO A 1 296 ? 24.307 16.584 -1.959 1.00 52.16 296 PRO A C 1
ATOM 2335 O O . PRO A 1 296 ? 24.688 17.584 -2.566 1.00 52.16 296 PRO A O 1
ATOM 2338 N N . SER A 1 297 ? 23.962 15.455 -2.591 1.00 62.53 297 SER A N 1
ATOM 2339 C CA . SER A 1 297 ? 23.845 15.355 -4.041 1.00 62.53 297 SER A CA 1
ATOM 2340 C C . SER A 1 297 ? 22.664 16.168 -4.575 1.00 62.53 297 SER A C 1
ATOM 2342 O O . SER A 1 297 ? 21.529 16.027 -4.126 1.00 62.53 297 SER A O 1
ATOM 2344 N N . THR A 1 298 ? 22.940 16.989 -5.585 1.00 62.81 298 THR A N 1
ATOM 2345 C CA . THR A 1 298 ? 21.931 17.663 -6.412 1.00 62.81 298 THR A CA 1
ATOM 2346 C C . THR A 1 298 ? 21.556 16.839 -7.646 1.00 62.81 298 THR A C 1
ATOM 2348 O O . THR A 1 298 ? 20.830 17.341 -8.503 1.00 62.81 298 THR A O 1
ATOM 2351 N N . ASP A 1 299 ? 22.097 15.623 -7.788 1.00 68.19 299 ASP A N 1
ATOM 2352 C CA . ASP A 1 299 ? 21.852 14.784 -8.958 1.00 68.19 299 ASP A CA 1
ATOM 2353 C C . ASP A 1 299 ? 20.385 14.367 -8.998 1.00 68.19 299 ASP A C 1
ATOM 2355 O O . ASP A 1 299 ? 19.856 13.814 -8.026 1.00 68.19 299 ASP A O 1
ATOM 2359 N N . SER A 1 300 ? 19.751 14.620 -10.144 1.00 78.44 300 SER A N 1
ATOM 2360 C CA . SER A 1 300 ? 18.396 14.147 -10.399 1.00 78.44 300 SER A CA 1
ATOM 2361 C C . SER A 1 300 ? 18.359 12.618 -10.395 1.00 78.44 300 SER A C 1
ATOM 2363 O O . SER A 1 300 ? 19.253 11.962 -10.932 1.00 78.44 300 SER A O 1
ATOM 2365 N N . LEU A 1 301 ? 17.298 12.063 -9.810 1.00 88.25 301 LEU A N 1
ATOM 2366 C CA . LEU A 1 301 ? 16.987 10.633 -9.852 1.00 88.25 301 LEU A CA 1
ATOM 2367 C C . LEU A 1 301 ? 16.018 10.283 -10.989 1.00 88.25 301 LEU A C 1
ATOM 2369 O O . LEU A 1 301 ? 15.508 9.163 -11.053 1.00 88.25 301 LEU A O 1
ATOM 2373 N N . ASP A 1 302 ? 15.789 11.223 -11.909 1.00 86.75 302 ASP A N 1
ATOM 2374 C CA . ASP A 1 302 ? 15.001 10.981 -13.111 1.00 86.75 302 ASP A CA 1
ATOM 2375 C C . ASP A 1 302 ? 15.574 9.799 -13.891 1.00 86.75 302 ASP A C 1
ATOM 2377 O O . ASP A 1 302 ? 16.781 9.691 -14.124 1.00 86.75 302 ASP A O 1
ATOM 2381 N N . ASN A 1 303 ? 14.680 8.910 -14.316 1.00 91.62 303 ASN A N 1
ATOM 2382 C CA . ASN A 1 303 ? 15.016 7.699 -15.055 1.00 91.62 303 ASN A CA 1
ATOM 2383 C C . ASN A 1 303 ? 15.981 6.744 -14.325 1.00 91.62 303 ASN A C 1
ATOM 2385 O O . ASN A 1 303 ? 16.541 5.855 -14.955 1.00 91.62 303 ASN A O 1
ATOM 2389 N N . MET A 1 304 ? 16.171 6.865 -13.007 1.00 95.06 304 MET A N 1
ATOM 2390 C CA . MET A 1 304 ? 16.960 5.895 -12.232 1.00 95.06 304 MET A CA 1
ATOM 2391 C C . MET A 1 304 ? 16.172 4.639 -11.859 1.00 95.06 304 MET A C 1
ATOM 2393 O O . MET A 1 304 ? 16.744 3.710 -11.294 1.00 95.06 304 MET A O 1
ATOM 2397 N N . VAL A 1 305 ? 14.882 4.587 -12.202 1.00 96.19 305 VAL A N 1
ATOM 2398 C CA . VAL A 1 305 ? 14.014 3.425 -12.010 1.00 96.19 305 VAL A CA 1
ATOM 2399 C C . VAL A 1 305 ? 13.407 3.001 -13.338 1.00 96.19 305 VAL A C 1
ATOM 2401 O O . VAL A 1 305 ? 12.850 3.819 -14.070 1.00 96.19 305 VAL A O 1
ATOM 2404 N N . PHE A 1 306 ? 13.463 1.705 -13.619 1.00 96.94 306 PHE A N 1
ATOM 2405 C CA . PHE A 1 306 ? 12.765 1.075 -14.728 1.00 96.94 306 PHE A CA 1
ATOM 2406 C C . PHE A 1 306 ? 11.899 -0.059 -14.220 1.00 96.94 306 PHE A C 1
ATOM 2408 O O . PHE A 1 306 ? 12.269 -0.790 -13.303 1.00 96.94 306 PHE A O 1
ATOM 2415 N N . ARG A 1 307 ? 10.738 -0.226 -14.843 1.00 95.69 307 ARG A N 1
ATOM 2416 C CA . ARG A 1 307 ? 9.795 -1.274 -14.478 1.00 95.69 307 ARG A CA 1
ATOM 2417 C C . ARG A 1 307 ? 9.254 -1.960 -15.713 1.00 95.69 307 ARG A C 1
ATOM 2419 O O . ARG A 1 307 ? 8.875 -1.301 -16.677 1.00 95.69 307 ARG A O 1
ATOM 2426 N N . GLN A 1 308 ? 9.184 -3.280 -15.666 1.00 96.50 308 GLN A N 1
ATOM 2427 C CA . GLN A 1 308 ? 8.565 -4.075 -16.721 1.00 96.50 308 GLN A CA 1
ATOM 2428 C C . GLN A 1 308 ? 8.038 -5.393 -16.174 1.00 96.50 308 GLN A C 1
ATOM 2430 O O . GLN A 1 308 ? 8.425 -5.821 -15.088 1.00 96.50 308 GLN A O 1
ATOM 2435 N N . ARG A 1 309 ? 7.147 -6.037 -16.926 1.00 94.94 309 ARG A N 1
ATOM 2436 C CA . ARG A 1 309 ? 6.429 -7.232 -16.483 1.00 94.94 309 ARG A CA 1
ATOM 2437 C C . ARG A 1 309 ? 6.648 -8.401 -17.434 1.00 94.94 309 ARG A C 1
ATOM 2439 O O . ARG A 1 309 ? 6.418 -8.262 -18.628 1.00 94.94 309 ARG A O 1
ATOM 2446 N N . ALA A 1 310 ? 6.991 -9.568 -16.893 1.00 93.81 310 ALA A N 1
ATOM 2447 C CA . ALA A 1 310 ? 6.961 -10.839 -17.609 1.00 93.81 310 ALA A CA 1
ATOM 2448 C C . ALA A 1 310 ? 6.015 -11.811 -16.892 1.00 93.81 310 ALA A C 1
ATOM 2450 O O . ALA A 1 310 ? 6.274 -12.238 -15.768 1.00 93.81 310 ALA A O 1
ATOM 2451 N N . GLY A 1 311 ? 4.902 -12.165 -17.539 1.00 92.38 311 GLY A N 1
ATOM 2452 C CA . GLY A 1 311 ? 3.890 -13.027 -16.926 1.00 92.38 311 GLY A CA 1
ATOM 2453 C C . GLY A 1 311 ? 3.243 -12.369 -15.704 1.00 92.38 311 GLY A C 1
ATOM 2454 O O . GLY A 1 311 ? 2.674 -11.287 -15.805 1.00 92.38 311 GLY A O 1
ATOM 2455 N N . ASP A 1 312 ? 3.308 -13.023 -14.550 1.00 92.69 312 ASP A N 1
ATOM 2456 C CA . ASP A 1 312 ? 2.817 -12.525 -13.260 1.00 92.69 312 ASP A CA 1
ATOM 2457 C C . ASP A 1 312 ? 3.874 -11.748 -12.459 1.00 92.69 312 ASP A C 1
ATOM 2459 O O . ASP A 1 312 ? 3.564 -11.232 -11.391 1.00 92.69 312 ASP A O 1
ATOM 2463 N N . LYS A 1 313 ? 5.099 -11.614 -12.976 1.00 95.88 313 LYS A N 1
ATOM 2464 C CA . LYS A 1 313 ? 6.218 -10.989 -12.271 1.00 95.88 313 LYS A CA 1
ATOM 2465 C C . LYS A 1 313 ? 6.577 -9.628 -12.860 1.00 95.88 313 LYS A C 1
ATOM 2467 O O . LYS A 1 313 ? 6.838 -9.503 -14.056 1.00 95.88 313 LYS A O 1
ATOM 2472 N N . TYR A 1 314 ? 6.636 -8.619 -12.004 1.00 96.88 314 TYR A N 1
ATOM 2473 C CA . TYR A 1 314 ? 7.257 -7.329 -12.269 1.00 96.88 314 TYR A CA 1
ATOM 2474 C C . TYR A 1 314 ? 8.722 -7.345 -11.851 1.00 96.88 314 TYR A C 1
ATOM 2476 O O . TYR A 1 314 ? 9.061 -7.875 -10.797 1.00 96.88 314 TYR A O 1
ATOM 2484 N N . TYR A 1 315 ? 9.559 -6.705 -12.658 1.00 97.19 315 TYR A N 1
ATOM 2485 C CA . TYR A 1 315 ? 10.937 -6.359 -12.339 1.00 97.19 315 TYR A CA 1
ATOM 2486 C C . TYR A 1 315 ? 11.014 -4.853 -12.125 1.00 97.19 315 TYR A C 1
ATOM 2488 O O . TYR A 1 315 ? 10.686 -4.094 -13.039 1.00 97.19 315 TYR A O 1
ATOM 2496 N N . ILE A 1 316 ? 11.432 -4.438 -10.934 1.00 97.56 316 ILE A N 1
ATOM 2497 C CA . ILE A 1 316 ? 11.717 -3.054 -10.564 1.00 97.56 316 ILE A CA 1
ATOM 2498 C C . ILE A 1 316 ? 13.235 -2.922 -10.479 1.00 97.56 316 ILE A C 1
ATOM 2500 O O . ILE A 1 316 ? 13.873 -3.391 -9.536 1.00 97.56 316 ILE A O 1
ATOM 2504 N N . LEU A 1 317 ? 13.810 -2.324 -11.512 1.00 97.00 317 LEU A N 1
ATOM 2505 C CA . LEU A 1 317 ? 15.235 -2.074 -11.640 1.00 97.00 317 LEU A CA 1
ATOM 2506 C C . LEU A 1 317 ? 15.513 -0.662 -11.141 1.00 97.00 317 LEU A 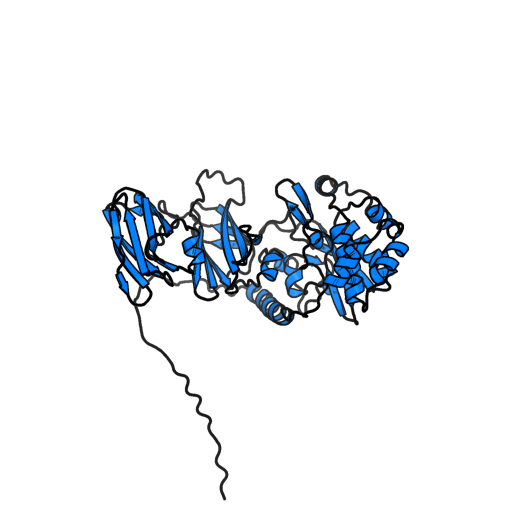C 1
ATOM 2508 O O . LEU A 1 317 ? 14.880 0.277 -11.617 1.00 97.00 317 LEU A O 1
ATOM 2512 N N . ALA A 1 318 ? 16.462 -0.500 -10.227 1.00 97.00 318 ALA A N 1
ATOM 2513 C CA . ALA A 1 318 ? 16.912 0.817 -9.792 1.00 97.00 318 ALA A CA 1
ATOM 2514 C C . ALA A 1 318 ? 18.436 0.926 -9.874 1.00 97.00 318 ALA A C 1
ATOM 2516 O O . ALA A 1 318 ? 19.143 -0.045 -9.610 1.00 97.00 318 ALA A O 1
ATOM 2517 N N . GLN A 1 319 ? 18.930 2.105 -10.249 1.00 95.75 319 GLN A N 1
ATOM 2518 C CA . GLN A 1 319 ? 20.349 2.461 -10.281 1.00 95.75 319 GLN A CA 1
ATOM 2519 C C . GLN A 1 319 ? 20.625 3.616 -9.318 1.00 95.75 319 GLN A C 1
ATOM 2521 O O . GLN A 1 319 ? 19.794 4.503 -9.133 1.00 95.75 319 GLN A O 1
ATOM 2526 N N . PHE A 1 320 ? 21.805 3.609 -8.705 1.00 93.69 320 PHE A N 1
ATOM 2527 C CA . PHE A 1 320 ? 22.190 4.560 -7.666 1.00 93.69 320 PHE A CA 1
ATOM 2528 C C . PHE A 1 320 ? 23.366 5.408 -8.157 1.00 93.69 320 PHE A C 1
ATOM 2530 O O . PHE A 1 320 ? 24.477 4.885 -8.216 1.00 93.69 320 PHE A O 1
ATOM 2537 N N . PRO A 1 321 ? 23.181 6.701 -8.490 1.00 90.44 321 PRO A N 1
ATOM 2538 C CA . PRO A 1 321 ? 24.236 7.531 -9.089 1.00 90.44 321 PRO A CA 1
ATOM 2539 C C . PRO A 1 321 ? 25.470 7.661 -8.196 1.00 90.44 321 PRO A C 1
ATOM 2541 O O . PRO A 1 321 ? 26.606 7.646 -8.668 1.00 90.44 321 PRO A O 1
ATOM 2544 N N . VAL A 1 322 ? 25.255 7.726 -6.884 1.00 89.50 322 VAL A N 1
ATOM 2545 C CA . VAL A 1 322 ? 26.311 7.818 -5.878 1.00 89.50 322 VAL A CA 1
ATOM 2546 C C . VAL A 1 322 ? 26.078 6.812 -4.758 1.00 89.50 322 VAL A C 1
ATOM 2548 O O . VAL A 1 322 ? 24.951 6.390 -4.499 1.00 89.50 322 VAL A O 1
ATOM 2551 N N . ARG A 1 323 ? 27.147 6.462 -4.039 1.00 92.25 323 ARG A N 1
ATOM 2552 C CA . ARG A 1 323 ? 27.026 5.744 -2.766 1.00 92.25 323 ARG A CA 1
ATOM 2553 C C . ARG A 1 323 ? 26.107 6.531 -1.827 1.00 92.25 323 ARG A C 1
ATOM 2555 O O . ARG A 1 323 ? 26.307 7.731 -1.647 1.00 92.25 323 ARG A O 1
ATOM 2562 N N . GLY A 1 324 ? 25.166 5.854 -1.180 1.00 91.94 324 GLY A N 1
ATOM 2563 C CA . GLY A 1 324 ? 24.237 6.489 -0.252 1.00 91.94 324 GLY A CA 1
ATOM 2564 C C . GLY A 1 324 ? 23.019 5.629 0.044 1.00 91.94 324 GLY A C 1
ATOM 2565 O O . GLY A 1 324 ? 22.913 4.498 -0.424 1.00 91.94 324 GLY A O 1
ATOM 2566 N N . LYS A 1 325 ? 22.097 6.188 0.826 1.00 93.00 325 LYS A N 1
ATOM 2567 C CA . LYS A 1 325 ? 20.824 5.549 1.144 1.00 93.00 325 LYS A CA 1
ATOM 2568 C C . LYS A 1 325 ? 19.696 6.130 0.305 1.00 93.00 325 LYS A C 1
ATOM 2570 O O . LYS A 1 325 ? 19.585 7.353 0.171 1.00 93.00 325 LYS A O 1
ATOM 2575 N N . TYR A 1 326 ? 18.837 5.253 -0.186 1.00 94.31 326 TYR A N 1
ATOM 2576 C CA . TYR A 1 326 ? 17.717 5.596 -1.048 1.00 94.31 326 TYR A CA 1
ATOM 2577 C C . TYR A 1 326 ? 16.424 4.978 -0.527 1.00 94.31 326 TYR A C 1
ATOM 2579 O O . TYR A 1 326 ? 16.454 3.886 0.032 1.00 94.31 326 TYR A O 1
ATOM 2587 N N . LEU A 1 327 ? 15.306 5.665 -0.735 1.00 94.38 327 LEU A N 1
ATOM 2588 C CA . LEU A 1 327 ? 13.965 5.122 -0.574 1.00 94.38 327 LEU A CA 1
ATOM 2589 C C . LEU A 1 327 ? 13.453 4.726 -1.955 1.00 94.38 327 LEU A C 1
ATOM 2591 O O . LEU A 1 327 ? 13.312 5.585 -2.824 1.00 94.38 327 LEU A O 1
ATOM 2595 N N . LEU A 1 328 ? 13.232 3.429 -2.157 1.00 96.56 328 LEU A N 1
ATOM 2596 C CA . LEU A 1 328 ? 12.597 2.879 -3.352 1.00 96.56 328 LEU A CA 1
ATOM 2597 C C . LEU A 1 328 ? 11.164 2.511 -2.984 1.00 96.56 328 LEU A C 1
ATOM 2599 O O . LEU A 1 328 ? 10.954 1.573 -2.209 1.00 96.56 328 LEU A O 1
ATOM 2603 N N . ARG A 1 329 ? 10.193 3.243 -3.531 1.00 96.44 329 ARG A N 1
ATOM 2604 C CA . ARG A 1 329 ? 8.772 2.985 -3.285 1.00 96.44 329 ARG A CA 1
ATOM 2605 C C . ARG A 1 329 ? 8.141 2.318 -4.481 1.00 96.44 329 ARG A C 1
ATOM 2607 O O . ARG A 1 329 ? 8.457 2.639 -5.626 1.00 96.44 329 ARG A O 1
ATOM 2614 N N . VAL A 1 330 ? 7.229 1.398 -4.206 1.00 97.12 330 VAL A N 1
ATOM 2615 C CA . VAL A 1 330 ? 6.405 0.743 -5.215 1.00 97.12 330 VAL A CA 1
ATOM 2616 C C . VAL A 1 330 ? 4.952 1.036 -4.909 1.00 97.12 330 VAL A C 1
ATOM 2618 O O . VAL A 1 330 ? 4.478 0.824 -3.795 1.00 97.12 330 VAL A O 1
ATOM 2621 N N . TYR A 1 331 ? 4.246 1.488 -5.933 1.00 96.44 331 TYR A N 1
ATOM 2622 C CA . TYR A 1 331 ? 2.836 1.811 -5.886 1.00 96.44 331 TYR A CA 1
ATOM 2623 C C . TYR A 1 331 ? 2.069 0.878 -6.811 1.00 96.44 331 TYR A C 1
ATOM 2625 O O . TYR A 1 331 ? 2.595 0.434 -7.836 1.00 96.44 331 TYR A O 1
ATOM 2633 N N . ALA A 1 332 ? 0.816 0.615 -6.476 1.00 95.50 332 ALA A N 1
ATOM 2634 C CA . ALA A 1 332 ? -0.063 -0.273 -7.210 1.00 95.50 332 ALA A CA 1
ATOM 2635 C C . ALA A 1 332 ? -1.423 0.381 -7.468 1.00 95.50 332 ALA A C 1
ATOM 2637 O O . ALA A 1 332 ? -1.852 1.270 -6.735 1.00 95.50 332 ALA A O 1
ATOM 2638 N N . LYS A 1 333 ? -2.081 -0.068 -8.536 1.00 93.69 333 LYS A N 1
ATOM 2639 C CA . LYS A 1 333 ? -3.507 0.163 -8.790 1.00 93.69 333 LYS A CA 1
ATOM 2640 C C . LYS A 1 333 ? -4.095 -0.978 -9.611 1.00 93.69 333 LYS A C 1
ATOM 2642 O O . LYS A 1 333 ? -3.346 -1.675 -10.311 1.00 93.69 333 LYS A O 1
ATOM 2647 N N . GLN A 1 334 ? -5.417 -1.140 -9.613 1.00 92.69 334 GLN A N 1
ATOM 2648 C CA . GLN A 1 334 ? -6.058 -1.929 -10.667 1.00 92.69 334 GLN A CA 1
ATOM 2649 C C . GLN A 1 334 ? -6.001 -1.173 -11.998 1.00 92.69 334 GLN A C 1
ATOM 2651 O O . GLN A 1 334 ? -6.091 0.051 -12.062 1.00 92.69 334 GLN A O 1
ATOM 2656 N N . LYS A 1 335 ? -5.890 -1.913 -13.101 1.00 87.00 335 LYS A N 1
ATOM 2657 C CA . LYS A 1 335 ? -5.857 -1.357 -14.459 1.00 87.00 335 LYS A CA 1
ATOM 2658 C C . LYS A 1 335 ? -7.081 -0.489 -14.771 1.00 87.00 335 LYS A C 1
ATOM 2660 O O . LYS A 1 335 ? -6.935 0.509 -15.470 1.00 87.00 335 LYS A O 1
ATOM 2665 N N . ASP A 1 336 ? -8.237 -0.866 -14.234 1.00 86.44 336 ASP A N 1
ATOM 2666 C CA . ASP A 1 336 ? -9.521 -0.210 -14.491 1.00 86.44 336 ASP A CA 1
ATOM 2667 C C . ASP A 1 336 ? -9.865 0.875 -13.445 1.00 86.44 336 ASP A C 1
ATOM 2669 O O . ASP A 1 336 ? -10.899 1.534 -13.554 1.00 86.44 336 ASP A O 1
ATOM 2673 N N . GLU A 1 337 ? -9.009 1.080 -12.435 1.00 83.88 337 GLU A N 1
ATOM 2674 C CA . GLU A 1 337 ? -9.141 2.170 -11.462 1.00 83.88 337 GLU A CA 1
ATOM 2675 C C . GLU A 1 337 ? -8.654 3.510 -12.053 1.00 83.88 337 GLU A C 1
ATOM 2677 O O . GLU A 1 337 ? -7.789 3.523 -12.945 1.00 83.88 337 GLU A O 1
ATOM 2682 N N . PRO A 1 338 ? -9.166 4.652 -11.540 1.00 77.31 338 PRO A N 1
ATOM 2683 C CA . PRO A 1 338 ? -8.635 5.981 -11.848 1.00 77.31 338 PRO A CA 1
ATOM 2684 C C . PRO A 1 338 ? -7.103 6.051 -11.723 1.00 77.31 338 PRO A C 1
ATOM 2686 O O . PRO A 1 338 ? -6.478 5.213 -11.082 1.00 77.31 338 PRO A O 1
ATOM 2689 N N . ASP A 1 339 ? -6.471 7.068 -12.312 1.00 74.44 339 ASP A N 1
ATOM 2690 C CA . ASP A 1 339 ? -5.001 7.198 -12.378 1.00 74.44 339 ASP A CA 1
ATOM 2691 C C . ASP A 1 339 ? -4.307 7.582 -11.059 1.00 74.44 339 ASP A C 1
ATOM 2693 O O . ASP A 1 339 ? -3.292 8.277 -11.049 1.00 74.44 339 ASP A O 1
ATOM 2697 N N . ILE A 1 340 ? -4.831 7.105 -9.934 1.00 86.44 340 ILE A N 1
ATOM 2698 C CA . ILE A 1 340 ? -4.212 7.228 -8.620 1.00 86.44 340 ILE A CA 1
ATOM 2699 C C . ILE A 1 340 ? -3.558 5.887 -8.300 1.00 86.44 340 ILE A C 1
ATOM 2701 O O . ILE A 1 340 ? -4.205 4.845 -8.308 1.00 86.44 340 ILE A O 1
ATOM 2705 N N . PHE A 1 341 ? -2.252 5.919 -8.062 1.00 91.62 341 PHE A N 1
ATOM 2706 C CA . PHE A 1 341 ? -1.499 4.776 -7.567 1.00 91.62 341 PHE A CA 1
ATOM 2707 C C . PHE A 1 341 ? -1.368 4.886 -6.047 1.00 91.62 341 PHE A C 1
ATOM 2709 O O . PHE A 1 341 ? -1.044 5.958 -5.535 1.00 91.62 341 PHE A O 1
ATOM 2716 N N . HIS A 1 342 ? -1.576 3.777 -5.343 1.00 92.50 342 HIS A N 1
ATOM 2717 C CA . HIS A 1 342 ? -1.457 3.692 -3.890 1.00 92.50 342 HIS A CA 1
ATOM 2718 C C . HIS A 1 342 ? -0.140 3.021 -3.513 1.00 92.50 342 HIS A C 1
ATOM 2720 O O . HIS A 1 342 ? 0.258 2.027 -4.122 1.00 92.50 342 HIS A O 1
ATOM 2726 N N . GLU A 1 343 ? 0.578 3.583 -2.546 1.00 94.44 343 GLU A N 1
ATOM 2727 C CA . GLU A 1 343 ? 1.871 3.046 -2.123 1.00 94.44 343 GLU A CA 1
ATOM 2728 C C . GLU A 1 343 ? 1.672 1.692 -1.442 1.00 94.44 343 GLU A C 1
ATOM 2730 O O . GLU A 1 343 ? 0.934 1.587 -0.470 1.00 94.44 343 GLU A O 1
ATOM 2735 N N . ALA A 1 344 ? 2.343 0.660 -1.943 1.00 96.12 344 ALA A N 1
ATOM 2736 C CA . ALA A 1 344 ? 2.232 -0.697 -1.425 1.00 96.12 344 ALA A CA 1
ATOM 2737 C C . ALA A 1 344 ? 3.490 -1.130 -0.664 1.00 96.12 344 ALA A C 1
ATOM 2739 O O . ALA A 1 344 ? 3.390 -1.906 0.282 1.00 96.12 344 ALA A O 1
ATOM 2740 N N . ILE A 1 345 ? 4.670 -0.663 -1.081 1.00 96.06 345 ILE A N 1
ATOM 2741 C CA . ILE A 1 345 ? 5.961 -1.110 -0.548 1.00 96.06 345 ILE A CA 1
ATOM 2742 C C . ILE A 1 345 ? 6.927 0.070 -0.464 1.00 96.06 345 ILE A C 1
ATOM 2744 O O . ILE A 1 345 ? 7.022 0.849 -1.413 1.00 96.06 345 ILE A O 1
ATOM 2748 N N . GLU A 1 346 ? 7.720 0.131 0.602 1.00 95.50 346 GLU A N 1
ATOM 2749 C CA . GLU A 1 346 ? 8.877 1.019 0.713 1.00 95.50 346 GLU A CA 1
ATOM 2750 C C . GLU A 1 346 ? 10.119 0.233 1.168 1.00 95.50 346 GLU A C 1
ATOM 2752 O O . GLU A 1 346 ? 10.100 -0.493 2.163 1.00 95.50 346 GLU A O 1
ATOM 2757 N N . TYR A 1 347 ? 11.224 0.397 0.440 1.00 95.44 347 TYR A N 1
ATOM 2758 C CA . TYR A 1 347 ? 12.536 -0.132 0.809 1.00 95.44 347 TYR A CA 1
ATOM 2759 C C . TYR A 1 347 ? 13.503 0.995 1.141 1.00 95.44 347 TYR A C 1
ATOM 2761 O O . TYR A 1 347 ? 13.605 1.964 0.388 1.00 95.44 347 TYR A O 1
ATOM 2769 N N . LEU A 1 348 ? 14.320 0.800 2.176 1.00 95.44 348 LEU A N 1
ATOM 2770 C CA . LEU A 1 348 ? 15.580 1.518 2.331 1.00 95.44 348 LEU A CA 1
ATOM 2771 C C . LEU A 1 348 ? 16.692 0.724 1.638 1.00 95.44 348 LEU A C 1
ATOM 2773 O O . LEU A 1 348 ? 17.042 -0.372 2.069 1.00 95.44 348 LEU A O 1
ATOM 2777 N N . VAL A 1 349 ? 17.300 1.287 0.599 1.00 95.56 349 VAL A N 1
ATOM 2778 C CA . VAL A 1 349 ? 18.443 0.677 -0.086 1.00 95.56 349 VAL A CA 1
ATOM 2779 C C . VAL A 1 349 ? 19.738 1.384 0.308 1.00 95.56 349 VAL A C 1
ATOM 2781 O O . VAL A 1 349 ? 19.913 2.568 0.030 1.00 95.56 349 VAL A O 1
ATOM 2784 N N . ASP A 1 350 ? 20.661 0.656 0.936 1.00 94.69 350 ASP A N 1
ATOM 2785 C CA . ASP A 1 350 ? 22.039 1.081 1.207 1.00 94.69 350 ASP A CA 1
ATOM 2786 C C . ASP A 1 350 ? 22.929 0.715 0.009 1.00 94.69 350 ASP A C 1
ATOM 2788 O O . ASP A 1 350 ? 23.382 -0.428 -0.143 1.00 94.69 350 ASP A O 1
ATOM 2792 N N . ALA A 1 351 ? 23.130 1.687 -0.882 1.00 95.19 351 ALA A N 1
ATOM 2793 C CA . ALA A 1 351 ? 23.980 1.554 -2.054 1.00 95.19 351 ALA A CA 1
ATOM 2794 C C . ALA A 1 351 ? 25.443 1.792 -1.670 1.00 95.19 351 ALA A C 1
ATOM 2796 O O . ALA A 1 351 ? 25.853 2.894 -1.296 1.00 95.19 351 ALA A O 1
ATOM 2797 N N . THR A 1 352 ? 26.257 0.747 -1.792 1.00 95.31 352 THR A N 1
ATOM 2798 C CA . THR A 1 352 ? 27.670 0.747 -1.389 1.00 95.31 352 THR A CA 1
ATOM 2799 C C . THR A 1 352 ? 28.595 1.413 -2.414 1.00 95.31 352 THR A C 1
ATOM 2801 O O . THR A 1 352 ? 29.731 1.760 -2.070 1.00 95.31 352 THR A O 1
ATOM 2804 N N . ALA A 1 353 ? 28.115 1.636 -3.643 1.00 92.81 353 ALA A N 1
ATOM 2805 C CA . ALA A 1 353 ? 28.834 2.277 -4.740 1.00 92.81 353 ALA A CA 1
ATOM 2806 C C . ALA A 1 353 ? 27.894 3.141 -5.603 1.00 92.81 353 ALA A C 1
ATOM 2808 O O . ALA A 1 353 ? 26.684 2.956 -5.590 1.00 92.81 353 ALA A O 1
ATOM 2809 N N . GLY A 1 354 ? 28.467 4.082 -6.357 1.00 90.38 354 GLY A N 1
ATOM 2810 C CA . GLY A 1 354 ? 27.745 4.814 -7.399 1.00 90.38 354 GLY A CA 1
ATOM 2811 C C . GLY A 1 354 ? 27.797 4.082 -8.738 1.00 90.38 354 GLY A C 1
ATOM 2812 O O . GLY A 1 354 ? 28.760 3.367 -9.029 1.00 90.38 354 GLY A O 1
ATOM 2813 N N . SER A 1 355 ? 26.772 4.270 -9.555 1.00 87.56 355 SER A N 1
ATOM 2814 C CA . SER A 1 355 ? 26.724 3.833 -10.941 1.00 87.56 355 SER A CA 1
ATOM 2815 C C . SER A 1 355 ? 27.639 4.694 -11.820 1.00 87.56 355 SER A C 1
ATOM 2817 O O . SER A 1 355 ? 28.177 5.722 -11.410 1.00 87.56 355 SER A O 1
ATOM 2819 N N . ASN A 1 356 ? 27.866 4.255 -13.056 1.00 80.12 356 ASN A N 1
ATOM 2820 C CA . ASN A 1 356 ? 28.729 4.982 -13.984 1.00 80.12 356 ASN A CA 1
ATOM 2821 C C . ASN A 1 356 ? 28.084 6.303 -14.472 1.00 80.12 356 ASN A C 1
ATOM 2823 O O . ASN A 1 356 ? 26.890 6.531 -14.306 1.00 80.12 356 ASN A O 1
ATOM 2827 N N . ALA A 1 357 ? 28.870 7.161 -15.132 1.00 70.81 357 ALA A N 1
ATOM 2828 C CA . ALA A 1 357 ? 28.419 8.477 -15.608 1.00 70.81 357 ALA A CA 1
ATOM 2829 C C . ALA A 1 357 ? 27.295 8.446 -16.670 1.00 70.81 357 ALA A C 1
ATOM 2831 O O . ALA A 1 357 ? 26.733 9.496 -16.976 1.00 70.81 357 ALA A O 1
ATOM 2832 N N . ASN A 1 358 ? 26.982 7.276 -17.240 1.00 71.56 358 ASN A N 1
ATOM 2833 C CA . ASN A 1 358 ? 25.907 7.066 -18.216 1.00 71.56 358 ASN A CA 1
ATOM 2834 C C . ASN A 1 358 ? 24.718 6.298 -17.616 1.00 71.56 358 ASN A C 1
ATOM 2836 O O . ASN A 1 358 ? 23.888 5.799 -18.371 1.00 71.56 358 ASN A O 1
ATOM 2840 N N . ALA A 1 359 ? 24.651 6.183 -16.288 1.00 82.81 359 ALA A N 1
ATOM 2841 C CA . ALA A 1 359 ? 23.540 5.551 -15.595 1.00 82.81 359 ALA A CA 1
ATOM 2842 C C . ALA A 1 359 ? 22.196 6.220 -15.910 1.00 82.81 359 ALA A C 1
ATOM 2844 O O . ALA A 1 359 ? 22.132 7.382 -16.325 1.00 82.81 359 ALA A O 1
ATOM 2845 N N . GLY A 1 360 ? 21.137 5.455 -15.691 1.00 91.38 360 GLY A N 1
ATOM 2846 C CA . GLY A 1 360 ? 19.770 5.777 -16.050 1.00 91.38 360 GLY A CA 1
ATOM 2847 C C . GLY A 1 360 ? 19.216 4.788 -17.067 1.00 91.38 360 GLY A C 1
ATOM 2848 O O . GLY A 1 360 ? 19.931 4.200 -17.882 1.00 91.38 360 GLY A O 1
ATOM 2849 N N . PHE A 1 361 ? 17.906 4.635 -17.017 1.00 95.75 361 PHE A N 1
ATOM 2850 C CA . PHE A 1 361 ? 17.102 3.795 -17.882 1.00 95.75 361 PHE A CA 1
ATOM 2851 C C . PHE A 1 361 ? 16.328 4.639 -18.899 1.00 95.75 361 PHE A C 1
ATOM 2853 O O . PHE A 1 361 ? 16.314 5.867 -18.812 1.00 95.75 361 PHE A O 1
ATOM 2860 N N . PRO A 1 362 ? 15.677 4.022 -19.891 1.00 96.19 362 PRO A N 1
ATOM 2861 C CA . PRO A 1 362 ? 14.813 4.748 -20.800 1.00 96.19 362 PRO A CA 1
ATOM 2862 C C . PRO A 1 362 ? 13.571 5.226 -20.049 1.00 96.19 362 PRO A C 1
ATOM 2864 O O . PRO A 1 362 ? 13.009 4.506 -19.221 1.00 96.19 362 PRO A O 1
ATOM 2867 N N . MET A 1 363 ? 13.110 6.427 -20.374 1.00 95.25 363 MET A N 1
ATOM 2868 C CA . MET A 1 363 ? 11.847 6.954 -19.877 1.00 95.25 363 MET A CA 1
ATOM 2869 C C . MET A 1 363 ? 10.694 6.091 -20.399 1.00 95.25 363 MET A C 1
ATOM 2871 O O . MET A 1 363 ? 10.626 5.812 -21.595 1.00 95.25 363 MET A O 1
ATOM 2875 N N . ILE A 1 364 ? 9.777 5.699 -19.516 1.00 94.75 364 ILE A N 1
ATOM 2876 C CA . ILE A 1 364 ? 8.609 4.873 -19.846 1.00 94.75 364 ILE A CA 1
ATOM 2877 C C . ILE A 1 364 ? 7.389 5.773 -20.059 1.00 94.75 364 ILE A C 1
ATOM 2879 O O . ILE A 1 364 ? 7.004 6.516 -19.158 1.00 94.75 364 ILE A O 1
ATOM 2883 N N . TYR A 1 365 ? 6.736 5.655 -21.214 1.00 93.56 365 TYR A N 1
ATOM 2884 C CA . TYR A 1 365 ? 5.412 6.240 -21.450 1.00 93.56 365 TYR A CA 1
ATOM 2885 C C . TYR A 1 365 ? 4.303 5.251 -21.050 1.00 93.56 365 TYR A C 1
ATOM 2887 O O . TYR A 1 365 ? 4.523 4.037 -21.032 1.00 93.56 365 TYR A O 1
ATOM 2895 N N . SER A 1 366 ? 3.095 5.743 -20.741 1.00 88.25 366 SER A N 1
ATOM 2896 C CA . SER A 1 366 ? 2.009 4.916 -20.177 1.00 88.25 366 SER A CA 1
ATOM 2897 C C . SER A 1 366 ? 1.688 3.687 -21.037 1.00 88.25 366 SER A C 1
ATOM 2899 O O . SER A 1 366 ? 1.579 2.570 -20.518 1.00 88.25 366 SER A O 1
ATOM 2901 N N . LYS A 1 367 ? 1.689 3.857 -22.367 1.00 91.81 367 LYS A N 1
ATOM 2902 C CA . LYS A 1 367 ? 1.388 2.792 -23.325 1.00 91.81 367 LYS A CA 1
ATOM 2903 C C . LYS A 1 367 ? 2.327 1.590 -23.226 1.00 91.81 367 LYS A C 1
ATOM 2905 O O . LYS A 1 367 ? 1.885 0.464 -23.450 1.00 91.81 367 LYS A O 1
ATOM 2910 N N . PHE A 1 368 ? 3.593 1.778 -22.847 1.00 94.88 368 PHE A N 1
ATOM 2911 C CA . PHE A 1 368 ? 4.519 0.658 -22.629 1.00 94.88 368 PHE A CA 1
ATOM 2912 C C . PHE A 1 368 ? 4.001 -0.283 -21.535 1.00 94.88 368 PHE A C 1
ATOM 2914 O O . PHE A 1 368 ? 3.960 -1.496 -21.725 1.00 94.88 368 PHE A O 1
ATOM 2921 N N . THR A 1 369 ? 3.512 0.279 -20.427 1.00 90.75 369 THR A N 1
ATOM 2922 C CA . THR A 1 369 ? 2.935 -0.512 -19.330 1.00 90.75 369 THR A CA 1
ATOM 2923 C C . THR A 1 369 ? 1.572 -1.093 -19.721 1.00 90.75 369 THR A C 1
ATOM 2925 O O . THR A 1 369 ? 1.322 -2.276 -19.503 1.00 90.75 369 THR A O 1
ATOM 2928 N N . GLU A 1 370 ? 0.696 -0.294 -20.336 1.00 88.31 370 GLU A N 1
ATOM 2929 C CA . GLU A 1 370 ? -0.674 -0.699 -20.692 1.00 88.31 370 GLU A CA 1
ATOM 2930 C C . GLU A 1 370 ? -0.739 -1.831 -21.727 1.00 88.31 370 GLU A C 1
ATOM 2932 O O . GLU A 1 370 ? -1.627 -2.688 -21.648 1.00 88.31 370 GLU A O 1
ATOM 2937 N N . SER A 1 371 ? 0.191 -1.825 -22.691 1.00 90.50 371 SER A N 1
ATOM 2938 C CA . SER A 1 371 ? 0.300 -2.841 -23.748 1.00 90.50 371 SER A CA 1
ATOM 2939 C C . SER A 1 371 ? 0.989 -4.127 -23.287 1.00 90.50 371 SER A C 1
ATOM 2941 O O . SER A 1 371 ? 0.959 -5.123 -24.005 1.00 90.50 371 SER A O 1
ATOM 2943 N N . GLY A 1 372 ? 1.594 -4.134 -22.092 1.00 91.81 372 GLY A N 1
ATOM 2944 C CA . GLY A 1 372 ? 2.415 -5.251 -21.628 1.00 91.81 372 GLY A CA 1
ATOM 2945 C C . GLY A 1 372 ? 3.716 -5.393 -22.420 1.00 91.81 372 GLY A C 1
ATOM 2946 O O . GLY A 1 372 ? 4.187 -6.513 -22.618 1.00 91.81 372 GLY A O 1
ATOM 2947 N N . ALA A 1 373 ? 4.267 -4.278 -22.908 1.00 96.62 373 ALA A N 1
ATOM 2948 C CA . ALA A 1 373 ? 5.538 -4.284 -23.610 1.00 96.62 373 ALA A CA 1
ATOM 2949 C C . ALA A 1 373 ? 6.693 -4.679 -22.672 1.00 96.62 373 ALA A C 1
ATOM 2951 O O . ALA A 1 373 ? 6.650 -4.457 -21.459 1.00 96.62 373 ALA A O 1
ATOM 2952 N N . TYR A 1 374 ? 7.737 -5.268 -23.253 1.00 97.81 374 TYR A N 1
ATOM 2953 C CA . TYR A 1 374 ? 8.923 -5.721 -22.532 1.00 97.81 374 TYR A CA 1
ATOM 2954 C C . TYR A 1 374 ? 10.184 -5.386 -23.324 1.00 97.81 374 TYR A C 1
ATOM 2956 O O . TYR A 1 374 ? 10.317 -5.767 -24.490 1.00 97.81 374 TYR A O 1
ATOM 2964 N N . LEU A 1 375 ? 11.121 -4.687 -22.690 1.00 98.38 375 LEU A N 1
ATOM 2965 C CA . LEU A 1 375 ? 12.369 -4.240 -23.294 1.00 98.38 375 LEU A CA 1
ATOM 2966 C C . LEU A 1 375 ? 13.498 -5.220 -22.963 1.00 98.38 375 LEU A C 1
ATOM 2968 O O . LEU A 1 375 ? 13.790 -5.490 -21.797 1.00 98.38 375 LEU A O 1
ATOM 2972 N N . TYR A 1 376 ? 14.158 -5.731 -24.003 1.00 97.38 376 TYR A N 1
ATOM 2973 C CA . TYR A 1 376 ? 15.361 -6.552 -23.865 1.00 97.38 376 TYR A CA 1
ATOM 2974 C C . TYR A 1 376 ? 16.636 -5.721 -24.044 1.00 97.38 376 TYR A C 1
ATOM 2976 O O . TYR A 1 376 ? 17.608 -5.948 -23.328 1.00 97.38 376 TYR A O 1
ATOM 2984 N N . SER A 1 377 ? 16.647 -4.774 -24.988 1.00 96.81 377 SER A N 1
ATOM 2985 C CA . SER A 1 377 ? 17.769 -3.853 -25.205 1.00 96.81 377 SER A CA 1
ATOM 2986 C C . SER A 1 377 ? 17.373 -2.646 -26.072 1.00 96.81 377 SER A C 1
ATOM 2988 O O . SER A 1 377 ? 16.439 -2.762 -26.872 1.00 96.81 377 SER A O 1
ATOM 2990 N N . PRO A 1 378 ? 18.104 -1.518 -25.983 1.00 94.88 378 PRO A N 1
ATOM 2991 C CA . PRO A 1 378 ? 19.089 -1.189 -24.943 1.00 94.88 378 PRO A CA 1
ATOM 2992 C C . PRO A 1 378 ? 18.407 -0.798 -23.621 1.00 94.88 378 PRO A C 1
ATOM 2994 O O . PRO A 1 378 ? 17.358 -0.165 -23.632 1.00 94.88 378 PRO A O 1
ATOM 2997 N N . MET A 1 379 ? 18.993 -1.181 -22.484 1.00 93.75 379 MET A N 1
ATOM 2998 C CA . MET A 1 379 ? 18.463 -0.834 -21.151 1.00 93.75 379 MET A CA 1
ATOM 2999 C C . MET A 1 379 ? 19.069 0.461 -20.608 1.00 93.75 379 MET A C 1
ATOM 3001 O O . MET A 1 379 ? 18.588 1.007 -19.622 1.00 93.75 379 MET A O 1
ATOM 3005 N N . GLU A 1 380 ? 20.127 0.962 -21.232 1.00 91.88 380 GLU A N 1
ATOM 3006 C CA . GLU A 1 380 ? 20.724 2.247 -20.925 1.00 91.88 380 GLU A CA 1
ATOM 3007 C C . GLU A 1 380 ? 19.861 3.366 -21.516 1.00 91.88 380 GLU A C 1
ATOM 3009 O O . GLU A 1 380 ? 19.647 3.439 -22.726 1.00 91.88 380 GLU A O 1
ATOM 3014 N N . GLY A 1 381 ? 19.393 4.282 -20.670 1.00 91.62 381 GLY A N 1
ATOM 3015 C CA . GLY A 1 381 ? 18.604 5.442 -21.094 1.00 91.62 381 GLY A CA 1
ATOM 3016 C C . GLY A 1 381 ? 19.395 6.469 -21.895 1.00 91.62 381 GLY A C 1
ATOM 3017 O O . GLY A 1 381 ? 18.811 7.315 -22.573 1.00 91.62 381 GLY A O 1
ATOM 3018 N N . ARG A 1 382 ? 20.728 6.406 -21.823 1.00 89.94 382 ARG A N 1
ATOM 3019 C CA . ARG A 1 382 ? 21.639 7.328 -22.497 1.00 89.94 382 ARG A CA 1
ATOM 3020 C C . ARG A 1 382 ? 22.375 6.608 -23.613 1.00 89.94 382 ARG A C 1
ATOM 3022 O O . ARG A 1 382 ? 23.178 5.713 -23.360 1.00 89.94 382 ARG A O 1
ATOM 3029 N N . LEU A 1 383 ? 22.137 7.036 -24.847 1.00 90.38 383 LEU A N 1
ATOM 3030 C CA . LEU A 1 383 ? 22.701 6.409 -26.040 1.00 90.38 383 LEU A CA 1
ATOM 3031 C C . LEU A 1 383 ? 23.803 7.291 -26.627 1.00 90.38 383 LEU A C 1
ATOM 3033 O O . LEU A 1 383 ? 23.602 8.475 -26.889 1.00 90.38 383 LEU A O 1
ATOM 3037 N N . LYS A 1 384 ? 24.986 6.712 -26.840 1.00 88.69 384 LYS A N 1
ATOM 3038 C CA . LYS A 1 384 ? 26.124 7.441 -27.410 1.00 88.69 384 LYS A CA 1
ATOM 3039 C C . LYS A 1 384 ? 25.898 7.715 -28.897 1.00 88.69 384 LYS A C 1
ATOM 3041 O O . LYS A 1 384 ? 25.726 6.773 -29.673 1.00 88.69 384 LYS A O 1
ATOM 3046 N N . SER A 1 385 ? 25.989 8.981 -29.296 1.00 87.38 385 SER A N 1
ATOM 3047 C CA . SER A 1 385 ? 25.818 9.393 -30.693 1.00 87.38 385 SER A CA 1
ATOM 3048 C C . SER A 1 385 ? 26.854 8.734 -31.612 1.00 87.38 385 SER A C 1
ATOM 3050 O O . SER A 1 385 ? 28.038 8.628 -31.277 1.00 87.38 385 SER A O 1
ATOM 3052 N N . GLY A 1 386 ? 26.418 8.304 -32.796 1.00 86.50 386 GLY A N 1
ATOM 3053 C CA . GLY A 1 386 ? 27.263 7.663 -33.806 1.00 86.50 386 GLY A CA 1
ATOM 3054 C C . GLY A 1 386 ? 27.633 6.207 -33.502 1.00 86.50 386 GLY A C 1
ATOM 3055 O O . GLY A 1 386 ? 28.380 5.603 -34.271 1.00 86.50 386 GLY A O 1
ATOM 3056 N N . VAL A 1 387 ? 27.119 5.628 -32.411 1.00 87.94 387 VAL A N 1
ATOM 3057 C CA . VAL A 1 387 ? 27.291 4.209 -32.077 1.00 87.94 387 VAL A CA 1
ATOM 3058 C C . VAL A 1 387 ? 25.996 3.458 -32.369 1.00 87.94 387 VAL A C 1
ATOM 3060 O O . VAL A 1 387 ? 24.920 3.868 -31.937 1.00 87.94 387 VAL A O 1
ATOM 3063 N N . GLY A 1 388 ? 26.107 2.354 -33.109 1.00 88.50 388 GLY A N 1
ATOM 3064 C CA . GLY A 1 388 ? 24.984 1.461 -33.382 1.00 88.50 388 GLY A CA 1
ATOM 3065 C C . GLY A 1 388 ? 24.458 0.819 -32.100 1.00 88.50 388 GLY A C 1
ATOM 3066 O O . GLY A 1 388 ? 25.232 0.264 -31.323 1.00 88.50 388 GLY A O 1
ATOM 3067 N N . GLN A 1 389 ? 23.147 0.889 -31.903 1.00 91.50 389 GLN A N 1
ATOM 3068 C CA . GLN A 1 389 ? 22.411 0.291 -30.797 1.00 91.50 389 GLN A CA 1
ATOM 3069 C C . GLN A 1 389 ? 21.482 -0.791 -31.330 1.00 91.50 389 GLN A C 1
ATOM 3071 O O . GLN A 1 389 ? 20.825 -0.601 -32.356 1.00 91.50 389 GLN A O 1
ATOM 3076 N N . HIS A 1 390 ? 21.421 -1.920 -30.629 1.00 95.88 390 HIS A N 1
ATOM 3077 C CA . HIS A 1 390 ? 20.503 -3.000 -30.966 1.00 95.88 390 HIS A CA 1
ATOM 3078 C C . HIS A 1 390 ? 19.227 -2.872 -30.135 1.00 95.88 390 HIS A C 1
ATOM 3080 O O . HIS A 1 390 ? 19.229 -3.134 -28.930 1.00 95.88 390 HIS A O 1
ATOM 3086 N N . PHE A 1 391 ? 18.141 -2.470 -30.785 1.00 97.31 391 PHE A N 1
ATOM 3087 C CA . PHE A 1 391 ? 16.821 -2.428 -30.179 1.00 97.31 391 PHE A CA 1
ATOM 3088 C C . PHE A 1 391 ? 16.186 -3.805 -30.264 1.00 97.31 391 PHE A C 1
ATOM 3090 O O . PHE A 1 391 ? 16.184 -4.416 -31.330 1.00 97.31 391 PHE A O 1
ATOM 3097 N N . LYS A 1 392 ? 15.646 -4.275 -29.142 1.00 98.38 392 LYS A N 1
ATOM 3098 C CA . LYS A 1 392 ? 14.926 -5.538 -29.035 1.00 98.38 392 LYS A CA 1
ATOM 3099 C C . LYS A 1 392 ? 13.810 -5.402 -28.009 1.00 98.38 392 LYS A C 1
ATOM 3101 O O . LYS A 1 392 ? 14.071 -5.224 -26.819 1.00 98.38 392 LYS A O 1
ATOM 3106 N N . ILE A 1 393 ? 12.566 -5.478 -28.469 1.00 98.44 393 ILE A N 1
ATOM 3107 C CA . ILE A 1 393 ? 11.376 -5.190 -27.664 1.00 98.44 393 ILE A CA 1
ATOM 3108 C C . ILE A 1 393 ? 10.209 -6.103 -28.063 1.00 98.44 393 ILE A C 1
ATOM 3110 O O . ILE A 1 393 ? 9.949 -6.335 -29.241 1.00 98.44 393 ILE A O 1
ATOM 3114 N N . LEU A 1 394 ? 9.497 -6.629 -27.072 1.00 98.19 394 LEU A N 1
ATOM 3115 C CA . LEU A 1 394 ? 8.203 -7.287 -27.241 1.00 98.19 394 LEU A CA 1
ATOM 3116 C C . LEU A 1 394 ? 7.109 -6.234 -27.059 1.00 98.19 394 LEU A C 1
ATOM 3118 O O . LEU A 1 394 ? 7.102 -5.538 -26.047 1.00 98.19 394 LEU A O 1
ATOM 3122 N N . VAL A 1 395 ? 6.181 -6.130 -28.011 1.00 97.25 395 VAL A N 1
ATOM 3123 C CA . VAL A 1 395 ? 5.027 -5.220 -27.923 1.00 97.25 395 VAL A CA 1
ATOM 3124 C C . VAL A 1 395 ? 3.764 -5.975 -28.355 1.00 97.25 395 VAL A C 1
ATOM 3126 O O . VAL A 1 395 ? 3.459 -6.029 -29.550 1.00 97.25 395 VAL A O 1
ATOM 3129 N N . PRO A 1 396 ? 3.038 -6.608 -27.415 1.00 95.31 396 PRO A N 1
ATOM 3130 C CA . PRO A 1 396 ? 1.877 -7.431 -27.742 1.00 95.31 396 PRO A CA 1
ATOM 3131 C C . PRO A 1 396 ? 0.793 -6.644 -28.489 1.00 95.31 396 PRO A C 1
ATOM 3133 O O . PRO A 1 396 ? 0.325 -5.612 -28.018 1.00 95.31 396 PRO A O 1
ATOM 3136 N N . GLY A 1 397 ? 0.372 -7.150 -29.650 1.00 93.94 397 GLY A N 1
ATOM 3137 C CA . GLY A 1 397 ? -0.698 -6.551 -30.455 1.00 93.94 397 GLY A CA 1
ATOM 3138 C C . GLY A 1 397 ? -0.289 -5.355 -31.322 1.00 93.94 397 GLY A C 1
ATOM 3139 O O . GLY A 1 397 ? -1.146 -4.823 -32.021 1.00 93.94 397 GLY A O 1
ATOM 3140 N N . ALA A 1 398 ? 0.979 -4.933 -31.315 1.00 96.31 398 ALA A N 1
ATOM 3141 C CA . ALA A 1 398 ? 1.448 -3.912 -32.249 1.00 96.31 398 ALA A CA 1
ATOM 3142 C C . ALA A 1 398 ? 1.576 -4.483 -33.671 1.00 96.31 398 ALA A C 1
ATOM 3144 O O . ALA A 1 398 ? 2.113 -5.571 -33.874 1.00 96.31 398 ALA A O 1
ATOM 3145 N N . GLU A 1 399 ? 1.123 -3.724 -34.668 1.00 95.12 399 GLU A N 1
ATOM 3146 C CA . GLU A 1 399 ? 1.356 -4.020 -36.085 1.00 95.12 399 GLU A CA 1
ATOM 3147 C C . GLU A 1 399 ? 2.772 -3.625 -36.522 1.00 95.12 399 GLU A C 1
ATOM 3149 O O . GLU A 1 399 ? 3.327 -4.200 -37.457 1.00 95.12 399 GLU A O 1
ATOM 3154 N N . ASN A 1 400 ? 3.333 -2.597 -35.883 1.00 96.56 400 ASN A N 1
ATOM 3155 C CA . ASN A 1 400 ? 4.624 -2.019 -36.229 1.00 96.56 400 ASN A CA 1
ATOM 3156 C C . ASN A 1 400 ? 5.235 -1.309 -35.014 1.00 96.56 400 ASN A C 1
ATOM 3158 O O . ASN A 1 400 ? 4.514 -0.730 -34.197 1.00 96.56 400 ASN A O 1
ATOM 3162 N N . VAL A 1 401 ? 6.564 -1.349 -34.918 1.00 97.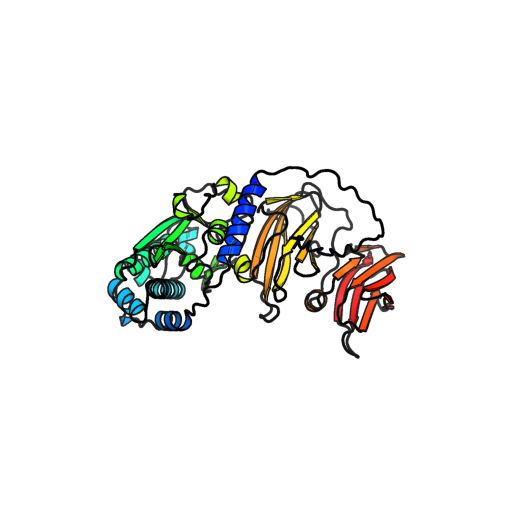69 401 VAL A N 1
ATOM 3163 C CA . VAL A 1 401 ? 7.347 -0.619 -33.920 1.00 97.69 401 VAL A CA 1
ATOM 3164 C C . VAL A 1 401 ? 8.455 0.120 -34.648 1.00 97.69 401 VAL A C 1
ATOM 3166 O O . VAL A 1 401 ? 9.215 -0.489 -35.403 1.00 97.69 401 VAL A O 1
ATOM 3169 N N . SER A 1 402 ? 8.564 1.416 -34.386 1.00 96.44 402 SER A N 1
ATOM 3170 C CA . SER A 1 402 ? 9.555 2.283 -35.015 1.00 96.44 402 SER A CA 1
ATOM 3171 C C . SER A 1 402 ? 10.373 3.003 -33.959 1.00 96.44 402 SER A C 1
ATOM 3173 O O . SER A 1 402 ? 9.871 3.392 -32.902 1.00 96.44 402 SER A O 1
ATOM 3175 N N . VAL A 1 403 ? 11.644 3.217 -34.267 1.00 95.69 403 VAL A N 1
ATOM 3176 C CA . VAL A 1 403 ? 12.552 4.032 -33.468 1.00 95.69 403 VAL A CA 1
ATOM 3177 C C . VAL A 1 403 ? 12.821 5.328 -34.218 1.00 95.69 403 VAL A C 1
ATOM 3179 O O . VAL A 1 403 ? 13.111 5.313 -35.414 1.00 95.69 403 VAL A O 1
ATOM 3182 N N . THR A 1 404 ? 12.721 6.455 -33.520 1.00 92.50 404 THR A N 1
ATOM 3183 C CA . THR A 1 404 ? 12.964 7.782 -34.086 1.00 92.50 404 THR A CA 1
ATOM 3184 C C . THR A 1 404 ? 14.231 8.389 -33.526 1.00 92.50 404 THR A C 1
ATOM 3186 O O . THR A 1 404 ? 14.428 8.344 -32.314 1.00 92.50 404 THR A O 1
ATOM 3189 N N . CYS A 1 405 ? 15.024 9.042 -34.368 1.00 88.12 405 CYS A N 1
ATOM 3190 C CA . CYS A 1 405 ? 16.117 9.918 -33.953 1.00 88.12 405 CYS A CA 1
ATOM 3191 C C . CYS A 1 405 ? 15.992 11.242 -34.720 1.00 88.12 405 CYS A C 1
ATOM 3193 O O . CYS A 1 405 ? 16.171 11.278 -35.939 1.00 88.12 405 CYS A O 1
ATOM 3195 N N . GLY A 1 406 ? 15.607 12.319 -34.028 1.00 78.19 406 GLY A N 1
ATOM 3196 C CA . GLY A 1 406 ? 15.198 13.563 -34.690 1.00 78.19 406 GLY A CA 1
ATOM 3197 C C . GLY A 1 406 ? 13.945 13.362 -35.554 1.00 78.19 406 GLY A C 1
ATOM 3198 O O . GLY A 1 406 ? 12.924 12.890 -35.061 1.00 78.19 406 GLY A O 1
ATOM 3199 N N . GLU A 1 407 ? 14.023 13.711 -36.840 1.00 81.62 407 GLU A N 1
ATOM 3200 C CA . GLU A 1 407 ? 12.931 13.517 -37.814 1.00 81.62 407 GLU A CA 1
ATOM 3201 C C . GLU A 1 407 ? 12.972 12.141 -38.504 1.00 81.62 407 GLU A C 1
ATOM 3203 O O . GLU A 1 407 ? 12.039 11.775 -39.218 1.00 81.62 407 GLU A O 1
ATOM 3208 N N . ASN A 1 408 ? 14.038 11.363 -38.294 1.00 87.38 408 ASN A N 1
ATOM 3209 C CA . ASN A 1 408 ? 14.232 10.082 -38.963 1.00 87.38 408 ASN A CA 1
ATOM 3210 C C . ASN A 1 408 ? 13.491 8.969 -38.224 1.00 87.38 408 ASN A C 1
ATOM 3212 O O . ASN A 1 408 ? 13.713 8.770 -37.030 1.00 87.38 408 ASN A O 1
ATOM 3216 N N . TRP A 1 409 ? 12.668 8.217 -38.953 1.00 92.38 409 TRP A N 1
ATOM 3217 C CA . TRP A 1 409 ? 11.976 7.019 -38.477 1.00 92.38 409 TRP A CA 1
ATOM 3218 C C . TRP A 1 409 ? 12.645 5.769 -39.042 1.00 92.38 409 TRP A C 1
ATOM 3220 O O . TRP A 1 409 ? 13.057 5.738 -40.202 1.00 92.38 409 TRP A O 1
ATOM 3230 N N . SER A 1 410 ? 12.771 4.733 -38.224 1.00 93.88 410 SER A N 1
ATOM 3231 C CA . SER A 1 410 ? 13.308 3.437 -38.633 1.00 93.88 410 SER A CA 1
ATOM 3232 C C . SER A 1 410 ? 12.490 2.322 -38.009 1.00 93.88 410 SER A C 1
ATOM 3234 O O . SER A 1 410 ? 12.417 2.208 -36.786 1.00 93.88 410 SER A O 1
ATOM 3236 N N . ASP A 1 411 ? 11.879 1.506 -38.857 1.00 96.19 411 ASP A N 1
ATOM 3237 C CA . ASP A 1 411 ? 11.072 0.374 -38.423 1.00 96.19 411 ASP A CA 1
ATOM 3238 C C . ASP A 1 411 ? 11.961 -0.774 -37.947 1.00 96.19 411 ASP A C 1
ATOM 3240 O O . ASP A 1 411 ? 13.029 -1.034 -38.506 1.00 96.19 411 ASP A O 1
ATOM 3244 N N . LEU A 1 412 ? 11.506 -1.458 -36.902 1.00 97.56 412 LEU A N 1
ATOM 3245 C CA . LEU A 1 412 ? 12.125 -2.681 -36.414 1.00 97.56 412 LEU A CA 1
ATOM 3246 C C . LEU A 1 412 ? 11.542 -3.895 -37.140 1.00 97.56 412 LEU A C 1
ATOM 3248 O O . LEU A 1 412 ? 10.341 -3.963 -37.411 1.00 97.56 412 LEU A O 1
ATOM 3252 N N . ASP A 1 413 ? 12.387 -4.891 -37.394 1.00 97.62 413 ASP A N 1
ATOM 3253 C CA . ASP A 1 413 ? 11.963 -6.141 -38.010 1.00 97.62 413 ASP A CA 1
ATOM 3254 C C . ASP A 1 413 ? 11.224 -7.003 -36.982 1.00 97.62 413 ASP A C 1
ATOM 3256 O O . ASP A 1 413 ? 11.742 -7.290 -35.900 1.00 97.62 413 ASP A O 1
ATOM 3260 N N . LEU A 1 414 ? 10.028 -7.476 -37.335 1.00 97.44 414 LEU A N 1
ATOM 3261 C CA . LEU A 1 414 ? 9.292 -8.436 -36.518 1.00 97.44 414 LEU A CA 1
ATOM 3262 C C . LEU A 1 414 ? 9.845 -9.853 -36.729 1.00 97.44 414 LEU A C 1
ATOM 3264 O O . LEU A 1 414 ? 9.780 -10.409 -37.828 1.00 97.44 414 LEU A O 1
ATOM 3268 N N . LYS A 1 415 ? 10.341 -10.470 -35.656 1.00 95.94 415 LYS A N 1
ATOM 3269 C CA . LYS A 1 415 ? 10.815 -11.858 -35.619 1.00 95.94 415 LYS A CA 1
ATOM 3270 C C . LYS A 1 415 ? 10.083 -12.638 -34.533 1.00 95.94 415 LYS A C 1
ATOM 3272 O O . LYS A 1 415 ? 10.392 -12.544 -33.345 1.00 95.94 415 LYS A O 1
ATOM 3277 N N . GLY A 1 416 ? 9.105 -13.437 -34.956 1.00 94.56 416 GLY A N 1
ATOM 3278 C CA . GLY A 1 416 ? 8.168 -14.073 -34.032 1.00 94.56 416 GLY A CA 1
ATOM 3279 C C . GLY A 1 416 ? 7.277 -13.009 -33.398 1.00 94.56 416 GLY A C 1
ATOM 3280 O O . GLY A 1 416 ? 6.521 -12.356 -34.106 1.00 94.56 416 GLY A O 1
ATOM 3281 N N . GLU A 1 417 ? 7.400 -12.819 -32.086 1.00 95.06 417 GLU A N 1
ATOM 3282 C CA . GLU A 1 417 ? 6.671 -11.788 -31.327 1.00 95.06 417 GLU A CA 1
ATOM 3283 C C . GLU A 1 417 ? 7.550 -10.576 -30.968 1.00 95.06 417 GLU A C 1
ATOM 3285 O O . GLU A 1 417 ? 7.083 -9.625 -30.345 1.00 95.06 417 GLU A O 1
ATOM 3290 N N . ILE A 1 418 ? 8.835 -10.604 -31.334 1.00 97.94 418 ILE A N 1
ATOM 3291 C CA . ILE A 1 418 ? 9.820 -9.597 -30.932 1.00 97.94 418 ILE A CA 1
ATOM 3292 C C . ILE A 1 418 ? 10.138 -8.684 -32.113 1.00 97.94 418 ILE A C 1
ATOM 3294 O O . ILE A 1 418 ? 10.469 -9.161 -33.196 1.00 97.94 418 ILE A O 1
ATOM 3298 N N . PHE A 1 419 ? 10.101 -7.378 -31.878 1.00 98.44 419 PHE A N 1
ATOM 3299 C CA . PHE A 1 419 ? 10.608 -6.364 -32.792 1.00 98.44 419 PHE A CA 1
ATOM 3300 C C . PHE A 1 419 ? 12.082 -6.103 -32.486 1.00 98.44 419 PHE A C 1
ATOM 3302 O O . PHE A 1 419 ? 12.431 -5.782 -31.346 1.00 98.44 419 PHE A O 1
ATOM 3309 N N . GLU A 1 420 ? 12.957 -6.240 -33.482 1.00 98.06 420 GLU A N 1
ATOM 3310 C CA . GLU A 1 420 ? 14.384 -5.974 -33.309 1.00 98.06 420 GLU A CA 1
ATOM 3311 C C . GLU A 1 420 ? 15.053 -5.325 -34.524 1.00 98.06 420 GLU A C 1
ATOM 3313 O O . GLU A 1 420 ? 14.640 -5.506 -35.665 1.00 98.06 420 GLU A O 1
ATOM 3318 N N . GLY A 1 421 ? 16.114 -4.558 -34.283 1.00 96.00 421 GLY A N 1
ATOM 3319 C CA . GLY A 1 421 ? 16.823 -3.832 -35.333 1.00 96.00 421 GLY A CA 1
ATOM 3320 C C . GLY A 1 421 ? 18.036 -3.076 -34.805 1.00 96.00 421 GLY A C 1
ATOM 3321 O O . GLY A 1 421 ? 18.137 -2.780 -33.616 1.00 96.00 421 GLY A O 1
ATOM 3322 N N . ASN A 1 422 ? 18.985 -2.781 -35.693 1.00 92.44 422 ASN A N 1
ATOM 3323 C CA . ASN A 1 422 ? 20.150 -1.963 -35.361 1.00 92.44 422 ASN A CA 1
ATOM 3324 C C . ASN A 1 422 ? 19.917 -0.530 -35.828 1.00 92.44 422 ASN A C 1
ATOM 3326 O O . ASN A 1 422 ? 19.661 -0.309 -37.010 1.00 92.44 422 ASN A O 1
ATOM 3330 N N . LEU A 1 423 ? 20.073 0.431 -34.923 1.00 87.25 423 LEU A N 1
ATOM 3331 C CA . LEU A 1 423 ? 19.975 1.850 -35.231 1.00 87.25 423 LEU A CA 1
ATOM 3332 C C . LEU A 1 423 ? 21.211 2.579 -34.719 1.00 87.25 423 LEU A C 1
ATOM 3334 O O . LEU A 1 423 ? 21.568 2.468 -33.550 1.00 87.25 423 LEU A O 1
ATOM 3338 N N . THR A 1 424 ? 21.838 3.377 -35.572 1.00 85.19 424 THR A N 1
ATOM 3339 C CA . THR A 1 424 ? 22.844 4.341 -35.124 1.00 85.19 424 THR A CA 1
ATOM 3340 C C . THR A 1 424 ? 22.126 5.613 -34.711 1.00 85.19 424 THR A C 1
ATOM 3342 O O . THR A 1 424 ? 21.600 6.325 -35.563 1.00 85.19 424 THR A O 1
ATOM 3345 N N . ALA A 1 425 ? 22.091 5.892 -33.408 1.00 74.94 425 ALA A N 1
ATOM 3346 C CA . ALA A 1 425 ? 21.535 7.142 -32.911 1.00 74.94 425 ALA A CA 1
ATOM 3347 C C . ALA A 1 425 ? 22.423 8.309 -33.370 1.00 74.94 425 ALA A C 1
ATOM 3349 O O . ALA A 1 425 ? 23.624 8.337 -33.088 1.00 74.94 425 ALA A O 1
ATOM 3350 N N . GLU A 1 426 ? 21.849 9.263 -34.095 1.00 77.69 426 GLU A N 1
ATOM 3351 C CA . GLU A 1 426 ? 22.471 10.567 -34.308 1.00 77.69 426 GLU A CA 1
ATOM 3352 C C . GLU A 1 426 ? 22.349 11.418 -33.032 1.00 77.69 426 GLU A C 1
ATOM 3354 O O . GLU A 1 426 ? 21.842 10.975 -32.000 1.00 77.69 426 GLU A O 1
ATOM 3359 N N . LYS A 1 427 ? 22.844 12.655 -33.075 1.00 77.81 427 LYS A N 1
ATOM 3360 C CA . LYS A 1 427 ? 22.747 13.560 -31.930 1.00 77.81 427 LYS A CA 1
ATOM 3361 C C . LYS A 1 427 ? 21.289 1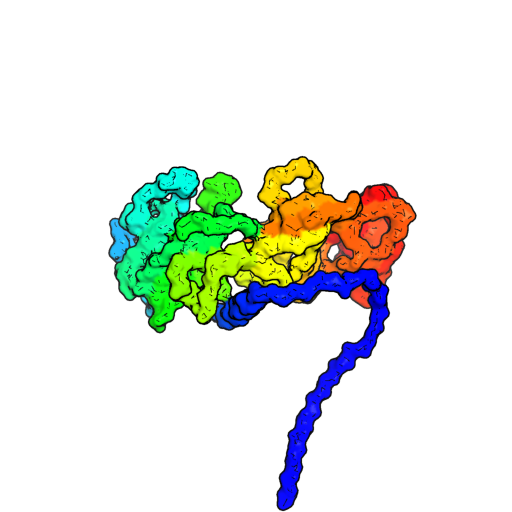3.990 -31.720 1.00 77.81 427 LYS A C 1
ATOM 3363 O O . LYS A 1 427 ? 20.752 14.726 -32.542 1.00 77.81 427 LYS A O 1
ATOM 3368 N N . GLY A 1 428 ? 20.689 13.605 -30.596 1.00 82.12 428 GLY A N 1
ATOM 3369 C CA . GLY A 1 428 ? 19.343 14.030 -30.197 1.00 82.12 428 GLY A CA 1
ATOM 3370 C C . GLY A 1 428 ? 18.590 12.965 -29.405 1.00 82.12 428 GLY A C 1
ATOM 3371 O O . GLY A 1 428 ? 19.108 11.878 -29.158 1.00 82.12 428 GLY A O 1
ATOM 3372 N N . ASP A 1 429 ? 17.360 13.277 -29.005 1.00 88.69 429 ASP A N 1
ATOM 3373 C CA . ASP A 1 429 ? 16.505 12.318 -28.306 1.00 88.69 429 ASP A CA 1
ATOM 3374 C C . ASP A 1 429 ? 16.103 11.172 -29.237 1.00 88.69 429 ASP A C 1
ATOM 3376 O O . ASP A 1 429 ? 15.745 11.384 -30.402 1.00 88.69 429 ASP A O 1
ATOM 3380 N N . VAL A 1 430 ? 16.128 9.956 -28.694 1.00 93.44 430 VAL A N 1
ATOM 3381 C CA . VAL A 1 430 ? 15.651 8.755 -29.378 1.00 93.44 430 VAL A CA 1
ATOM 3382 C C . VAL A 1 430 ? 14.351 8.308 -28.728 1.00 93.44 430 VAL A C 1
ATOM 3384 O O . VAL A 1 430 ? 14.231 8.295 -27.506 1.00 93.44 430 VAL A O 1
ATOM 3387 N N . ARG A 1 431 ? 13.345 7.957 -29.526 1.00 95.62 431 ARG A N 1
ATOM 3388 C CA . ARG A 1 431 ? 12.048 7.493 -29.011 1.00 95.62 431 ARG A CA 1
ATOM 3389 C C . ARG A 1 431 ? 11.632 6.214 -29.706 1.00 95.62 431 ARG A C 1
ATOM 3391 O O . ARG A 1 431 ? 11.933 6.022 -30.877 1.00 95.62 431 ARG A O 1
ATOM 3398 N N . VAL A 1 432 ? 10.940 5.353 -28.977 1.00 97.25 432 VAL A N 1
ATOM 3399 C CA . VAL A 1 432 ? 10.347 4.127 -29.511 1.00 97.25 432 VAL A CA 1
ATOM 3400 C C . VAL A 1 432 ? 8.845 4.322 -29.530 1.00 97.25 432 VAL A C 1
ATOM 3402 O O . VAL A 1 432 ? 8.260 4.657 -28.499 1.00 97.25 432 VAL A O 1
ATOM 3405 N N . PHE A 1 433 ? 8.236 4.101 -30.686 1.00 97.25 433 PHE A N 1
ATOM 3406 C CA . PHE A 1 433 ? 6.800 4.177 -30.888 1.00 97.25 433 PHE A CA 1
ATOM 3407 C C . PHE A 1 433 ? 6.253 2.834 -31.352 1.00 97.25 433 PHE A C 1
ATOM 3409 O O . PHE A 1 433 ? 6.941 2.086 -32.045 1.00 97.25 433 PHE A O 1
ATOM 3416 N N . ALA A 1 434 ? 4.997 2.558 -31.022 1.00 97.44 434 ALA A N 1
ATOM 3417 C CA . ALA A 1 434 ? 4.270 1.417 -31.555 1.00 97.44 434 ALA A CA 1
ATOM 3418 C C . ALA A 1 434 ? 2.947 1.848 -32.172 1.00 97.44 434 ALA A C 1
ATOM 3420 O O . ALA A 1 434 ? 2.273 2.751 -31.676 1.00 97.44 434 ALA A O 1
ATOM 3421 N N . ARG A 1 435 ? 2.569 1.159 -33.245 1.00 95.69 435 ARG A N 1
ATOM 3422 C CA . ARG A 1 435 ? 1.286 1.322 -33.915 1.00 95.69 435 ARG A CA 1
ATOM 3423 C C . ARG A 1 435 ? 0.437 0.079 -33.684 1.00 95.69 435 ARG A C 1
ATOM 3425 O O . ARG A 1 435 ? 0.810 -1.008 -34.117 1.00 95.69 435 ARG A O 1
ATOM 3432 N N . PHE A 1 436 ? -0.705 0.254 -33.025 1.00 92.44 436 PHE A N 1
ATOM 3433 C CA . PHE A 1 436 ? -1.684 -0.811 -32.755 1.00 92.44 436 PHE A CA 1
ATOM 3434 C C . PHE A 1 436 ? -2.895 -0.744 -33.697 1.00 92.44 436 PHE A C 1
ATOM 3436 O O . PHE A 1 436 ? -3.523 -1.758 -33.975 1.00 92.44 436 PHE A O 1
ATOM 3443 N N . GLU A 1 437 ? -3.202 0.451 -34.209 1.00 84.50 437 GLU A N 1
ATOM 3444 C CA . GLU A 1 437 ? -4.293 0.728 -35.146 1.00 84.50 437 GLU A CA 1
ATOM 3445 C C . GLU A 1 437 ? -3.764 1.553 -36.326 1.00 84.50 437 GLU A C 1
ATOM 3447 O O . GLU A 1 437 ? -2.723 2.198 -36.224 1.00 84.50 437 GLU A O 1
ATOM 3452 N N . LYS A 1 438 ? -4.471 1.553 -37.462 1.00 72.44 438 LYS A N 1
ATOM 3453 C CA . LYS A 1 438 ? -3.916 1.970 -38.764 1.00 72.44 438 LYS A CA 1
ATOM 3454 C C . LYS A 1 438 ? -3.330 3.389 -38.853 1.00 72.44 438 LYS A C 1
ATOM 3456 O O . LYS A 1 438 ? -2.563 3.619 -39.788 1.00 72.44 438 LYS A O 1
ATOM 3461 N N . GLU A 1 439 ? -3.634 4.317 -37.940 1.00 72.25 439 GLU A N 1
ATOM 3462 C CA . GLU A 1 439 ? -3.293 5.741 -38.122 1.00 72.25 439 GLU A CA 1
ATOM 3463 C C . GLU A 1 439 ? -2.540 6.436 -36.972 1.00 72.25 439 GLU A C 1
ATOM 3465 O O . GLU A 1 439 ? -2.071 7.554 -37.180 1.00 72.25 439 GLU A O 1
ATOM 3470 N N . SER A 1 440 ? -2.346 5.818 -35.798 1.00 87.56 440 SER A N 1
ATOM 3471 C CA . SER A 1 440 ? -1.675 6.483 -34.665 1.00 87.56 440 SER A CA 1
ATOM 3472 C C . SER A 1 440 ? -0.511 5.684 -34.085 1.00 87.56 440 SER A C 1
ATOM 3474 O O . SER A 1 440 ? -0.621 4.485 -33.827 1.00 87.56 440 SER A O 1
ATOM 3476 N N . TYR A 1 441 ? 0.595 6.383 -33.835 1.00 92.00 441 TYR A N 1
ATOM 3477 C CA . TYR A 1 441 ? 1.743 5.866 -33.098 1.00 92.00 441 TYR A CA 1
ATOM 3478 C C . TYR A 1 441 ? 1.689 6.343 -31.649 1.00 92.00 441 TYR A C 1
ATOM 3480 O O . TYR A 1 441 ? 1.644 7.544 -31.386 1.00 92.00 441 TYR A O 1
ATOM 3488 N N . ASP A 1 442 ? 1.752 5.395 -30.723 1.00 95.00 442 ASP A N 1
ATOM 3489 C CA . ASP A 1 442 ? 1.856 5.656 -29.295 1.00 95.00 442 ASP A CA 1
ATOM 3490 C C . ASP A 1 442 ? 3.325 5.607 -28.862 1.00 95.00 442 ASP A C 1
ATOM 3492 O O . ASP A 1 442 ? 4.069 4.699 -29.244 1.00 95.00 442 ASP A O 1
ATOM 3496 N N . GLY A 1 443 ? 3.753 6.572 -28.047 1.00 96.12 443 GLY A N 1
ATOM 3497 C CA . GLY A 1 443 ? 5.084 6.552 -27.444 1.00 96.12 443 GLY A CA 1
ATOM 3498 C C . GLY A 1 443 ? 5.204 5.413 -26.433 1.00 96.12 443 GLY A C 1
ATOM 3499 O O . GLY A 1 443 ? 4.324 5.234 -25.594 1.00 96.12 443 GLY A O 1
ATOM 3500 N N . LEU A 1 444 ? 6.298 4.656 -26.501 1.00 97.19 444 LEU A N 1
ATOM 3501 C CA . LEU A 1 444 ? 6.617 3.577 -25.565 1.00 97.19 444 LEU A CA 1
ATOM 3502 C C . LEU A 1 444 ? 7.797 3.940 -24.668 1.00 97.19 444 LEU A C 1
ATOM 3504 O O . LEU A 1 444 ? 7.685 3.879 -23.445 1.00 97.19 444 LEU A O 1
ATOM 3508 N N . LEU A 1 445 ? 8.915 4.357 -25.273 1.00 97.56 445 LEU A N 1
ATOM 3509 C CA . LEU A 1 445 ? 10.163 4.642 -24.563 1.00 97.56 445 LEU A CA 1
ATOM 3510 C C . LEU A 1 445 ? 10.837 5.919 -25.070 1.00 97.56 445 LEU A C 1
ATOM 3512 O O . LEU A 1 445 ? 10.716 6.263 -26.247 1.00 97.56 445 LEU A O 1
ATOM 3516 N N . GLY A 1 446 ? 11.574 6.602 -24.195 1.00 95.69 446 GLY A N 1
ATOM 3517 C CA . GLY A 1 446 ? 12.407 7.760 -24.522 1.00 95.69 446 GLY A CA 1
ATOM 3518 C C . GLY A 1 446 ? 13.836 7.600 -24.009 1.00 95.69 446 GLY A C 1
ATOM 3519 O O . GLY A 1 446 ? 14.050 7.160 -22.886 1.00 95.69 446 GLY A O 1
ATOM 3520 N N . TYR A 1 447 ? 14.808 7.982 -24.824 1.00 94.06 447 TYR A N 1
ATOM 3521 C CA . TYR A 1 447 ? 16.237 7.906 -24.541 1.00 94.06 447 TYR A CA 1
ATOM 3522 C C . TYR A 1 447 ? 16.884 9.260 -24.828 1.00 94.06 447 TYR A C 1
ATOM 3524 O O . TYR A 1 447 ? 16.486 9.963 -25.761 1.00 94.06 447 TYR A O 1
ATOM 3532 N N . THR A 1 448 ? 17.933 9.592 -24.082 1.00 89.69 448 THR A N 1
ATOM 3533 C CA . THR A 1 448 ? 18.741 10.794 -24.309 1.00 89.69 448 THR A CA 1
ATOM 3534 C C . THR A 1 448 ? 19.985 10.444 -25.122 1.00 89.69 448 THR A C 1
ATOM 3536 O O . THR A 1 448 ? 20.840 9.680 -24.667 1.00 89.69 448 THR A O 1
ATOM 3539 N N . GLY A 1 449 ? 20.123 11.018 -26.317 1.00 85.94 449 GLY A N 1
ATOM 3540 C CA . GLY A 1 449 ? 21.368 10.946 -27.085 1.00 85.94 449 GLY A CA 1
ATOM 3541 C C . GLY A 1 449 ? 22.414 11.926 -26.551 1.00 85.94 449 GLY A C 1
ATOM 3542 O O . GLY A 1 449 ? 22.078 13.068 -26.231 1.00 85.94 449 GLY A O 1
ATOM 3543 N N . TYR A 1 450 ? 23.679 11.504 -26.455 1.00 83.19 450 TYR A N 1
ATOM 3544 C CA . TYR A 1 450 ? 24.786 12.353 -25.979 1.00 83.19 450 TYR A CA 1
ATOM 3545 C C . TYR A 1 450 ? 26.041 12.295 -26.848 1.00 83.19 450 TYR A C 1
ATOM 3547 O O . TYR A 1 450 ? 26.200 11.322 -27.629 1.00 83.19 450 TYR A O 1
#